Protein AF-0000000084498023 (afdb_homodimer)

Organism: NCBI:txid312540

Radius of gyration: 22.73 Å; Cα contacts (8 Å, |Δi|>4): 1198; chains: 2; bounding box: 45×67×50 Å

InterPro domains:
  IPR001279 Metallo-beta-lactamase [SM00849] (18-183)
  IPR036866 Ribonuclease Z/Hydroxyacylglutathione hydrolase-like [G3DSA:3.60.15.10] (2-227)
  IPR036866 Ribonuclease Z/Hydroxyacylglutathione hydrolase-like [SSF56281] (1-227)

Secondary structure (DSSP, 8-state):
-EEEEEE-B-SS--TT--B-EEEETTTEEE---TTHHHHHHHTT--GGG--EEE----SHHHHTTHHHHHHHHHHTT--S-EEEE-STTHHHHHHHHHHHTT--GGGS-SEEEES-BTTEEEEE--SSS--EEEEEESSSEEEE--S--S-HHHHHHTTT-SEEEEE--B-GGGTTTGGGGT--BHHHHHHHHHHHT-SEEEEESB-HHHHHHHHT--SS-B----TT-EEE-/-EEEEEE-B-SS--TT--B-EEEETTTEEE---TTHHHHHHHTT--GGG--EEE----SHHHHTTHHHHHHHHHHTT--S-EEEE-STTHHHHHHHHHHHTT--GGGS-SEEEES-BTTEEEEE--SSS--EEEEEESSSEEEE--S--S-HHHHHHTTT-SEEEEE--B-GGGTTTGGGGT--BHHHHHHHHHHHT-SEEEEESB-HHHHHHHHT--SS-B----TT-EEE-

Solvent-accessible surface area (backbone atoms only — not comparable to full-atom values): 22864 Å² total; per-residue (Å²): 87,41,41,33,30,63,17,40,21,24,77,67,59,51,69,88,44,36,39,30,23,37,33,40,68,64,22,38,33,38,31,25,10,44,48,42,49,59,50,39,40,54,70,68,50,63,70,78,52,40,37,35,37,42,31,24,30,51,40,45,42,26,35,60,10,45,65,55,40,44,43,51,36,37,72,66,67,49,72,66,59,27,39,37,33,52,45,89,60,46,67,60,49,50,54,50,50,38,54,66,21,63,55,58,72,81,44,73,58,52,63,47,76,45,93,72,53,90,53,50,45,75,43,58,37,42,37,89,53,74,22,33,19,42,29,39,54,70,100,49,34,38,18,37,36,45,59,24,22,77,47,71,59,46,24,60,60,32,46,63,15,53,32,38,35,34,31,18,38,29,32,49,92,37,47,84,54,22,51,82,68,16,26,14,6,39,55,42,34,52,50,39,43,61,73,14,56,35,64,32,35,29,61,26,32,26,36,76,62,16,46,60,50,50,76,71,56,79,86,64,62,63,49,80,76,51,69,78,36,76,45,81,98,86,40,43,34,30,63,16,40,21,25,78,67,57,53,70,90,43,38,38,29,23,37,33,39,68,64,22,38,33,37,32,26,10,43,47,43,49,59,49,40,41,54,68,68,51,62,68,78,52,42,37,35,37,42,30,24,30,51,41,44,44,26,33,60,12,44,64,54,39,44,43,51,37,38,73,65,67,49,72,67,59,26,40,37,34,52,45,90,59,45,66,60,50,51,54,51,50,38,53,68,23,64,53,55,72,83,44,74,59,53,63,46,76,44,93,72,50,89,52,50,46,76,44,58,38,42,36,88,53,75,23,35,19,41,27,40,55,72,100,49,33,39,18,38,37,46,59,24,23,75,46,72,58,47,24,61,60,32,44,64,14,52,33,36,35,32,30,18,37,29,32,50,93,38,48,85,53,21,50,83,69,15,26,14,6,39,55,43,35,52,50,39,42,61,74,15,56,34,62,31,35,29,59,27,31,27,35,76,62,16,45,58,50,51,77,70,55,79,87,62,61,63,48,80,76,50,68,78,36,77,46,82,99

Structure (mmCIF, N/CA/C/O backbone):
data_AF-0000000084498023-model_v1
#
loop_
_entity.id
_entity.type
_entity.pdbx_description
1 polymer 'Metallo-beta-lactamase domain-containing protein'
#
loop_
_atom_site.group_PDB
_atom_site.id
_atom_site.type_symbol
_atom_site.label_atom_id
_atom_site.label_alt_id
_atom_site.label_comp_id
_atom_site.label_asym_id
_atom_site.label_entity_id
_atom_site.label_seq_id
_atom_site.pdbx_PDB_ins_code
_atom_site.Cartn_x
_atom_site.Cartn_y
_atom_site.Cartn_z
_atom_site.occupancy
_atom_site.B_iso_or_equiv
_atom_site.auth_seq_id
_atom_site.auth_comp_id
_atom_site.auth_asym_id
_atom_site.auth_atom_id
_atom_site.pdbx_PDB_model_num
ATOM 1 N N . MET A 1 1 ? -15.328 15.508 18.531 1 97.44 1 MET A N 1
ATOM 2 C CA . MET A 1 1 ? -14.625 15.055 17.328 1 97.44 1 MET A CA 1
ATOM 3 C C . MET A 1 1 ? -13.758 13.836 17.641 1 97.44 1 MET A C 1
ATOM 5 O O . MET A 1 1 ? -13.008 13.836 18.625 1 97.44 1 MET A O 1
ATOM 9 N N . ASP A 1 2 ? -13.969 12.75 16.891 1 97.94 2 ASP A N 1
ATOM 10 C CA . ASP A 1 2 ? -13.195 11.516 17.031 1 97.94 2 ASP A CA 1
ATOM 11 C C . ASP A 1 2 ? -12.055 11.461 16.016 1 97.94 2 ASP A C 1
ATOM 13 O O . ASP A 1 2 ? -12.273 11.633 14.812 1 97.94 2 ASP A O 1
ATOM 17 N N . ILE A 1 3 ? -10.828 11.227 16.547 1 98.5 3 ILE A N 1
ATOM 18 C CA . ILE A 1 3 ? -9.641 11.117 15.703 1 98.5 3 ILE A CA 1
ATOM 19 C C . ILE A 1 3 ? -9.055 9.703 15.805 1 98.5 3 ILE A C 1
ATOM 21 O O . ILE A 1 3 ? -8.469 9.344 16.828 1 98.5 3 ILE A O 1
ATOM 25 N N . LYS A 1 4 ? -9.258 8.953 14.828 1 98.56 4 LYS A N 1
ATOM 26 C CA . LYS A 1 4 ? -8.609 7.645 14.75 1 98.56 4 LYS A CA 1
ATOM 27 C C . LYS A 1 4 ? -7.262 7.746 14.039 1 98.56 4 LYS A C 1
ATOM 29 O O . LYS A 1 4 ? -7.188 8.219 12.898 1 98.56 4 LYS A O 1
ATOM 34 N N . VAL A 1 5 ? -6.234 7.277 14.711 1 98.69 5 VAL A N 1
ATOM 35 C CA . VAL A 1 5 ? -4.887 7.355 14.156 1 98.69 5 VAL A CA 1
ATOM 36 C C . VAL A 1 5 ? -4.594 6.102 13.328 1 98.69 5 VAL A C 1
ATOM 38 O O . VAL A 1 5 ? -4.488 5 13.875 1 98.69 5 VAL A O 1
ATOM 41 N N . ILE A 1 6 ? -4.418 6.238 12.039 1 98.31 6 ILE A N 1
ATOM 42 C CA . ILE A 1 6 ? -4.102 5.125 11.148 1 98.31 6 ILE A CA 1
ATOM 43 C C . ILE A 1 6 ? -2.588 4.934 11.086 1 98.31 6 ILE A C 1
ATOM 45 O O . ILE A 1 6 ? -2.088 3.816 11.234 1 98.31 6 ILE A O 1
ATOM 49 N N . GLY A 1 7 ? -1.938 6.055 10.836 1 98.31 7 GLY A N 1
ATOM 50 C CA . GLY A 1 7 ? -0.484 6.07 10.82 1 98.31 7 GLY A CA 1
ATOM 51 C C . GLY A 1 7 ? 0.101 7.422 11.188 1 98.31 7 GLY A C 1
ATOM 52 O O . GLY A 1 7 ? -0.587 8.445 11.117 1 98.31 7 GLY A O 1
ATOM 53 N N . THR A 1 8 ? 1.396 7.422 11.578 1 98.38 8 THR A N 1
ATOM 54 C CA . THR A 1 8 ? 1.982 8.648 12.109 1 98.38 8 THR A CA 1
ATOM 55 C C . THR A 1 8 ? 3.385 8.859 11.547 1 98.38 8 THR A C 1
ATOM 57 O O . THR A 1 8 ? 4.035 9.867 11.844 1 98.38 8 THR A O 1
ATOM 60 N N . TRP A 1 9 ? 3.854 7.941 10.719 1 98.62 9 TRP A N 1
ATOM 61 C CA . TRP A 1 9 ? 5.266 7.945 10.344 1 98.62 9 TRP A CA 1
ATOM 62 C C . TRP A 1 9 ? 5.469 8.641 9 1 98.62 9 TRP A C 1
ATOM 64 O O . TRP A 1 9 ? 4.535 8.742 8.195 1 98.62 9 TRP A O 1
ATOM 74 N N . SER A 1 10 ? 6.656 9.078 8.812 1 98.56 10 SER A N 1
ATOM 75 C CA . SER A 1 10 ? 7.086 9.68 7.559 1 98.56 10 SER A CA 1
ATOM 76 C C . SER A 1 10 ? 7.184 8.633 6.449 1 98.56 10 SER A C 1
ATOM 78 O O . SER A 1 10 ? 6.734 7.5 6.621 1 98.56 10 SER A O 1
ATOM 80 N N . ALA A 1 11 ? 7.707 9.07 5.316 1 98.44 11 ALA A N 1
ATOM 81 C CA . ALA A 1 11 ? 7.828 8.195 4.152 1 98.44 11 ALA A CA 1
ATOM 82 C C . ALA A 1 11 ? 8.633 6.941 4.492 1 98.44 11 ALA A C 1
ATOM 84 O O . ALA A 1 11 ? 8.328 5.852 4 1 98.44 11 ALA A O 1
ATOM 85 N N . LYS A 1 12 ? 9.664 7.098 5.312 1 98.19 12 LYS A N 1
ATOM 86 C CA . LYS A 1 12 ? 10.469 5.965 5.762 1 98.19 12 LYS A CA 1
ATOM 87 C C . LYS A 1 12 ? 9.812 5.254 6.941 1 98.19 12 LYS A C 1
ATOM 89 O O . LYS A 1 12 ? 9.961 5.68 8.094 1 98.19 12 LYS A O 1
ATOM 94 N N . ILE A 1 13 ? 9.117 4.16 6.648 1 97.19 13 ILE A N 1
ATOM 95 C CA . ILE A 1 13 ? 8.422 3.461 7.723 1 97.19 13 ILE A CA 1
ATOM 96 C C . ILE A 1 13 ? 9.398 2.555 8.469 1 97.19 13 ILE A C 1
ATOM 98 O O . ILE A 1 13 ? 10.453 2.207 7.941 1 97.19 13 ILE A O 1
ATOM 102 N N . GLU A 1 14 ? 9.086 2.352 9.688 1 96.81 14 GLU A N 1
ATOM 103 C CA . GLU A 1 14 ? 9.758 1.38 10.539 1 96.81 14 GLU A CA 1
ATOM 104 C C . GLU A 1 14 ? 8.828 0.219 10.891 1 96.81 14 GLU A C 1
ATOM 106 O O . GLU A 1 14 ? 7.668 0.202 10.484 1 96.81 14 GLU A O 1
ATOM 111 N N . LYS A 1 15 ? 9.438 -0.809 11.547 1 96.88 15 LYS A N 1
ATOM 112 C CA . LYS A 1 15 ? 8.633 -1.962 11.945 1 96.88 15 LYS A CA 1
ATOM 113 C C . LYS A 1 15 ? 7.395 -1.526 12.727 1 96.88 15 LYS A C 1
ATOM 115 O O . LYS A 1 15 ? 7.5 -0.814 13.727 1 96.88 15 LYS A O 1
ATOM 120 N N . ASN A 1 16 ? 6.262 -1.872 12.227 1 95.44 16 ASN A N 1
ATOM 121 C CA . ASN A 1 16 ? 4.961 -1.643 12.844 1 95.44 16 ASN A CA 1
ATOM 122 C C . ASN A 1 16 ? 4.594 -0.161 12.844 1 95.44 16 ASN A C 1
ATOM 124 O O . ASN A 1 16 ? 3.902 0.309 13.75 1 95.44 16 ASN A O 1
ATOM 128 N N . ARG A 1 17 ? 5.219 0.575 11.984 1 97.06 17 ARG A N 1
ATOM 129 C CA . ARG A 1 17 ? 4.863 1.976 11.781 1 97.06 17 ARG A CA 1
ATOM 130 C C . ARG A 1 17 ? 4.316 2.205 10.383 1 97.06 17 ARG A C 1
ATOM 132 O O . ARG A 1 17 ? 4.828 1.64 9.406 1 97.06 17 ARG A O 1
ATOM 139 N N . LYS A 1 18 ? 3.336 3.037 10.273 1 97.5 18 LYS A N 1
ATOM 140 C CA . LYS A 1 18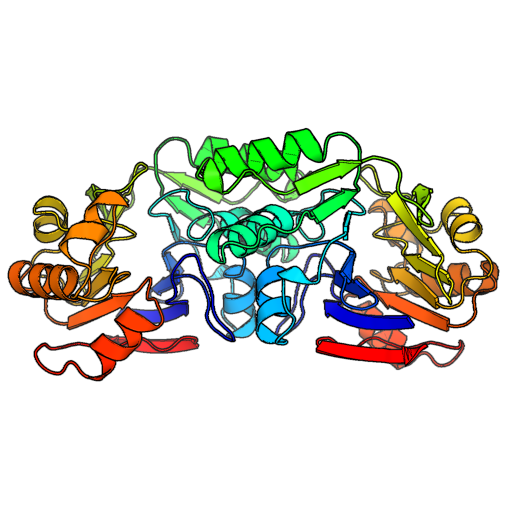 ? 2.668 3.299 9 1 97.5 18 LYS A CA 1
ATOM 141 C C . LYS A 1 18 ? 2.717 4.781 8.648 1 97.5 18 LYS A C 1
ATOM 143 O O . LYS A 1 18 ? 2.844 5.633 9.539 1 97.5 18 LYS A O 1
ATOM 148 N N . ASN A 1 19 ? 2.613 5.016 7.426 1 98.69 19 ASN A N 1
ATOM 149 C CA . ASN A 1 19 ? 2.627 6.402 6.973 1 98.69 19 ASN A CA 1
ATOM 150 C C . ASN A 1 19 ? 1.448 7.188 7.539 1 98.69 19 ASN A C 1
ATOM 152 O O . ASN A 1 19 ? 0.398 6.617 7.832 1 98.69 19 ASN A O 1
ATOM 156 N N . THR A 1 20 ? 1.608 8.43 7.641 1 98.69 20 THR A N 1
ATOM 157 C CA . THR A 1 20 ? 0.661 9.367 8.242 1 98.69 20 THR A CA 1
ATOM 158 C C . THR A 1 20 ? -0.698 9.273 7.551 1 98.69 20 THR A C 1
ATOM 160 O O . THR A 1 20 ? -0.784 9.344 6.324 1 98.69 20 THR A O 1
ATOM 163 N N . SER A 1 21 ? -1.694 9.039 8.297 1 98.88 21 SER A N 1
ATOM 164 C CA . SER A 1 21 ? -3.096 9.055 7.891 1 98.88 21 SER A CA 1
ATOM 165 C C . SER A 1 21 ? -4.023 9.062 9.102 1 98.88 21 SER A C 1
ATOM 167 O O . SER A 1 21 ? -3.75 8.398 10.102 1 98.88 21 SER A O 1
ATOM 169 N N . PHE A 1 22 ? -5.129 9.828 9.078 1 98.81 22 PHE A N 1
ATOM 170 C CA . PHE A 1 22 ? -6.102 9.93 10.156 1 98.81 22 PHE A CA 1
ATOM 171 C C . PHE A 1 22 ? -7.523 9.773 9.633 1 98.81 22 PHE A C 1
ATOM 173 O O . PHE A 1 22 ? -7.82 10.188 8.508 1 98.81 22 PHE A O 1
ATOM 180 N N . LEU A 1 23 ? -8.305 9.195 10.414 1 98.81 23 LEU A N 1
ATOM 181 C CA . LEU A 1 23 ? -9.734 9.156 10.148 1 98.81 23 LEU A CA 1
ATOM 182 C C . LEU A 1 23 ? -10.508 9.977 11.172 1 98.81 23 LEU A C 1
ATOM 184 O O . LEU A 1 23 ? -10.445 9.703 12.367 1 98.81 23 LEU A O 1
ATOM 188 N N . ILE A 1 24 ? -11.211 11.031 10.664 1 98.38 24 ILE A N 1
ATOM 189 C CA . ILE A 1 24 ? -11.922 11.969 11.531 1 98.38 24 ILE A CA 1
ATOM 190 C C . ILE A 1 24 ? -13.414 11.641 11.531 1 98.38 24 ILE A C 1
ATOM 192 O O . ILE A 1 24 ? -14.039 11.562 10.469 1 98.38 24 ILE A O 1
ATOM 196 N N . ASP A 1 25 ? -13.977 11.359 12.656 1 97.12 25 ASP A N 1
ATOM 197 C CA . ASP A 1 25 ? -15.391 11.117 12.891 1 97.12 25 ASP A CA 1
ATOM 198 C C . ASP A 1 25 ? -15.914 9.984 12.016 1 97.12 25 ASP A C 1
ATOM 200 O O . ASP A 1 25 ? -17.031 10.047 11.5 1 97.12 25 ASP A O 1
ATOM 204 N N . ASP A 1 26 ? -15.062 9.102 11.602 1 95.31 26 ASP A N 1
ATOM 205 C CA . ASP A 1 26 ? -15.336 7.852 10.898 1 95.31 26 ASP A CA 1
ATOM 206 C C . ASP A 1 26 ? -15.711 8.109 9.445 1 95.31 26 ASP A C 1
ATOM 208 O O . ASP A 1 26 ? -16.125 7.191 8.727 1 95.31 26 ASP A O 1
ATOM 212 N N . HIS A 1 27 ? -15.5 9.359 9.008 1 97.19 27 HIS A N 1
ATOM 213 C CA . HIS A 1 27 ? -15.945 9.5 7.625 1 97.19 27 HIS A CA 1
ATOM 214 C C . HIS A 1 27 ? -14.984 10.375 6.828 1 97.19 27 HIS A C 1
ATOM 216 O O . HIS A 1 27 ? -14.992 10.352 5.594 1 97.19 27 HIS A O 1
ATOM 222 N N . ILE A 1 28 ? -14.148 11.234 7.492 1 98.56 28 ILE A N 1
ATOM 223 C CA . ILE A 1 28 ? -13.172 12.047 6.773 1 98.56 28 ILE A CA 1
ATOM 224 C C . ILE A 1 28 ? -11.781 11.422 6.906 1 98.56 28 ILE A C 1
ATOM 226 O O . ILE A 1 28 ? -11.234 11.344 8.008 1 98.56 28 ILE A O 1
ATOM 230 N N . LEU A 1 29 ? -11.25 11.008 5.789 1 98.88 29 LEU A N 1
ATOM 231 C CA . LEU A 1 29 ? -9.906 10.445 5.777 1 98.88 29 LEU A CA 1
ATOM 232 C C . LEU A 1 29 ? -8.875 11.5 5.383 1 98.88 29 LEU A C 1
ATOM 234 O O . LEU A 1 29 ? -9.016 12.148 4.348 1 98.88 29 LEU A O 1
ATOM 238 N N . LEU A 1 30 ? -7.883 11.719 6.234 1 98.94 30 LEU A N 1
ATOM 239 C CA . LEU A 1 30 ? -6.77 12.617 5.945 1 98.94 30 LEU A CA 1
ATOM 240 C C . LEU A 1 30 ? -5.578 11.844 5.391 1 98.94 30 LEU A C 1
ATOM 242 O O . LEU A 1 30 ? -4.996 11.008 6.09 1 98.94 30 LEU A O 1
ATOM 246 N N . ASP A 1 31 ? -5.199 12.102 4.117 1 98.94 31 ASP A N 1
ATOM 247 C CA . ASP A 1 31 ? -4.133 11.445 3.371 1 98.94 31 ASP A CA 1
ATOM 248 C C . ASP A 1 31 ? -4.359 9.938 3.295 1 98.94 31 ASP A C 1
ATOM 250 O O . ASP A 1 31 ? -5.148 9.383 4.066 1 98.94 31 ASP A O 1
ATOM 254 N N . CYS A 1 32 ? -3.723 9.32 2.328 1 98.88 32 CYS A N 1
ATOM 255 C CA . CYS A 1 32 ? -3.949 7.918 2.01 1 98.88 32 CYS A CA 1
ATOM 256 C C . CYS A 1 32 ? -2.725 7.305 1.345 1 98.88 32 CYS A C 1
ATOM 258 O O . CYS A 1 32 ? -2.676 7.18 0.119 1 98.88 32 CYS A O 1
ATOM 260 N N . GLY A 1 33 ? -1.814 6.855 2.125 1 98.5 33 GLY A N 1
ATOM 261 C CA . GLY A 1 33 ? -0.624 6.191 1.621 1 98.5 33 GLY A CA 1
ATOM 262 C C . GLY A 1 33 ? -0.844 4.719 1.323 1 98.5 33 GLY A C 1
ATOM 263 O O . GLY A 1 33 ? -1.98 4.242 1.336 1 98.5 33 GLY A O 1
ATOM 264 N N . PRO A 1 34 ? 0.146 3.898 0.948 1 97.56 34 PRO A N 1
ATOM 265 C CA . PRO A 1 34 ? 0.018 2.561 0.369 1 97.56 34 PRO A CA 1
ATOM 266 C C . PRO A 1 34 ? -0.627 1.562 1.328 1 97.56 34 PRO A C 1
ATOM 268 O O . PRO A 1 34 ? -1.245 0.589 0.889 1 97.56 34 PRO A O 1
ATOM 271 N N . HIS A 1 35 ? -0.605 1.607 2.564 1 96.06 35 HIS A N 1
ATOM 272 C CA . HIS A 1 35 ? -1.119 0.608 3.494 1 96.06 35 HIS A CA 1
ATOM 273 C C . HIS A 1 35 ? -2.299 1.153 4.293 1 96.06 35 HIS A C 1
ATOM 275 O O . HIS A 1 35 ? -2.701 0.56 5.297 1 96.06 35 HIS A O 1
ATOM 281 N N . THR A 1 36 ? -2.861 2.248 3.818 1 98.19 36 THR A N 1
ATOM 282 C CA . THR A 1 36 ? -3.932 2.902 4.562 1 98.19 36 THR A CA 1
ATOM 283 C C . THR A 1 36 ? -5.207 2.066 4.523 1 98.19 36 THR A C 1
ATOM 285 O O . THR A 1 36 ? -5.828 1.82 5.562 1 98.19 36 THR A O 1
ATOM 288 N N . ALA A 1 37 ? -5.609 1.551 3.326 1 98.06 37 ALA A N 1
ATOM 289 C CA . ALA A 1 37 ? -6.832 0.764 3.195 1 98.06 37 ALA A CA 1
ATOM 290 C C . ALA A 1 37 ? -6.773 -0.493 4.059 1 98.06 37 ALA A C 1
ATOM 292 O O . ALA A 1 37 ? -7.734 -0.82 4.758 1 98.06 37 ALA A O 1
ATOM 293 N N . GLU A 1 38 ? -5.629 -1.143 3.975 1 97.5 38 GLU A N 1
ATOM 294 C CA . GLU A 1 38 ? -5.422 -2.338 4.785 1 97.5 38 GLU A CA 1
ATOM 295 C C . GLU A 1 38 ? -5.539 -2.025 6.273 1 97.5 38 GLU A C 1
ATOM 297 O O . GLU A 1 38 ? -6.176 -2.77 7.023 1 97.5 38 GLU A O 1
ATOM 302 N N . SER A 1 39 ? -4.957 -0.928 6.707 1 97.19 39 SER A N 1
ATOM 303 C CA . SER A 1 39 ? -4.996 -0.532 8.109 1 97.19 39 SER A CA 1
ATOM 304 C C . SER A 1 39 ? -6.422 -0.244 8.562 1 97.19 39 SER A C 1
ATOM 306 O O . SER A 1 39 ? -6.816 -0.623 9.672 1 97.19 39 SER A O 1
ATOM 308 N N . ILE A 1 40 ? -7.156 0.405 7.723 1 97.81 40 ILE A N 1
ATOM 309 C CA . ILE A 1 40 ? -8.555 0.717 8.023 1 97.81 40 ILE A CA 1
ATOM 310 C C . ILE A 1 40 ? -9.344 -0.577 8.195 1 97.81 40 ILE A C 1
ATOM 312 O O . ILE A 1 40 ? -10.07 -0.738 9.18 1 97.81 40 ILE A O 1
ATOM 316 N N . ILE A 1 41 ? -9.148 -1.504 7.297 1 97.81 41 ILE A N 1
ATOM 317 C CA . ILE A 1 41 ? -9.852 -2.785 7.336 1 97.81 41 ILE A CA 1
ATOM 318 C C . ILE A 1 41 ? -9.422 -3.566 8.578 1 97.81 41 ILE A C 1
ATOM 320 O O . ILE A 1 41 ? -10.266 -4.133 9.281 1 97.81 41 ILE A O 1
ATOM 324 N N . ASP A 1 42 ? -8.156 -3.549 8.875 1 96.62 42 ASP A N 1
ATOM 325 C CA . ASP A 1 42 ? -7.617 -4.262 10.031 1 96.62 42 ASP A CA 1
ATOM 326 C C . ASP A 1 42 ? -8.195 -3.713 11.328 1 96.62 42 ASP A C 1
ATOM 328 O O . ASP A 1 42 ? -8.32 -4.441 12.312 1 96.62 42 ASP A O 1
ATOM 332 N N . ASN A 1 43 ? -8.562 -2.457 11.32 1 95.38 43 ASN A N 1
ATOM 333 C CA . ASN A 1 43 ? -9.117 -1.819 12.516 1 95.38 43 ASN A CA 1
ATOM 334 C C . ASN A 1 43 ? -10.625 -1.997 12.594 1 95.38 43 ASN A C 1
ATOM 336 O O . ASN A 1 43 ? -11.273 -1.458 13.5 1 95.38 43 ASN A O 1
ATOM 340 N N . GLY A 1 44 ? -11.203 -2.678 11.625 1 95.25 44 GLY A N 1
ATOM 341 C CA . GLY A 1 44 ? -12.617 -2.992 11.648 1 95.25 44 GLY A CA 1
ATOM 342 C C . GLY A 1 44 ? -13.492 -1.822 11.242 1 95.25 44 GLY A C 1
ATOM 343 O O . GLY A 1 44 ? -14.68 -1.782 11.578 1 95.25 44 GLY A O 1
ATOM 344 N N . ILE A 1 45 ? -12.883 -0.854 10.641 1 95.19 45 ILE A N 1
ATOM 345 C CA . ILE A 1 45 ? -13.633 0.32 10.203 1 95.19 45 ILE A CA 1
ATOM 346 C C . ILE A 1 45 ? -14.32 0.028 8.867 1 95.19 45 ILE A C 1
ATOM 348 O O . ILE A 1 45 ? -13.703 -0.523 7.953 1 95.19 45 ILE A O 1
ATOM 352 N N . LYS A 1 46 ? -15.586 0.396 8.758 1 96.12 46 LYS A N 1
ATOM 353 C CA . LYS A 1 46 ? -16.375 0.175 7.547 1 96.12 46 LYS A CA 1
ATOM 354 C C . LYS A 1 46 ? -16.031 1.207 6.477 1 96.12 46 LYS A C 1
ATOM 356 O O . LYS A 1 46 ? -16.234 2.406 6.672 1 96.12 46 LYS A O 1
ATOM 361 N N . LEU A 1 47 ? -15.633 0.743 5.32 1 98.25 47 LEU A N 1
ATOM 362 C CA . LEU A 1 47 ? -15.188 1.618 4.238 1 98.25 47 LEU A CA 1
ATOM 363 C C . LEU A 1 47 ? -16.344 2.482 3.736 1 98.25 47 LEU A C 1
ATOM 365 O O . LEU A 1 47 ? -16.125 3.596 3.252 1 98.25 47 LEU A O 1
ATOM 369 N N . GLU A 1 48 ? -17.547 1.955 3.842 1 97.69 48 GLU A N 1
ATOM 370 C CA . GLU A 1 48 ? -18.719 2.662 3.322 1 97.69 48 GLU A CA 1
ATOM 371 C C . GLU A 1 48 ? -18.984 3.939 4.113 1 97.69 48 GLU A C 1
ATOM 373 O O . GLU A 1 48 ? -19.703 4.828 3.645 1 97.69 48 GLU A O 1
ATOM 378 N N . LYS A 1 49 ? -18.484 4.043 5.359 1 97.94 49 LYS A N 1
ATOM 379 C CA . LYS A 1 49 ? -18.672 5.23 6.184 1 97.94 49 LYS A CA 1
ATOM 380 C C . LYS A 1 49 ? -17.812 6.387 5.691 1 97.94 49 LYS A C 1
ATOM 382 O O . LYS A 1 49 ? -18.141 7.555 5.922 1 97.94 49 LYS A O 1
ATOM 387 N N . ILE A 1 50 ? -16.688 6.074 5.074 1 98.56 50 ILE A N 1
ATOM 388 C CA . ILE A 1 50 ? -15.773 7.098 4.586 1 98.56 50 ILE A CA 1
ATOM 389 C C . ILE A 1 50 ? -16.344 7.742 3.324 1 98.56 50 ILE A C 1
ATOM 391 O O . ILE A 1 50 ? -16.484 7.078 2.297 1 98.56 50 ILE A O 1
ATOM 395 N N . ASP A 1 51 ? -16.641 9.008 3.41 1 98.25 51 ASP A N 1
ATOM 396 C CA . ASP A 1 51 ? -17.266 9.633 2.254 1 98.25 51 ASP A CA 1
ATOM 397 C C . ASP A 1 51 ? -16.484 10.867 1.803 1 98.25 51 ASP A C 1
ATOM 399 O O . ASP A 1 51 ? -16.844 11.5 0.807 1 98.25 51 ASP A O 1
ATOM 403 N N . LEU A 1 52 ? -15.406 11.211 2.527 1 98.62 52 LEU A N 1
ATOM 404 C CA . LEU A 1 52 ? -14.547 12.328 2.156 1 98.62 52 LEU A CA 1
ATOM 405 C C . LEU A 1 52 ? -13.086 11.992 2.396 1 98.62 52 LEU A C 1
ATOM 407 O O . LEU A 1 52 ? -12.719 11.508 3.473 1 98.62 52 LEU A O 1
ATOM 411 N N . VAL A 1 53 ? -12.266 12.156 1.4 1 98.88 53 VAL A N 1
ATOM 412 C CA . VAL A 1 53 ? -10.82 12 1.509 1 98.88 53 VAL A CA 1
ATOM 413 C C . VAL A 1 53 ? -10.133 13.328 1.198 1 98.88 53 VAL A C 1
ATOM 415 O O . VAL A 1 53 ? -10.414 13.953 0.176 1 98.88 53 VAL A O 1
ATOM 418 N N . LEU A 1 54 ? -9.297 13.781 2.08 1 98.94 54 LEU A N 1
ATOM 419 C CA . LEU A 1 54 ? -8.508 14.992 1.899 1 98.94 54 LEU A CA 1
ATOM 420 C C . LEU A 1 54 ? -7.027 14.656 1.729 1 98.94 54 LEU A C 1
ATOM 422 O O . LEU A 1 54 ? -6.379 14.195 2.67 1 98.94 54 LEU A O 1
ATOM 426 N N . ILE A 1 55 ? -6.492 14.875 0.549 1 98.88 55 ILE A N 1
ATOM 427 C CA . ILE A 1 55 ? -5.094 14.602 0.233 1 98.88 55 ILE A CA 1
ATOM 428 C C . ILE A 1 55 ? -4.289 15.898 0.272 1 98.88 55 ILE A C 1
ATOM 430 O O . ILE A 1 55 ? -4.594 16.844 -0.451 1 98.88 55 ILE A O 1
ATOM 434 N N . THR A 1 56 ? -3.297 15.898 1.09 1 98.75 56 THR A N 1
ATOM 435 C CA . THR A 1 56 ? -2.512 17.125 1.233 1 98.75 56 THR A CA 1
ATOM 436 C C . THR A 1 56 ? -1.612 17.328 0.019 1 98.75 56 THR A C 1
ATOM 438 O O . THR A 1 56 ? -1.496 18.453 -0.488 1 98.75 56 THR A O 1
ATOM 441 N N . HIS A 1 57 ? -0.921 16.297 -0.4 1 98.75 57 HIS A N 1
ATOM 442 C CA . HIS A 1 57 ? -0.04 16.359 -1.562 1 98.75 57 HIS A CA 1
ATOM 443 C C . HIS A 1 57 ? 0.184 14.969 -2.15 1 98.75 57 HIS A C 1
ATOM 445 O O . HIS A 1 57 ? -0.231 13.961 -1.564 1 98.75 57 HIS A O 1
ATOM 451 N N . MET A 1 58 ? 0.871 14.891 -3.305 1 98.56 58 MET A N 1
ATOM 452 C CA . MET A 1 58 ? 0.826 13.648 -4.078 1 98.56 58 MET A CA 1
ATOM 453 C C . MET A 1 58 ? 2.156 12.906 -3.996 1 98.56 58 MET A C 1
ATOM 455 O O . MET A 1 58 ? 2.557 12.234 -4.949 1 98.56 58 MET A O 1
ATOM 459 N N . HIS A 1 59 ? 2.902 13.086 -2.898 1 98.88 59 HIS A N 1
ATOM 460 C CA . HIS A 1 59 ? 3.951 12.109 -2.625 1 98.88 59 HIS A CA 1
ATOM 461 C C . HIS A 1 59 ? 3.359 10.742 -2.305 1 98.88 59 HIS A C 1
ATOM 463 O O . HIS A 1 59 ? 2.244 10.648 -1.786 1 98.88 59 HIS A O 1
ATOM 469 N N . LEU A 1 60 ? 4.145 9.766 -2.537 1 98.81 60 LEU A N 1
ATOM 470 C CA . LEU A 1 60 ? 3.725 8.375 -2.449 1 98.81 60 LEU A CA 1
ATOM 471 C C . LEU A 1 60 ? 3.113 8.078 -1.085 1 98.81 60 LEU A C 1
ATOM 473 O O . LEU A 1 60 ? 2.033 7.488 -1 1 98.81 60 LEU A O 1
ATOM 477 N N . ASP A 1 61 ? 3.725 8.516 -0.007 1 98.75 61 ASP A N 1
ATOM 478 C CA . ASP A 1 61 ? 3.355 8.125 1.35 1 98.75 61 ASP A CA 1
ATOM 479 C C . ASP A 1 61 ? 2.09 8.852 1.806 1 98.75 61 ASP A C 1
ATOM 481 O O . ASP A 1 61 ? 1.531 8.531 2.855 1 98.75 61 ASP A O 1
ATOM 485 N N . HIS A 1 62 ? 1.494 9.75 1.016 1 98.88 62 HIS A N 1
ATOM 486 C CA . HIS A 1 62 ? 0.264 10.453 1.353 1 98.88 62 HIS A CA 1
ATOM 487 C C . HIS A 1 62 ? -0.836 10.164 0.338 1 98.88 62 HIS A C 1
ATOM 489 O O . HIS A 1 62 ? -2.002 10.492 0.566 1 98.88 62 HIS A O 1
ATOM 495 N N . PHE A 1 63 ? -0.478 9.531 -0.761 1 98.81 63 PHE A N 1
ATOM 496 C CA . PHE A 1 63 ? -1.396 9.57 -1.894 1 98.81 63 PHE A CA 1
ATOM 497 C C . PHE A 1 63 ? -1.532 8.188 -2.527 1 98.81 63 PHE A C 1
ATOM 499 O O . PHE A 1 63 ? -2.605 7.832 -3.016 1 98.81 63 PHE A O 1
ATOM 506 N N . SER A 1 64 ? -0.541 7.367 -2.496 1 98.81 64 SER A N 1
ATOM 507 C CA . SER A 1 64 ? -0.417 6.211 -3.375 1 98.81 64 SER A CA 1
ATOM 508 C C . SER A 1 64 ? -1.437 5.133 -3.02 1 98.81 64 SER A C 1
ATOM 510 O O . SER A 1 64 ? -1.667 4.207 -3.799 1 98.81 64 SER A O 1
ATOM 512 N N . GLY A 1 65 ? -2.035 5.176 -1.836 1 98.81 65 GLY A N 1
ATOM 513 C CA . GLY A 1 65 ? -2.996 4.172 -1.401 1 98.81 65 GLY A CA 1
ATOM 514 C C . GLY A 1 65 ? -4.414 4.469 -1.854 1 98.81 65 GLY A C 1
ATOM 515 O O . GLY A 1 65 ? -5.309 3.641 -1.687 1 98.81 65 GLY A O 1
ATOM 516 N N . LEU A 1 66 ? -4.648 5.617 -2.479 1 98.81 66 LEU A N 1
ATOM 517 C CA . LEU A 1 66 ? -5.996 6.055 -2.826 1 98.81 66 LEU A CA 1
ATOM 518 C C . LEU A 1 66 ? -6.637 5.102 -3.83 1 98.81 66 LEU A C 1
ATOM 520 O O . LEU A 1 66 ? -7.781 4.676 -3.648 1 98.81 66 LEU A O 1
ATOM 524 N N . PRO A 1 67 ? -5.914 4.668 -4.926 1 98.81 67 PRO A N 1
ATOM 525 C CA . PRO A 1 67 ? -6.523 3.686 -5.824 1 98.81 67 PRO A CA 1
ATOM 526 C C . PRO A 1 67 ? -6.91 2.393 -5.109 1 98.81 67 PRO A C 1
ATOM 528 O O . PRO A 1 67 ? -7.934 1.785 -5.441 1 98.81 67 PRO A O 1
ATOM 531 N N . ASP A 1 68 ? -6.078 1.979 -4.176 1 98.81 68 ASP A N 1
ATOM 532 C CA . ASP A 1 68 ? -6.398 0.765 -3.428 1 98.81 68 ASP A CA 1
ATOM 533 C C . ASP A 1 68 ? -7.684 0.938 -2.623 1 98.81 68 ASP A C 1
ATOM 535 O O . ASP A 1 68 ? -8.516 0.028 -2.566 1 98.81 68 ASP A O 1
ATOM 539 N N . LEU A 1 69 ? -7.812 2.094 -1.992 1 98.81 69 LEU A N 1
ATOM 540 C CA . LEU A 1 69 ? -9.047 2.391 -1.276 1 98.81 69 LEU A CA 1
ATOM 541 C C . LEU A 1 69 ? -10.258 2.289 -2.207 1 98.81 69 LEU A C 1
ATOM 543 O O . LEU A 1 69 ? -11.273 1.687 -1.852 1 98.81 69 LEU A O 1
ATOM 547 N N . LEU A 1 70 ? -10.164 2.844 -3.375 1 98.81 70 LEU A N 1
ATOM 548 C CA . LEU A 1 70 ? -11.242 2.818 -4.355 1 98.81 70 LEU A CA 1
ATOM 549 C C . LEU A 1 70 ? -11.523 1.393 -4.816 1 98.81 70 LEU A C 1
ATOM 551 O O . LEU A 1 70 ? -12.688 1.006 -4.98 1 98.81 70 LEU A O 1
ATOM 555 N N . TRP A 1 71 ? -10.469 0.601 -5.016 1 98.81 71 TRP A N 1
ATOM 556 C CA . TRP A 1 71 ? -10.633 -0.803 -5.379 1 98.81 71 TRP A CA 1
ATOM 557 C C . TRP A 1 71 ? -11.398 -1.556 -4.297 1 98.81 71 TRP A C 1
ATOM 559 O O . TRP A 1 71 ? -12.328 -2.309 -4.598 1 98.81 71 TRP A O 1
ATOM 569 N N . GLN A 1 72 ? -10.969 -1.354 -3.07 1 98.75 72 GLN A N 1
ATOM 570 C CA . GLN A 1 72 ? -11.602 -2.076 -1.97 1 98.75 72 GLN A CA 1
ATOM 571 C C . GLN A 1 72 ? -13.086 -1.733 -1.864 1 98.75 72 GLN A C 1
ATOM 573 O O . GLN A 1 72 ? -13.906 -2.6 -1.561 1 98.75 72 GLN A O 1
ATOM 578 N N . ARG A 1 73 ? -13.445 -0.469 -2.123 1 98.69 73 ARG A N 1
ATOM 579 C CA . ARG A 1 73 ? -14.852 -0.075 -2.137 1 98.69 73 ARG A CA 1
ATOM 580 C C . ARG A 1 73 ? -15.609 -0.794 -3.246 1 98.69 73 ARG A C 1
ATOM 582 O O . ARG A 1 73 ? -16.688 -1.34 -3.014 1 98.69 73 ARG A O 1
ATOM 589 N N . ALA A 1 74 ? -15.031 -0.812 -4.406 1 98.56 74 ALA A N 1
ATOM 590 C CA . ALA A 1 74 ? -15.672 -1.431 -5.562 1 98.56 74 ALA A CA 1
ATOM 591 C C . ALA A 1 74 ? -15.844 -2.932 -5.355 1 98.56 74 ALA A C 1
ATOM 593 O O . ALA A 1 74 ? -16.906 -3.488 -5.648 1 98.56 74 ALA A O 1
ATOM 594 N N . LEU A 1 75 ? -14.805 -3.561 -4.855 1 98.12 75 LEU A N 1
ATOM 595 C CA . LEU A 1 75 ? -14.805 -5.004 -4.633 1 98.12 75 LEU A CA 1
ATOM 596 C C . LEU A 1 75 ? -15.883 -5.398 -3.627 1 98.12 75 LEU A C 1
ATOM 598 O O . LEU A 1 75 ? -16.328 -6.543 -3.611 1 98.12 75 LEU A O 1
ATOM 602 N N . ARG A 1 76 ? -16.266 -4.434 -2.805 1 97.94 76 ARG A N 1
ATOM 603 C CA . ARG A 1 76 ? -17.281 -4.676 -1.781 1 97.94 76 ARG A CA 1
ATOM 604 C C . ARG A 1 76 ? -18.641 -4.16 -2.227 1 97.94 76 ARG A C 1
ATOM 606 O O . ARG A 1 76 ? -19.594 -4.102 -1.429 1 97.94 76 ARG A O 1
ATOM 613 N N . ASN A 1 77 ? -18.75 -3.686 -3.443 1 97.69 77 ASN A N 1
ATOM 614 C CA . ASN A 1 77 ? -19.969 -3.18 -4.047 1 97.69 77 ASN A CA 1
ATOM 615 C C . ASN A 1 77 ? -20.547 -2.006 -3.256 1 97.69 77 ASN A C 1
ATOM 617 O O . ASN A 1 77 ? -21.75 -1.915 -3.059 1 97.69 77 ASN A O 1
ATOM 621 N N . ILE A 1 78 ? -19.641 -1.229 -2.676 1 98 78 ILE A N 1
ATOM 622 C CA . ILE A 1 78 ? -20.078 -0.02 -1.987 1 98 78 ILE A CA 1
ATOM 623 C C . ILE A 1 78 ? -20.547 1.014 -3.01 1 98 78 ILE A C 1
ATOM 625 O O . ILE A 1 78 ? -19.781 1.446 -3.865 1 98 78 ILE A O 1
ATOM 629 N N . ASP A 1 79 ? -21.75 1.437 -2.93 1 96.44 79 ASP A N 1
ATOM 630 C CA . ASP A 1 79 ? -22.328 2.326 -3.93 1 96.44 79 ASP A CA 1
ATOM 631 C C . ASP A 1 79 ? -22.391 3.764 -3.418 1 96.44 79 ASP A C 1
ATOM 633 O O . ASP A 1 79 ? -22.672 4.691 -4.184 1 96.44 79 ASP A O 1
ATOM 637 N N . GLY A 1 80 ? -22.203 3.996 -2.15 1 97.38 80 GLY A N 1
ATOM 638 C CA . GLY A 1 80 ? -22.125 5.359 -1.654 1 97.38 80 GLY A CA 1
ATOM 639 C C . GLY A 1 80 ? -20.984 6.152 -2.266 1 97.38 80 GLY A C 1
ATOM 640 O O . GLY A 1 80 ? -19.891 5.621 -2.475 1 97.38 80 GLY A O 1
ATOM 641 N N . ASP A 1 81 ? -21.188 7.422 -2.469 1 97.94 81 ASP A N 1
ATOM 642 C CA . ASP A 1 81 ? -20.172 8.258 -3.117 1 97.94 81 ASP A CA 1
ATOM 643 C C . ASP A 1 81 ? -19.078 8.656 -2.137 1 97.94 81 ASP A C 1
ATOM 645 O O . ASP A 1 81 ? -19.344 8.867 -0.95 1 97.94 81 ASP A O 1
ATOM 649 N N . ILE A 1 82 ? -17.922 8.719 -2.594 1 98.56 82 ILE A N 1
ATOM 650 C CA . ILE A 1 82 ? -16.781 9.273 -1.858 1 98.56 82 ILE A CA 1
ATOM 651 C C . ILE A 1 82 ? -16.25 10.5 -2.59 1 98.56 82 ILE A C 1
ATOM 653 O O . ILE A 1 82 ? -16.078 10.477 -3.811 1 98.56 82 ILE A O 1
ATOM 657 N N . THR A 1 83 ? -16.094 11.609 -1.891 1 98.62 83 THR A N 1
ATOM 658 C CA . THR A 1 83 ? -15.547 12.836 -2.443 1 98.62 83 THR A CA 1
ATOM 659 C C . THR A 1 83 ? -14.062 12.961 -2.109 1 98.62 83 THR A C 1
ATOM 661 O O . THR A 1 83 ? -13.648 12.672 -0.985 1 98.62 83 THR A O 1
ATOM 664 N N . ILE A 1 84 ? -13.289 13.352 -3.09 1 98.81 84 ILE A N 1
ATOM 665 C CA . ILE A 1 84 ? -11.852 13.484 -2.93 1 98.81 84 ILE A CA 1
ATOM 666 C C . ILE A 1 84 ? -11.43 14.93 -3.174 1 98.81 84 ILE A C 1
ATOM 668 O O . ILE A 1 84 ? -11.812 15.531 -4.184 1 98.81 84 ILE A O 1
ATOM 672 N N . MET A 1 85 ? -10.75 15.492 -2.215 1 98.56 85 MET A N 1
ATOM 673 C CA . MET A 1 85 ? -10.094 16.781 -2.357 1 98.56 85 MET A CA 1
ATOM 674 C C . MET A 1 85 ? -8.578 16.625 -2.352 1 98.56 85 MET A C 1
ATOM 676 O O . MET A 1 85 ? -8.031 15.82 -1.599 1 98.56 85 MET A O 1
ATOM 680 N N . GLY A 1 86 ? -7.883 17.391 -3.145 1 98 86 GLY A N 1
ATOM 681 C CA . GLY A 1 86 ? -6.434 17.328 -3.217 1 98 86 GLY A CA 1
ATOM 682 C C . GLY A 1 86 ? -5.844 18.375 -4.148 1 98 86 GLY A C 1
ATOM 683 O O . GLY A 1 86 ? -6.535 19.297 -4.57 1 98 86 GLY A O 1
ATOM 684 N N . PRO A 1 87 ? -4.504 18.312 -4.32 1 97 87 PRO A N 1
ATOM 685 C CA . PRO A 1 87 ? -3.828 19.297 -5.176 1 97 87 PRO A CA 1
ATOM 686 C C . PRO A 1 87 ? -4.348 19.281 -6.613 1 97 87 PRO A C 1
ATOM 688 O O . PRO A 1 87 ? -5.137 18.406 -6.98 1 97 87 PRO A O 1
ATOM 691 N N . ARG A 1 88 ? -3.73 20.203 -7.262 1 92.25 88 ARG A N 1
ATOM 692 C CA . ARG A 1 88 ? -4.09 20.297 -8.672 1 92.25 88 ARG A CA 1
ATOM 693 C C . ARG A 1 88 ? -3.756 19 -9.406 1 92.25 88 ARG A C 1
ATOM 695 O O . ARG A 1 88 ? -2.754 18.344 -9.102 1 92.25 88 ARG A O 1
ATOM 702 N N . ASN A 1 89 ? -4.488 18.438 -10.242 1 95.5 89 ASN A N 1
ATOM 703 C CA . ASN A 1 89 ? -4.254 17.312 -11.141 1 95.5 89 ASN A CA 1
ATOM 704 C C . ASN A 1 89 ? -4.594 15.992 -10.469 1 95.5 89 ASN A C 1
ATOM 706 O O . ASN A 1 89 ? -4.332 14.922 -11.023 1 95.5 89 ASN A O 1
ATOM 710 N N . ILE A 1 90 ? -5.035 16.047 -9.195 1 98.25 90 ILE A N 1
ATOM 711 C CA . ILE A 1 90 ? -5.289 14.805 -8.477 1 98.25 90 ILE A CA 1
ATOM 712 C C . ILE A 1 90 ? -6.254 13.93 -9.273 1 98.25 90 ILE A C 1
ATOM 714 O O . ILE A 1 90 ? -6.082 12.711 -9.344 1 98.25 90 ILE A O 1
ATOM 718 N N . GLU A 1 91 ? -7.25 14.523 -9.883 1 98.5 91 GLU A N 1
ATOM 719 C CA . GLU A 1 91 ? -8.227 13.758 -10.656 1 98.5 91 GLU A CA 1
ATOM 720 C C . GLU A 1 91 ? -7.551 13.023 -11.812 1 98.5 91 GLU A C 1
ATOM 722 O O . GLU A 1 91 ? -7.699 11.805 -11.945 1 98.5 91 GLU A O 1
ATOM 727 N N . LYS A 1 92 ? -6.82 13.766 -12.594 1 98.56 92 LYS A N 1
ATOM 728 C CA . LYS A 1 92 ? -6.109 13.164 -13.719 1 98.56 92 LYS A CA 1
ATOM 729 C C . LYS A 1 92 ? -5.152 12.07 -13.25 1 98.56 92 LYS A C 1
ATOM 731 O O . LYS A 1 92 ? -5.062 11.008 -13.867 1 98.56 92 LYS A O 1
ATOM 736 N N . SER A 1 93 ? -4.43 12.344 -12.203 1 98.75 93 SER A N 1
ATOM 737 C CA . SER A 1 93 ? -3.463 11.391 -11.672 1 98.75 93 SER A CA 1
ATOM 738 C C . SER A 1 93 ? -4.148 10.109 -11.211 1 98.75 93 SER A C 1
ATOM 740 O O . SER A 1 93 ? -3.648 9.008 -11.453 1 98.75 93 SER A O 1
ATOM 742 N N . VAL A 1 94 ? -5.293 10.234 -10.516 1 98.81 94 VAL A N 1
ATOM 743 C CA . VAL A 1 94 ? -6.016 9.062 -10.031 1 98.81 94 VAL A CA 1
ATOM 744 C C . VAL A 1 94 ? -6.473 8.211 -11.211 1 98.81 94 VAL A C 1
ATOM 746 O O . VAL A 1 94 ? -6.293 6.988 -11.203 1 98.81 94 VAL A O 1
ATOM 749 N N . PHE A 1 95 ? -7 8.781 -12.227 1 98.75 95 PHE A N 1
ATOM 750 C CA . PHE A 1 95 ? -7.457 8.023 -13.383 1 98.75 95 PHE A CA 1
ATOM 751 C C . PHE A 1 95 ? -6.281 7.367 -14.102 1 98.75 95 PHE A C 1
ATOM 753 O O . PHE A 1 95 ? -6.398 6.238 -14.578 1 98.75 95 PHE A O 1
ATOM 760 N N . THR A 1 96 ? -5.164 8.086 -14.195 1 98.81 96 THR A N 1
ATOM 761 C CA . THR A 1 96 ? -3.967 7.5 -14.789 1 98.81 96 THR A CA 1
ATOM 762 C C . THR A 1 96 ? -3.504 6.285 -13.984 1 98.81 96 THR A C 1
ATOM 764 O O . THR A 1 96 ? -3.135 5.258 -14.555 1 98.81 96 THR A O 1
ATOM 767 N N . LEU A 1 97 ? -3.512 6.43 -12.68 1 98.81 97 LEU A N 1
ATOM 768 C CA . LEU A 1 97 ? -3.152 5.305 -11.82 1 98.81 97 LEU A CA 1
ATOM 769 C C . LEU A 1 97 ? -4.078 4.117 -12.07 1 98.81 97 LEU A C 1
ATOM 771 O O . LEU A 1 97 ? -3.613 2.988 -12.242 1 98.81 97 LEU A O 1
ATOM 775 N N . LEU A 1 98 ? -5.383 4.391 -12.055 1 98.81 98 LEU A N 1
ATOM 776 C CA . LEU A 1 98 ? -6.363 3.33 -12.273 1 98.81 98 LEU A CA 1
ATOM 777 C C . LEU A 1 98 ? -6.145 2.66 -13.633 1 98.81 98 LEU A C 1
ATOM 779 O O . LEU A 1 98 ? -6.312 1.444 -13.758 1 98.81 98 LEU A O 1
ATOM 783 N N . ASP A 1 99 ? -5.727 3.396 -14.594 1 98.62 99 ASP A N 1
ATOM 784 C CA . ASP A 1 99 ? -5.449 2.846 -15.922 1 98.62 99 ASP A CA 1
ATOM 785 C C . ASP A 1 99 ? -4.191 1.981 -15.906 1 98.62 99 ASP A C 1
ATOM 787 O O . ASP A 1 99 ? -4.172 0.894 -16.484 1 98.62 99 ASP A O 1
ATOM 791 N N . ILE A 1 100 ? -3.154 2.455 -15.273 1 98.62 100 ILE A N 1
ATOM 792 C CA . ILE A 1 100 ? -1.895 1.726 -15.188 1 98.62 100 ILE A CA 1
ATOM 793 C C . ILE A 1 100 ? -2.123 0.379 -14.5 1 98.62 100 ILE A C 1
ATOM 795 O O . ILE A 1 100 ? -1.521 -0.628 -14.883 1 98.62 100 ILE A O 1
ATOM 799 N N . PHE A 1 101 ? -3.064 0.359 -13.516 1 98.62 101 PHE A N 1
ATOM 800 C CA . PHE A 1 101 ? -3.352 -0.854 -12.758 1 98.62 101 PHE A CA 1
ATOM 801 C C . PHE A 1 101 ? -4.402 -1.701 -13.469 1 98.62 101 PHE A C 1
ATOM 803 O O . PHE A 1 101 ? -4.91 -2.67 -12.906 1 98.62 101 PHE A O 1
ATOM 810 N N . ASN A 1 102 ? -4.746 -1.313 -14.703 1 98.12 102 ASN A N 1
ATOM 811 C CA . ASN A 1 102 ? -5.75 -2.023 -15.492 1 98.12 102 ASN A CA 1
ATOM 812 C C . ASN A 1 102 ? -7.047 -2.215 -14.711 1 98.12 102 ASN A C 1
ATOM 814 O O . ASN A 1 102 ? -7.609 -3.311 -14.703 1 98.12 102 ASN A O 1
ATOM 818 N N . SER A 1 103 ? -7.457 -1.174 -14.023 1 98.5 103 SER A N 1
ATOM 819 C CA . SER A 1 103 ? -8.664 -1.255 -13.203 1 98.5 103 SER A CA 1
ATOM 820 C C . SER A 1 103 ? -9.898 -1.509 -14.062 1 98.5 103 SER A C 1
ATOM 822 O O . SER A 1 103 ? -10.094 -0.848 -15.086 1 98.5 103 SER A O 1
ATOM 824 N N . PRO A 1 104 ? -10.719 -2.482 -13.641 1 97.06 104 PRO A N 1
ATOM 825 C CA . PRO A 1 104 ? -11.977 -2.68 -14.367 1 97.06 104 PRO A CA 1
ATOM 826 C C . PRO A 1 104 ? -12.836 -1.419 -14.398 1 97.06 104 PRO A C 1
ATOM 828 O O . PRO A 1 104 ? -12.797 -0.614 -13.469 1 97.06 104 PRO A O 1
ATOM 831 N N . ASP A 1 105 ? -13.641 -1.276 -15.391 1 96.62 105 ASP A N 1
ATOM 832 C CA . ASP A 1 105 ? -14.469 -0.086 -15.555 1 96.62 105 ASP A CA 1
ATOM 833 C C . ASP A 1 105 ? -15.453 0.068 -14.398 1 96.62 105 ASP A C 1
ATOM 835 O O . ASP A 1 105 ? -15.727 1.185 -13.953 1 96.62 105 ASP A O 1
ATOM 839 N N . ASP A 1 106 ? -15.891 -1.026 -13.906 1 96 106 ASP A N 1
ATOM 840 C CA . ASP A 1 106 ? -16.875 -0.999 -12.836 1 96 106 ASP A CA 1
ATOM 841 C C . ASP A 1 106 ? -16.266 -0.525 -11.523 1 96 106 ASP A C 1
ATOM 843 O O . ASP A 1 106 ? -16.969 -0.209 -10.57 1 96 106 ASP A O 1
ATOM 847 N N . PHE A 1 107 ? -14.953 -0.438 -11.5 1 96.81 107 PHE A N 1
ATOM 848 C CA . PHE A 1 107 ? -14.266 0.075 -10.32 1 96.81 107 PHE A CA 1
ATOM 849 C C . PHE A 1 107 ? -14.094 1.587 -10.406 1 96.81 107 PHE A C 1
ATOM 851 O O . PHE A 1 107 ? -13.719 2.232 -9.43 1 96.81 107 PHE A O 1
ATOM 858 N N . LYS A 1 108 ? -14.32 2.17 -11.57 1 97.5 108 LYS A N 1
ATOM 859 C CA . LYS A 1 108 ? -14.07 3.59 -11.812 1 97.5 108 LYS A CA 1
ATOM 860 C C . LYS A 1 108 ? -15.352 4.406 -11.664 1 97.5 108 LYS A C 1
ATOM 862 O O . LYS A 1 108 ? -15.688 5.215 -12.531 1 97.5 108 LYS A O 1
ATOM 867 N N . LYS A 1 109 ? -16.016 4.094 -10.531 1 96.62 109 LYS A N 1
ATOM 868 C CA . LYS A 1 109 ? -17.281 4.781 -10.266 1 96.62 109 LYS A CA 1
ATOM 869 C C . LYS A 1 109 ? -17.438 5.086 -8.773 1 96.62 109 LYS A C 1
ATOM 871 O O . LYS A 1 109 ? -16.625 4.629 -7.957 1 96.62 109 LYS A O 1
ATOM 876 N N . HIS A 1 110 ? -18.375 5.965 -8.43 1 97.31 110 HIS A N 1
ATOM 877 C CA . HIS A 1 110 ? -18.781 6.297 -7.074 1 97.31 110 HIS A CA 1
ATOM 878 C C . HIS A 1 110 ? -17.719 7.098 -6.348 1 97.31 110 HIS A C 1
ATOM 880 O O . HIS A 1 110 ? -17.516 6.93 -5.141 1 97.31 110 HIS A O 1
ATOM 886 N N . PHE A 1 111 ? -16.875 7.785 -7.035 1 98 111 PHE A N 1
ATOM 887 C CA . PHE A 1 111 ? -15.969 8.773 -6.457 1 98 111 PHE A CA 1
ATOM 888 C C . PHE A 1 111 ? -15.906 10.023 -7.328 1 98 111 PHE A C 1
ATOM 890 O O . PHE A 1 111 ? -16 9.938 -8.555 1 98 111 PHE A O 1
ATOM 897 N N . PHE A 1 112 ? -15.812 11.172 -6.652 1 97.94 112 PHE A N 1
ATOM 898 C CA . PHE A 1 112 ? -15.828 12.469 -7.316 1 97.94 112 PHE A CA 1
ATOM 899 C C . PHE A 1 112 ? -14.766 13.391 -6.727 1 97.94 112 PHE A C 1
ATOM 901 O O . PHE A 1 112 ? -14.297 13.172 -5.609 1 97.94 112 PHE A O 1
ATOM 908 N N . PHE A 1 113 ? -14.391 14.375 -7.539 1 98.38 113 PHE A N 1
ATOM 909 C CA . PHE A 1 113 ? -13.367 15.328 -7.129 1 98.38 113 PHE A CA 1
ATOM 910 C C . PHE A 1 113 ? -13.945 16.734 -7 1 98.38 113 PHE A C 1
ATOM 912 O O . PHE A 1 113 ? -14.82 17.125 -7.777 1 98.38 113 PHE A O 1
ATOM 919 N N . THR A 1 114 ? -13.461 17.391 -5.961 1 97.19 114 THR A N 1
ATOM 920 C CA . THR A 1 114 ? -13.875 18.781 -5.793 1 97.19 114 THR A CA 1
ATOM 921 C C . THR A 1 114 ? -12.734 19.625 -5.219 1 97.19 114 THR A C 1
ATOM 923 O O . THR A 1 114 ? -11.781 19.078 -4.66 1 97.19 114 THR A O 1
ATOM 926 N N . ASP A 1 115 ? -12.789 20.906 -5.422 1 94.12 115 ASP A N 1
ATOM 927 C CA . ASP A 1 115 ? -11.836 21.844 -4.832 1 94.12 115 ASP A CA 1
ATOM 928 C C . ASP A 1 115 ? -12.453 22.594 -3.658 1 94.12 115 ASP A C 1
ATOM 930 O O . ASP A 1 115 ? -11.781 23.391 -3.002 1 94.12 115 ASP A O 1
ATOM 934 N N . ASN A 1 116 ? -13.703 22.297 -3.441 1 93.56 116 ASN A N 1
ATOM 935 C CA . ASN A 1 116 ? -14.422 22.969 -2.365 1 93.56 116 ASN A CA 1
ATOM 936 C C . ASN A 1 116 ? -15.375 22.031 -1.644 1 93.56 116 ASN A C 1
ATOM 938 O O . ASN A 1 116 ? -16.016 21.188 -2.275 1 93.56 116 ASN A O 1
ATOM 942 N N . TYR A 1 117 ? -15.32 22.094 -0.428 1 92.62 117 TYR A N 1
ATOM 943 C CA . TYR A 1 117 ? -16.219 21.328 0.416 1 92.62 117 TYR A CA 1
ATOM 944 C C . TYR A 1 117 ? -16.703 22.156 1.601 1 92.62 117 TYR A C 1
ATOM 946 O O . TYR A 1 117 ? -15.938 22.938 2.172 1 92.62 117 TYR A O 1
ATOM 954 N N . GLU A 1 118 ? -17.922 21.891 1.948 1 92.25 118 GLU A N 1
ATOM 955 C CA . GLU A 1 118 ? -18.516 22.672 3.043 1 92.25 118 GLU A CA 1
ATOM 956 C C . GLU A 1 118 ? -17.734 22.453 4.34 1 92.25 118 GLU A C 1
ATOM 958 O O . GLU A 1 118 ? -17.297 21.344 4.633 1 92.25 118 GLU A O 1
ATOM 963 N N . ASN A 1 119 ? -17.422 23.422 5.043 1 95.5 119 ASN A N 1
ATOM 964 C CA . ASN A 1 119 ? -16.828 23.438 6.371 1 95.5 119 ASN A CA 1
ATOM 965 C C . ASN A 1 119 ? -15.352 23.047 6.32 1 95.5 119 ASN A C 1
ATOM 967 O O . ASN A 1 119 ? -14.766 22.688 7.344 1 95.5 119 ASN A O 1
ATOM 971 N N . ILE A 1 120 ? -14.789 22.953 5.094 1 97.94 120 ILE A N 1
ATOM 972 C CA . ILE A 1 120 ? -13.359 22.703 4.941 1 97.94 120 ILE A CA 1
ATOM 973 C C . ILE A 1 120 ? -12.688 23.906 4.301 1 97.94 120 ILE A C 1
ATOM 975 O O . ILE A 1 120 ? -13.062 24.328 3.207 1 97.94 120 ILE A O 1
ATOM 979 N N . GLU A 1 121 ? -11.773 24.5 4.969 1 98 121 GLU A N 1
ATOM 980 C CA . GLU A 1 121 ? -10.93 25.562 4.438 1 98 121 GLU A CA 1
ATOM 981 C C . GLU A 1 121 ? -9.539 25.031 4.09 1 98 121 GLU A C 1
ATOM 983 O O . GLU A 1 121 ? -8.977 24.219 4.82 1 98 121 GLU A O 1
ATOM 988 N N . THR A 1 122 ? -9.055 25.516 2.979 1 97.56 122 THR A N 1
ATOM 989 C CA . THR A 1 122 ? -7.734 25.078 2.545 1 97.56 122 THR A CA 1
ATOM 990 C C . THR A 1 122 ? -6.723 26.219 2.645 1 97.56 122 THR A C 1
ATOM 992 O O . THR A 1 122 ? -7.098 27.391 2.637 1 97.56 122 THR A O 1
ATOM 995 N N . GLY A 1 123 ? -5.512 25.906 2.918 1 96.81 123 GLY A N 1
ATOM 996 C CA . GLY A 1 123 ? -4.352 26.797 2.854 1 96.81 123 GLY A CA 1
ATOM 997 C C . GLY A 1 123 ? -3.17 26.156 2.139 1 96.81 123 GLY A C 1
ATOM 998 O O . GLY A 1 123 ? -3.268 25.047 1.625 1 96.81 123 GLY A O 1
ATOM 999 N N . ASN A 1 124 ? -2.102 26.922 2.074 1 96.12 124 ASN A N 1
ATOM 1000 C CA . ASN A 1 124 ? -0.899 26.438 1.404 1 96.12 124 ASN A CA 1
ATOM 1001 C C . ASN A 1 124 ? 0.212 26.125 2.402 1 96.12 124 ASN A C 1
ATOM 1003 O O . ASN A 1 124 ? 0.492 26.922 3.297 1 96.12 124 ASN A O 1
ATOM 1007 N N . GLY A 1 125 ? 0.745 24.891 2.295 1 97 125 GLY A N 1
ATOM 1008 C CA . GLY A 1 125 ? 1.996 24.594 2.977 1 97 125 GLY A CA 1
ATOM 1009 C C . GLY A 1 125 ? 3.221 24.938 2.145 1 97 125 GLY A C 1
ATOM 1010 O O . GLY A 1 125 ? 3.102 25.5 1.06 1 97 125 GLY A O 1
ATOM 1011 N N . ILE A 1 126 ? 4.363 24.766 2.672 1 97.75 126 ILE A N 1
ATOM 1012 C CA . ILE A 1 126 ? 5.641 24.922 1.982 1 97.75 126 ILE A CA 1
ATOM 1013 C C . ILE A 1 126 ? 6.348 23.578 1.884 1 97.75 126 ILE A C 1
ATOM 1015 O O . ILE A 1 126 ? 6.93 23.094 2.861 1 97.75 126 ILE A O 1
ATOM 1019 N N . HIS A 1 127 ? 6.285 22.953 0.756 1 97.88 127 HIS A N 1
ATOM 1020 C CA . HIS A 1 127 ? 6.859 21.641 0.479 1 97.88 127 HIS A CA 1
ATOM 1021 C C . HIS A 1 127 ? 7.473 21.594 -0.916 1 97.88 127 HIS A C 1
ATOM 1023 O O . HIS A 1 127 ? 7.441 22.578 -1.649 1 97.88 127 HIS A O 1
ATOM 1029 N N . THR A 1 128 ? 8.156 20.516 -1.251 1 96.94 128 THR A N 1
ATOM 1030 C CA . THR A 1 128 ? 8.844 20.391 -2.531 1 96.94 128 THR A CA 1
ATOM 1031 C C . THR A 1 128 ? 7.84 20.297 -3.678 1 96.94 128 THR A C 1
ATOM 1033 O O . THR A 1 128 ? 8.195 20.5 -4.84 1 96.94 128 THR A O 1
ATOM 1036 N N . VAL A 1 129 ? 6.602 19.938 -3.359 1 97.62 129 VAL A N 1
ATOM 1037 C CA . VAL A 1 129 ? 5.484 19.938 -4.301 1 97.62 129 VAL A CA 1
ATOM 1038 C C . VAL A 1 129 ? 4.293 20.672 -3.697 1 97.62 129 VAL A C 1
ATOM 1040 O O . VAL A 1 129 ? 4.312 21.047 -2.52 1 97.62 129 VAL A O 1
ATOM 1043 N N . GLU A 1 130 ? 3.289 20.969 -4.547 1 96.75 130 GLU A N 1
ATOM 1044 C CA . GLU A 1 130 ? 2.092 21.625 -4.012 1 96.75 130 GLU A CA 1
ATOM 1045 C C . GLU A 1 130 ? 1.563 20.875 -2.793 1 96.75 130 GLU A C 1
ATOM 1047 O O . GLU A 1 130 ? 1.388 19.656 -2.832 1 96.75 130 GLU A O 1
ATOM 1052 N N . ASP A 1 131 ? 1.418 21.547 -1.717 1 95.75 131 ASP A N 1
ATOM 1053 C CA . ASP A 1 131 ? 0.918 20.984 -0.462 1 95.75 131 ASP A CA 1
ATOM 1054 C C . ASP A 1 131 ? -0.261 21.797 0.066 1 95.75 131 ASP A C 1
ATOM 1056 O O . ASP A 1 131 ? -0.167 23.016 0.204 1 95.75 131 ASP A O 1
ATOM 1060 N N . ILE A 1 132 ? -1.309 21.188 0.335 1 97.56 132 ILE A N 1
ATOM 1061 C CA . ILE A 1 132 ? -2.527 21.812 0.834 1 97.56 132 ILE A CA 1
ATOM 1062 C C . ILE A 1 132 ? -2.689 21.516 2.322 1 97.56 132 ILE A C 1
ATOM 1064 O O . ILE A 1 132 ? -2.576 20.359 2.744 1 97.56 132 ILE A O 1
ATOM 1068 N N . THR A 1 133 ? -2.938 22.547 3.098 1 98.56 133 THR A N 1
ATOM 1069 C CA . THR A 1 133 ? -3.365 22.359 4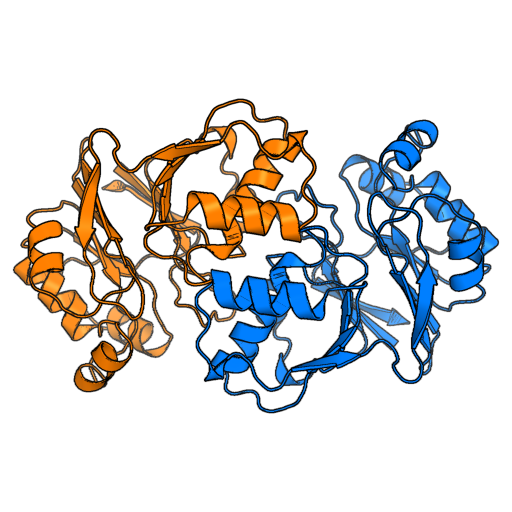.48 1 98.56 133 THR A CA 1
ATOM 1070 C C . THR A 1 133 ? -4.887 22.344 4.578 1 98.56 133 THR A C 1
ATOM 1072 O O . THR A 1 133 ? -5.578 22.891 3.711 1 98.56 133 THR A O 1
ATOM 1075 N N . TYR A 1 134 ? -5.398 21.688 5.629 1 98.69 134 TYR A N 1
ATOM 1076 C CA . TYR A 1 134 ? -6.844 21.609 5.785 1 98.69 134 TYR A CA 1
ATOM 1077 C C . TYR A 1 134 ? -7.273 22.094 7.168 1 98.69 134 TYR A C 1
ATOM 1079 O O . TYR A 1 134 ? -6.652 21.75 8.172 1 98.69 134 TYR A O 1
ATOM 1087 N N . ARG A 1 135 ? -8.258 22.938 7.195 1 98.69 135 ARG A N 1
ATOM 1088 C CA . ARG A 1 135 ? -8.984 23.359 8.391 1 98.69 135 ARG A CA 1
ATOM 1089 C C . ARG A 1 135 ? -10.43 22.875 8.344 1 98.69 135 ARG A C 1
ATOM 1091 O O . ARG A 1 135 ? -11.219 23.344 7.52 1 98.69 135 ARG A O 1
ATOM 1098 N N . ILE A 1 136 ? -10.727 21.875 9.18 1 98.31 136 ILE A N 1
ATOM 1099 C CA . ILE A 1 136 ? -12.047 21.25 9.211 1 98.31 136 ILE A CA 1
ATOM 1100 C C . ILE A 1 136 ? -12.875 21.828 10.352 1 98.31 136 ILE A C 1
ATOM 1102 O O . ILE A 1 136 ? -12.477 21.766 11.516 1 98.31 136 ILE A O 1
ATOM 1106 N N . LYS A 1 137 ? -14.016 22.391 9.961 1 96.75 137 LYS A N 1
ATOM 1107 C CA . LYS A 1 137 ? -14.891 23.031 10.945 1 96.75 137 LYS A CA 1
ATOM 1108 C C . LYS A 1 137 ? -16.156 22.203 11.164 1 96.75 137 LYS A C 1
ATOM 1110 O O . LYS A 1 137 ? -16.984 22.078 10.258 1 96.75 137 LYS A O 1
ATOM 1115 N N . SER A 1 138 ? -16.266 21.547 12.25 1 93 138 SER A N 1
ATOM 1116 C CA . SER A 1 138 ? -17.484 20.906 12.719 1 93 138 SER A CA 1
ATOM 1117 C C . SER A 1 138 ? -17.875 21.391 14.109 1 93 138 SER A C 1
ATOM 1119 O O . SER A 1 138 ? -18.125 22.578 14.305 1 93 138 SER A O 1
ATOM 1121 N N . ASP A 1 139 ? -18.062 20.469 15.086 1 93.44 139 ASP A N 1
ATOM 1122 C CA . ASP A 1 139 ? -18.25 20.891 16.469 1 93.44 139 ASP A CA 1
ATOM 1123 C C . ASP A 1 139 ? -16.953 21.406 17.078 1 93.44 139 ASP A C 1
ATOM 1125 O O . ASP A 1 139 ? -16.969 22.219 18 1 93.44 139 ASP A O 1
ATOM 1129 N N . LYS A 1 140 ? -15.844 20.922 16.547 1 98.06 140 LYS A N 1
ATOM 1130 C CA . LYS A 1 140 ? -14.484 21.359 16.844 1 98.06 140 LYS A CA 1
ATOM 1131 C C . LYS A 1 140 ? -13.742 21.766 15.57 1 98.06 140 LYS A C 1
ATOM 1133 O O . LYS A 1 140 ? -14.195 21.453 14.461 1 98.06 140 LYS A O 1
ATOM 1138 N N . ILE A 1 141 ? -12.703 22.484 15.82 1 98.56 141 ILE A N 1
ATOM 1139 C CA . ILE A 1 141 ? -11.883 22.891 14.688 1 98.56 141 ILE A CA 1
ATOM 1140 C C . ILE A 1 141 ? -10.594 22.078 14.664 1 98.56 141 ILE A C 1
ATOM 1142 O O . ILE A 1 141 ? -9.844 22.047 15.641 1 98.56 141 ILE A O 1
ATOM 1146 N N . LEU A 1 142 ? -10.367 21.375 13.555 1 98.81 142 LEU A N 1
ATOM 1147 C CA . LEU A 1 142 ? -9.148 20.594 13.352 1 98.81 142 LEU A CA 1
ATOM 1148 C C . LEU A 1 142 ? -8.312 21.203 12.227 1 98.81 142 LEU A C 1
ATOM 1150 O O . LEU A 1 142 ? -8.828 21.484 11.141 1 98.81 142 LEU A O 1
ATOM 1154 N N . PHE A 1 143 ? -7.066 21.438 12.531 1 98.88 143 PHE A N 1
ATOM 1155 C CA . PHE A 1 143 ? -6.109 21.844 11.508 1 98.88 143 PHE A CA 1
ATOM 1156 C C . PHE A 1 143 ? -5.145 20.719 11.188 1 98.88 143 PHE A C 1
ATOM 1158 O O . PHE A 1 143 ? -4.688 20.016 12.094 1 98.88 143 PHE A O 1
ATOM 1165 N N . TYR A 1 144 ? -4.879 20.516 9.93 1 98.94 144 TYR A N 1
ATOM 1166 C CA . TYR A 1 144 ? -3.973 19.484 9.438 1 98.94 144 TYR A CA 1
ATOM 1167 C C . TYR A 1 144 ? -2.984 20.078 8.43 1 98.94 144 TYR A C 1
ATOM 1169 O O . TYR A 1 144 ? -3.377 20.531 7.355 1 98.94 144 TYR A O 1
ATOM 1177 N N . SER A 1 145 ? -1.73 20.016 8.727 1 98.69 145 SER A N 1
ATOM 1178 C CA . SER A 1 145 ? -0.744 20.781 7.961 1 98.69 145 SER A CA 1
ATOM 1179 C C . SER A 1 145 ? -0.322 20.016 6.703 1 98.69 145 SER A C 1
ATOM 1181 O O . SER A 1 145 ? 0.103 20.641 5.723 1 98.69 145 SER A O 1
ATOM 1183 N N . GLY A 1 146 ? -0.395 18.625 6.758 1 98.19 146 GLY A N 1
ATOM 1184 C CA . GLY A 1 146 ? 0.405 17.891 5.793 1 98.19 146 GLY A CA 1
ATOM 1185 C C . GLY A 1 146 ? 1.897 18.062 6 1 98.19 146 GLY A C 1
ATOM 1186 O O . GLY A 1 146 ? 2.359 18.219 7.133 1 98.19 146 GLY A O 1
ATOM 1187 N N . ASP A 1 147 ? 2.654 17.875 4.91 1 98.69 147 ASP A N 1
ATOM 1188 C CA . ASP A 1 147 ? 4.09 18.125 4.969 1 98.69 147 ASP A CA 1
ATOM 1189 C C . ASP A 1 147 ? 4.41 19.578 4.648 1 98.69 147 ASP A C 1
ATOM 1191 O O . ASP A 1 147 ? 3.996 20.094 3.607 1 98.69 147 ASP A O 1
ATOM 1195 N N . THR A 1 148 ? 5.164 20.203 5.562 1 98.62 148 THR A N 1
ATOM 1196 C CA . THR A 1 148 ? 5.438 21.625 5.34 1 98.62 148 THR A CA 1
ATOM 1197 C C . THR A 1 148 ? 6.648 22.078 6.148 1 98.62 148 THR A C 1
ATOM 1199 O O . THR A 1 148 ? 6.863 21.609 7.27 1 98.62 148 THR A O 1
ATOM 1202 N N . SER A 1 149 ? 7.332 23.062 5.574 1 98.44 149 SER A N 1
ATOM 1203 C CA . SER A 1 149 ? 8.266 23.844 6.371 1 98.44 149 SER A CA 1
ATOM 1204 C C . SER A 1 149 ? 7.527 24.844 7.254 1 98.44 149 SER A C 1
ATOM 1206 O O . SER A 1 149 ? 6.344 25.109 7.047 1 98.44 149 SER A O 1
ATOM 1208 N N . TYR A 1 150 ? 8.266 25.297 8.258 1 97.38 150 TYR A N 1
ATOM 1209 C CA . TYR A 1 150 ? 7.715 26.359 9.094 1 97.38 150 TYR A CA 1
ATOM 1210 C C . TYR A 1 150 ? 7.258 27.547 8.242 1 97.38 150 TYR A C 1
ATOM 1212 O O . TYR A 1 150 ? 7.988 28 7.367 1 97.38 150 TYR A O 1
ATOM 1220 N N . SER A 1 151 ? 6.043 27.953 8.461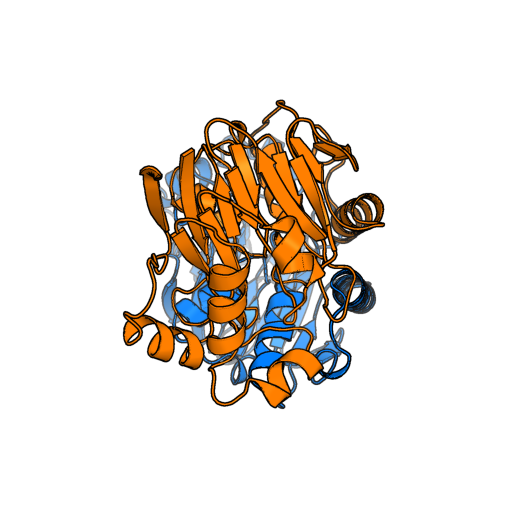 1 95.62 151 SER A N 1
ATOM 1221 C CA . SER A 1 151 ? 5.488 29.016 7.633 1 95.62 151 SER A CA 1
ATOM 1222 C C . SER A 1 151 ? 4.422 29.797 8.391 1 95.62 151 SER A C 1
ATOM 1224 O O . SER A 1 151 ? 3.592 29.219 9.094 1 95.62 151 SER A O 1
ATOM 1226 N N . GLU A 1 152 ? 4.441 31.109 8.148 1 95.5 152 GLU A N 1
ATOM 1227 C CA . GLU A 1 152 ? 3.424 31.969 8.734 1 95.5 152 GLU A CA 1
ATOM 1228 C C . GLU A 1 152 ? 2.039 31.641 8.188 1 95.5 152 GLU A C 1
ATOM 1230 O O . GLU A 1 152 ? 1.039 31.766 8.898 1 95.5 152 GLU A O 1
ATOM 1235 N N . ASP A 1 153 ? 1.996 31.266 6.977 1 95.56 153 ASP A N 1
ATOM 1236 C CA . ASP A 1 153 ? 0.728 30.906 6.352 1 95.56 153 ASP A CA 1
ATOM 1237 C C . ASP A 1 153 ? 0.101 29.703 7.055 1 95.56 153 ASP A C 1
ATOM 1239 O O . ASP A 1 153 ? -1.115 29.656 7.254 1 95.56 153 ASP A O 1
ATOM 1243 N N . VAL A 1 154 ? 0.905 28.719 7.359 1 96.94 154 VAL A N 1
ATOM 1244 C CA . VAL A 1 154 ? 0.428 27.531 8.047 1 96.94 154 VAL A CA 1
ATOM 1245 C C . VAL A 1 154 ? -0.097 27.906 9.43 1 96.94 154 VAL A C 1
ATOM 1247 O O 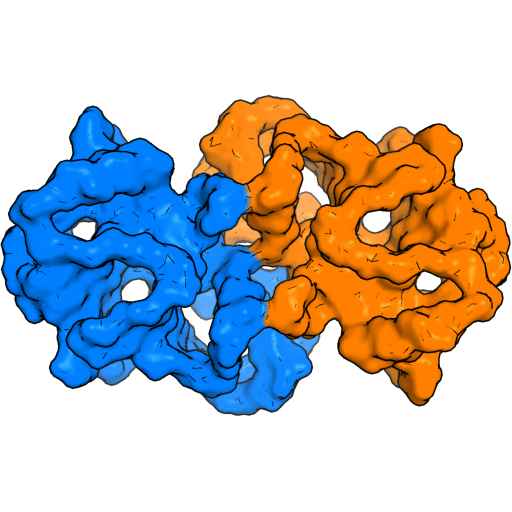. VAL A 1 154 ? -1.146 27.422 9.859 1 96.94 154 VAL A O 1
ATOM 1250 N N . ILE A 1 155 ? 0.63 28.828 10.109 1 98.06 155 ILE A N 1
ATOM 1251 C CA . ILE A 1 155 ? 0.246 29.297 11.43 1 98.06 155 ILE A CA 1
ATOM 1252 C C . ILE A 1 155 ? -1.111 29.984 11.359 1 98.06 155 ILE A C 1
ATOM 1254 O O . ILE A 1 155 ? -2 29.719 12.172 1 98.06 155 ILE A O 1
ATOM 1258 N N . THR A 1 156 ? -1.264 30.828 10.383 1 97.94 156 THR A N 1
ATOM 1259 C CA . THR A 1 156 ? -2.5 31.578 10.203 1 97.94 156 THR A CA 1
ATOM 1260 C C . THR A 1 156 ? -3.658 30.641 9.867 1 97.94 156 THR A C 1
ATOM 1262 O O . THR A 1 156 ? -4.758 30.797 10.398 1 97.94 156 THR A O 1
ATOM 1265 N N . SER A 1 157 ? -3.4 29.672 9.008 1 97.19 157 SER A N 1
ATOM 1266 C CA . SER A 1 157 ? -4.418 28.703 8.617 1 97.19 157 SER A CA 1
ATOM 1267 C C . SER A 1 157 ? -4.879 27.875 9.812 1 97.19 157 SER A C 1
ATOM 1269 O O . SER A 1 157 ? -6.039 27.469 9.883 1 97.19 157 SER A O 1
ATOM 1271 N N . GLY A 1 158 ? -3.996 27.609 10.719 1 98.12 158 GLY A N 1
ATOM 1272 C CA . GLY A 1 158 ? -4.293 26.75 11.852 1 98.12 158 GLY A CA 1
ATOM 1273 C C . GLY A 1 158 ? -4.715 27.516 13.094 1 98.12 158 GLY A C 1
ATOM 1274 O O . GLY A 1 158 ? -4.891 26.922 14.164 1 98.12 158 GLY A O 1
ATOM 1275 N N . HIS A 1 159 ? -4.879 28.859 12.969 1 98.38 159 HIS A N 1
ATOM 1276 C CA . HIS A 1 159 ? -5.094 29.734 14.109 1 98.38 159 HIS A CA 1
ATOM 1277 C C . HIS A 1 159 ? -6.324 29.328 14.906 1 98.38 159 HIS A C 1
ATOM 1279 O O . HIS A 1 159 ? -7.375 29.047 14.328 1 98.38 159 HIS A O 1
ATOM 1285 N N . ASP A 1 160 ? -6.172 29.203 16.219 1 98.56 160 ASP A N 1
ATOM 1286 C CA . ASP A 1 160 ? -7.25 29 17.172 1 98.56 160 ASP A CA 1
ATOM 1287 C C . ASP A 1 160 ? -7.988 27.688 16.922 1 98.56 160 ASP A C 1
ATOM 1289 O O . ASP A 1 160 ? -9.219 27.641 16.984 1 98.56 160 ASP A O 1
ATOM 1293 N N . SER A 1 161 ? -7.254 26.656 16.5 1 98.75 161 SER A N 1
ATOM 1294 C CA . SER A 1 161 ? -7.867 25.344 16.328 1 98.75 161 SER A CA 1
ATOM 1295 C C . SER A 1 161 ? -7.949 24.594 17.656 1 98.75 161 SER A C 1
ATOM 1297 O O . SER A 1 161 ? -7.199 24.891 18.594 1 98.75 161 SER A O 1
ATOM 1299 N N . ASP A 1 162 ? -8.938 23.734 17.75 1 98.81 162 ASP A N 1
ATOM 1300 C CA . ASP A 1 162 ? -9.031 22.875 18.938 1 98.81 162 ASP A CA 1
ATOM 1301 C C . ASP A 1 162 ? -7.922 21.828 18.938 1 98.81 162 ASP A C 1
ATOM 1303 O O . ASP A 1 162 ? -7.406 21.469 20 1 98.81 162 ASP A O 1
ATOM 1307 N N . ILE A 1 163 ? -7.613 21.344 17.781 1 98.81 163 ILE A N 1
ATOM 1308 C CA . ILE A 1 163 ? -6.5 20.406 17.625 1 98.81 163 ILE A CA 1
ATOM 1309 C C . ILE A 1 163 ? -5.66 20.812 16.422 1 98.81 163 ILE A C 1
ATOM 1311 O O . ILE A 1 163 ? -6.195 21.031 15.328 1 98.81 163 ILE A O 1
ATOM 1315 N N . PHE A 1 164 ? -4.371 20.922 16.656 1 98.81 164 PHE A N 1
ATOM 1316 C CA . PHE A 1 164 ? -3.361 21.312 15.68 1 98.81 164 PHE A CA 1
ATOM 1317 C C . PHE A 1 164 ? -2.475 20.141 15.305 1 98.81 164 PHE A C 1
ATOM 1319 O O . PHE A 1 164 ? -1.486 19.859 15.984 1 98.81 164 PHE A O 1
ATOM 1326 N N . ILE A 1 165 ? -2.863 19.438 14.188 1 98.88 165 ILE A N 1
ATOM 1327 C CA . ILE A 1 165 ? -2.061 18.312 13.688 1 98.88 165 ILE A CA 1
ATOM 1328 C C . ILE A 1 165 ? -0.996 18.844 12.727 1 98.88 165 ILE A C 1
ATOM 1330 O O . ILE A 1 165 ? -1.321 19.375 11.656 1 98.88 165 ILE A O 1
ATOM 1334 N N . HIS A 1 166 ? 0.211 18.719 13.086 1 98.81 166 HIS A N 1
ATOM 1335 C CA . HIS A 1 166 ? 1.307 19.312 12.328 1 98.81 166 HIS A CA 1
ATOM 1336 C C . HIS A 1 166 ? 2.496 18.359 12.242 1 98.81 166 HIS A C 1
ATOM 1338 O O . HIS A 1 166 ? 2.832 17.688 13.219 1 98.81 166 HIS A O 1
ATOM 1344 N N . GLU A 1 167 ? 3.133 18.344 11.094 1 98.75 167 GLU A N 1
ATOM 1345 C CA . GLU A 1 167 ? 4.277 17.453 10.938 1 98.75 167 GLU A CA 1
ATOM 1346 C C . GLU A 1 167 ? 5.434 17.875 11.836 1 98.75 167 GLU A C 1
ATOM 1348 O O . GLU A 1 167 ? 5.605 19.062 12.125 1 98.75 167 GLU A O 1
ATOM 1353 N N . ALA A 1 168 ? 6.109 16.938 12.289 1 98.69 168 ALA A N 1
ATOM 1354 C CA . ALA A 1 168 ? 7.348 17.094 13.047 1 98.69 168 ALA A CA 1
ATOM 1355 C C . ALA A 1 168 ? 8.383 16.062 12.625 1 98.69 168 ALA A C 1
ATOM 1357 O O . ALA A 1 168 ? 8.906 15.32 13.469 1 98.69 168 ALA A O 1
ATOM 1358 N N . THR A 1 169 ? 8.766 16.125 11.406 1 98.69 169 THR A N 1
ATOM 1359 C CA . THR A 1 169 ? 9.531 15.078 10.734 1 98.69 169 THR A CA 1
ATOM 1360 C C . THR A 1 169 ? 10.953 15.016 11.281 1 98.69 169 THR A C 1
ATOM 1362 O O . THR A 1 169 ? 11.461 13.938 11.578 1 98.69 169 THR A O 1
ATOM 1365 N N . PHE A 1 170 ? 11.609 16.188 11.422 1 98.75 170 PHE A N 1
ATOM 1366 C CA . PHE A 1 170 ? 13.016 16.25 11.812 1 98.75 170 PHE A CA 1
ATOM 1367 C C . PHE A 1 170 ? 13.148 16.578 13.297 1 98.75 170 PHE A C 1
ATOM 1369 O O . PHE A 1 170 ? 12.312 17.312 13.852 1 98.75 170 PHE A O 1
ATOM 1376 N N . PRO A 1 171 ? 14.172 16.031 13.953 1 98.56 171 PRO A N 1
ATOM 1377 C CA . PRO A 1 171 ? 14.461 16.531 15.305 1 98.56 171 PRO A CA 1
ATOM 1378 C C . PRO A 1 171 ? 14.891 18 15.32 1 98.56 171 PRO A C 1
ATOM 1380 O O . PRO A 1 171 ? 15.336 18.516 14.297 1 98.56 171 PRO A O 1
ATOM 1383 N N . SER A 1 172 ? 14.797 18.594 16.438 1 98.56 172 SER A N 1
ATOM 1384 C CA . SER A 1 172 ? 15.07 20.031 16.594 1 98.56 172 SER A CA 1
ATOM 1385 C C . SER A 1 172 ? 16.484 20.359 16.141 1 98.56 172 SER A C 1
ATOM 1387 O O . SER A 1 172 ? 16.719 21.453 15.602 1 98.56 172 SER A O 1
ATOM 1389 N N . ARG A 1 173 ? 17.422 19.422 16.344 1 98.12 173 ARG A N 1
ATOM 1390 C CA . ARG A 1 173 ? 18.812 19.672 16 1 98.12 173 ARG A CA 1
ATOM 1391 C C . ARG A 1 173 ? 18.984 19.875 14.5 1 98.12 173 ARG A C 1
ATOM 1393 O O . ARG A 1 173 ? 20.016 20.375 14.055 1 98.12 173 ARG A O 1
ATOM 1400 N N . LEU A 1 174 ? 17.984 19.531 13.695 1 98.31 174 LEU A N 1
ATOM 1401 C CA . LEU A 1 174 ? 18.078 19.672 12.242 1 98.31 174 LEU A CA 1
ATOM 1402 C C . LEU A 1 174 ? 17.109 20.734 11.734 1 98.31 174 LEU A C 1
ATOM 1404 O O . LEU A 1 174 ? 16.656 20.672 10.594 1 98.31 174 LEU A O 1
ATOM 1408 N N . SER A 1 175 ? 16.766 21.703 12.57 1 97.81 175 SER A N 1
ATOM 1409 C CA . SER A 1 175 ? 15.797 22.75 12.234 1 97.81 175 SER A CA 1
ATOM 1410 C C . SER A 1 175 ? 16.281 23.578 11.047 1 97.81 175 SER A C 1
ATOM 1412 O O . SER A 1 175 ? 15.469 24.062 10.25 1 97.81 175 SER A O 1
ATOM 1414 N N . SER A 1 176 ? 17.578 23.75 10.859 1 97.5 176 SER A N 1
ATOM 1415 C CA . SER A 1 176 ? 18.109 24.516 9.742 1 97.5 176 SER A CA 1
ATOM 1416 C C . SER A 1 176 ? 18.078 23.719 8.445 1 97.5 176 SER A C 1
ATOM 1418 O O . SER A 1 176 ? 18.016 24.281 7.355 1 97.5 176 SER A O 1
ATOM 1420 N N . GLU A 1 177 ? 18.031 22.375 8.547 1 97.69 177 GLU A N 1
ATOM 1421 C CA . GLU A 1 177 ? 18.062 21.5 7.387 1 97.69 177 GLU A CA 1
ATOM 1422 C C . GLU A 1 177 ? 16.656 21.141 6.918 1 97.69 177 GLU A C 1
ATOM 1424 O O . GLU A 1 177 ? 16.422 20.938 5.723 1 97.69 177 GLU A O 1
ATOM 1429 N N . ALA A 1 178 ? 15.742 21.094 7.82 1 97.88 178 ALA A N 1
ATOM 1430 C CA . ALA A 1 178 ? 14.398 20.578 7.57 1 97.88 178 ALA A CA 1
ATOM 1431 C C . ALA A 1 178 ? 13.734 21.328 6.406 1 97.88 178 ALA A C 1
ATOM 1433 O O . ALA A 1 178 ? 13.164 20.703 5.508 1 97.88 178 ALA A O 1
ATOM 1434 N N . PRO A 1 179 ? 13.906 22.688 6.363 1 97.5 179 PRO A N 1
ATOM 1435 C CA . PRO A 1 179 ? 13.227 23.438 5.297 1 97.5 179 PRO A CA 1
ATOM 1436 C C . PRO A 1 179 ? 13.781 23.109 3.912 1 97.5 179 PRO A C 1
ATOM 1438 O O . PRO A 1 179 ? 13.07 23.234 2.912 1 97.5 179 PRO A O 1
ATOM 1441 N N . LYS A 1 180 ? 15.039 22.672 3.787 1 96.56 180 LYS A N 1
ATOM 1442 C CA . LYS A 1 180 ? 15.641 22.297 2.506 1 96.56 180 LYS A CA 1
ATOM 1443 C C . LYS A 1 180 ? 14.859 21.156 1.846 1 96.56 180 LYS A C 1
ATOM 1445 O O . LYS A 1 180 ? 14.867 21.031 0.62 1 96.56 180 LYS A O 1
ATOM 1450 N N . PHE A 1 181 ? 14.188 20.438 2.664 1 96.5 181 PHE A N 1
ATOM 1451 C CA . PHE A 1 181 ? 13.438 19.297 2.164 1 96.5 181 PHE A CA 1
ATOM 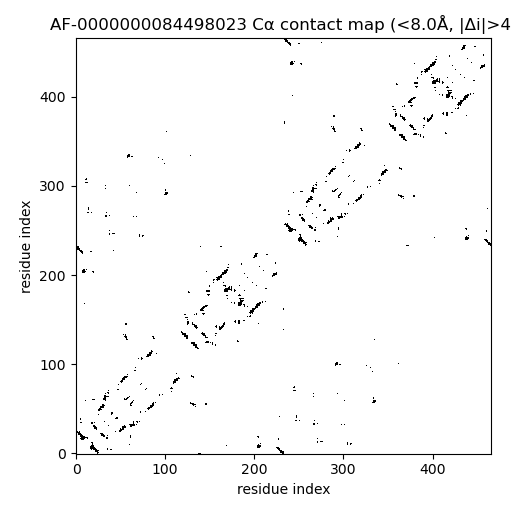1452 C C . PHE A 1 181 ? 11.938 19.547 2.27 1 96.5 181 PHE A C 1
ATOM 1454 O O . PHE A 1 181 ? 11.133 18.625 2.094 1 96.5 181 PHE A O 1
ATOM 1461 N N . GLY A 1 182 ? 11.586 20.75 2.635 1 98.19 182 GLY A N 1
ATOM 1462 C CA . GLY A 1 182 ? 10.18 21.125 2.715 1 98.19 182 GLY A CA 1
ATOM 1463 C C . GLY A 1 182 ? 9.484 20.578 3.949 1 98.19 182 GLY A C 1
ATOM 1464 O O . GLY A 1 182 ? 8.297 20.266 3.91 1 98.19 182 GLY A O 1
ATOM 1465 N N . HIS A 1 183 ? 10.234 20.391 5.012 1 98.75 183 H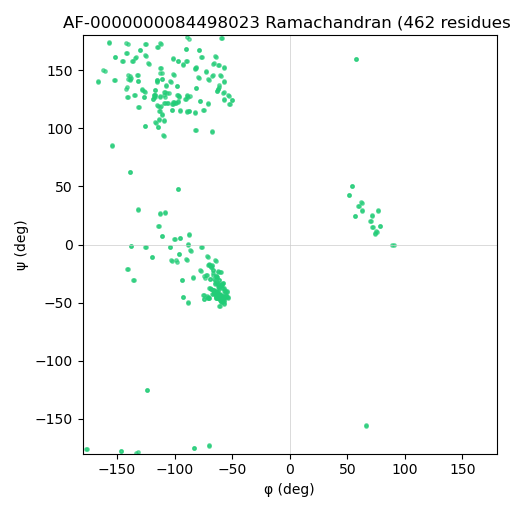IS A N 1
ATOM 1466 C CA . HIS A 1 183 ? 9.68 19.797 6.223 1 98.75 183 HIS A CA 1
ATOM 1467 C C . HIS A 1 183 ? 9.906 20.688 7.434 1 98.75 183 HIS A C 1
ATOM 1469 O O . HIS A 1 183 ? 10.578 21.719 7.328 1 98.75 183 HIS A O 1
ATOM 1475 N N . SER A 1 184 ? 9.336 20.359 8.539 1 98.75 184 SER A N 1
ATOM 1476 C CA . SER A 1 184 ? 9.508 21.031 9.82 1 98.75 184 SER A CA 1
ATOM 1477 C C . SER A 1 184 ? 10.25 20.156 10.82 1 98.75 184 SER A C 1
ATOM 1479 O O . SER A 1 184 ? 10.195 18.922 10.734 1 98.75 184 SER A O 1
ATOM 1481 N N . SER A 1 185 ? 10.945 20.797 11.727 1 98.62 185 SER A N 1
ATOM 1482 C CA . SER A 1 185 ? 11.508 20.125 12.891 1 98.62 185 SER A CA 1
ATOM 1483 C C . SER A 1 185 ? 10.531 20.125 14.062 1 98.62 185 SER A C 1
ATOM 1485 O O . SER A 1 185 ? 9.508 20.797 14.016 1 98.62 185 SER A O 1
ATOM 1487 N N . VAL A 1 186 ? 10.852 19.328 15.094 1 98.69 186 VAL A N 1
ATOM 1488 C CA . VAL A 1 186 ? 10.07 19.328 16.328 1 98.69 186 VAL A CA 1
ATOM 1489 C C . VAL A 1 186 ? 9.969 20.75 16.859 1 98.69 186 VAL A C 1
ATOM 1491 O O . VAL A 1 186 ? 8.875 21.219 17.203 1 98.69 186 VAL A O 1
ATOM 1494 N N . LYS A 1 187 ? 11.062 21.469 16.891 1 98.25 187 LYS A N 1
ATOM 1495 C CA . LYS A 1 187 ? 11.086 22.844 17.344 1 98.25 187 LYS A CA 1
ATOM 1496 C C . LYS A 1 187 ? 10.156 23.719 16.516 1 98.25 187 LYS A C 1
ATOM 1498 O O . LYS A 1 187 ? 9.383 24.516 17.047 1 98.25 187 LYS A O 1
ATOM 1503 N N . ASP A 1 188 ? 10.266 23.578 15.195 1 98.44 188 ASP A N 1
ATOM 1504 C CA . ASP A 1 188 ? 9.414 24.328 14.281 1 98.44 188 ASP A CA 1
ATOM 1505 C C . ASP A 1 188 ? 7.934 24.062 14.555 1 98.44 188 ASP A C 1
ATOM 1507 O O . ASP A 1 188 ? 7.129 25 14.602 1 98.44 188 ASP A O 1
ATOM 1511 N N . ALA A 1 189 ? 7.578 22.828 14.68 1 98.5 189 ALA A N 1
ATOM 1512 C CA . ALA A 1 189 ? 6.191 22.406 14.875 1 98.5 189 ALA A CA 1
ATOM 1513 C C . ALA A 1 189 ? 5.629 22.969 16.172 1 98.5 189 ALA A C 1
ATOM 1515 O O . ALA A 1 189 ? 4.496 23.453 16.203 1 98.5 189 ALA A O 1
ATOM 1516 N N . ILE A 1 190 ? 6.379 22.891 17.25 1 98.25 190 ILE A N 1
ATOM 1517 C CA . ILE A 1 190 ? 5.957 23.406 18.547 1 98.25 190 ILE A CA 1
ATOM 1518 C C . ILE A 1 190 ? 5.773 24.922 18.453 1 98.25 190 ILE A C 1
ATOM 1520 O O . ILE A 1 190 ? 4.797 25.469 18.969 1 98.25 190 ILE A O 1
ATOM 1524 N N . ASN A 1 191 ? 6.715 25.578 17.828 1 98.25 191 ASN A N 1
ATOM 1525 C CA . ASN A 1 191 ? 6.598 27.016 17.656 1 98.25 191 ASN A CA 1
ATOM 1526 C C . ASN A 1 191 ? 5.344 27.391 16.859 1 98.25 191 ASN A C 1
ATOM 1528 O O . ASN A 1 191 ? 4.641 28.344 17.219 1 98.25 191 ASN A O 1
ATOM 1532 N N . ALA A 1 192 ? 5.121 26.688 15.789 1 98.62 192 ALA A N 1
ATOM 1533 C CA . ALA A 1 192 ? 3.92 26.922 14.992 1 98.62 192 ALA A CA 1
ATOM 1534 C C . ALA A 1 192 ? 2.658 26.734 15.828 1 98.62 192 ALA A C 1
ATOM 1536 O O . ALA A 1 192 ? 1.729 27.531 15.758 1 98.62 192 ALA A O 1
ATOM 1537 N N . PHE A 1 193 ? 2.629 25.656 16.594 1 98.62 193 PHE A N 1
ATOM 1538 C CA . PHE A 1 193 ? 1.503 25.375 17.469 1 98.62 193 PHE A CA 1
ATOM 1539 C C . PHE A 1 193 ? 1.269 26.531 18.438 1 98.62 193 PHE A C 1
ATOM 1541 O O . PHE A 1 193 ? 0.151 27.031 18.547 1 98.62 193 PHE A O 1
ATOM 1548 N N . LYS A 1 194 ? 2.299 26.969 19.109 1 98.38 194 LYS A N 1
ATOM 1549 C CA . LYS A 1 194 ? 2.186 28.047 20.094 1 98.38 194 LYS A CA 1
ATOM 1550 C C . LYS A 1 194 ? 1.669 29.328 19.438 1 98.38 194 LYS A C 1
ATOM 1552 O O . LYS A 1 194 ? 0.748 29.969 19.953 1 98.38 194 LYS A O 1
ATOM 1557 N N . LYS A 1 195 ? 2.24 29.656 18.328 1 98.62 195 LYS A N 1
ATOM 1558 C CA . LYS A 1 195 ? 1.89 30.906 17.641 1 98.62 195 LYS A CA 1
ATOM 1559 C C . LYS A 1 195 ? 0.474 30.844 17.078 1 98.62 195 LYS A C 1
ATOM 1561 O O . LYS A 1 195 ? -0.179 31.875 16.906 1 98.62 195 LYS A O 1
ATOM 1566 N N . SER A 1 196 ? 0 29.641 16.719 1 98.62 196 SER A N 1
ATOM 1567 C CA . SER A 1 196 ? -1.344 29.469 16.172 1 98.62 196 SER A CA 1
ATOM 1568 C C . SER A 1 196 ? -2.404 29.688 17.25 1 98.62 196 SER A C 1
ATOM 1570 O O . SER A 1 196 ? -3.586 29.844 16.922 1 98.62 196 SER A O 1
ATOM 1572 N N . GLU A 1 197 ? -1.964 29.625 18.531 1 98.62 197 GLU A N 1
ATOM 1573 C CA . GLU A 1 197 ? -2.861 29.766 19.672 1 98.62 197 GLU A CA 1
ATOM 1574 C C . GLU A 1 197 ? -3.887 28.641 19.703 1 98.62 197 GLU A C 1
ATOM 1576 O O . GLU A 1 197 ? -5.035 28.844 20.109 1 98.62 197 GLU A O 1
ATOM 1581 N N . SER A 1 198 ? -3.543 27.469 19.203 1 98.69 198 SER A N 1
ATOM 1582 C CA . SER A 1 198 ? -4.406 26.281 19.203 1 98.69 198 SER A CA 1
ATOM 1583 C C . SER A 1 198 ? -4.391 25.609 20.578 1 98.69 198 SER A C 1
ATOM 1585 O O . SER A 1 198 ? -3.574 25.938 21.438 1 98.69 198 SER A O 1
ATOM 1587 N N . ARG A 1 199 ? -5.281 24.719 20.797 1 98.56 199 ARG A N 1
ATOM 1588 C CA . ARG A 1 199 ? -5.508 24.203 22.141 1 98.56 199 ARG A CA 1
ATOM 1589 C C . ARG A 1 199 ? -4.68 22.938 22.391 1 98.56 199 ARG A C 1
ATOM 1591 O O . ARG A 1 199 ? -4.094 22.781 23.453 1 98.56 199 ARG A O 1
ATOM 1598 N N . ILE A 1 200 ? -4.637 22 21.469 1 98.62 200 ILE A N 1
ATOM 1599 C CA . ILE A 1 200 ? -3.92 20.734 21.594 1 98.62 200 ILE A CA 1
ATOM 1600 C C . ILE A 1 200 ? -3.016 20.516 20.391 1 98.62 200 ILE A C 1
ATOM 1602 O O . ILE A 1 200 ? -3.443 20.703 19.25 1 98.62 200 ILE A O 1
ATOM 1606 N N . PHE A 1 201 ? -1.771 20.141 20.656 1 98.75 201 PHE A N 1
ATOM 1607 C CA . PHE A 1 201 ? -0.81 19.812 19.609 1 98.75 201 PHE A CA 1
ATOM 1608 C C . PHE A 1 201 ? -0.744 18.312 19.391 1 98.75 201 PHE A C 1
ATOM 1610 O O . PHE A 1 201 ? -0.626 17.547 20.359 1 98.75 201 PHE A O 1
ATOM 1617 N N . MET A 1 202 ? -0.875 17.859 18.141 1 98.81 202 MET A N 1
ATOM 1618 C CA . MET A 1 202 ? -0.669 16.469 17.766 1 98.81 202 MET A CA 1
ATOM 1619 C C . MET A 1 202 ? 0.347 16.344 16.641 1 98.81 202 MET A C 1
ATOM 1621 O O . MET A 1 202 ? 0.019 16.594 15.477 1 98.81 202 MET A O 1
ATOM 1625 N N . PRO A 1 203 ? 1.585 15.953 17.031 1 98.75 203 PRO A N 1
ATOM 1626 C CA . PRO A 1 203 ? 2.602 15.805 15.984 1 98.75 203 PRO A CA 1
ATOM 1627 C C . PRO A 1 203 ? 2.381 14.57 15.109 1 98.75 203 PRO A C 1
ATOM 1629 O O . PRO A 1 203 ? 1.888 13.555 15.602 1 98.75 203 PRO A O 1
ATOM 1632 N N . THR A 1 204 ? 2.781 14.656 13.828 1 98.75 204 THR A N 1
ATOM 1633 C CA . THR A 1 204 ? 2.684 13.531 12.906 1 98.75 204 THR A CA 1
ATOM 1634 C C . THR A 1 204 ? 3.832 13.547 11.906 1 98.75 204 THR A C 1
ATOM 1636 O O . THR A 1 204 ? 4.742 14.367 12.008 1 98.75 204 THR A O 1
ATOM 1639 N N . HIS A 1 205 ? 3.799 12.516 10.938 1 98.88 205 HIS A N 1
ATOM 1640 C CA . HIS A 1 205 ? 4.863 12.352 9.953 1 98.88 205 HIS A CA 1
ATOM 1641 C C . HIS A 1 205 ? 6.227 12.258 10.625 1 98.88 205 HIS A C 1
ATOM 1643 O O . HIS A 1 205 ? 7.148 13.008 10.289 1 98.88 205 HIS A O 1
ATOM 1649 N N . LEU A 1 206 ? 6.348 11.43 11.586 1 98.69 206 LEU A N 1
ATOM 1650 C CA . LEU A 1 206 ? 7.453 11.375 12.539 1 98.69 206 LEU A CA 1
ATOM 1651 C C . LEU A 1 206 ? 8.562 10.469 12.023 1 98.69 206 LEU A C 1
ATOM 1653 O O . LEU A 1 206 ? 8.336 9.609 11.164 1 98.69 206 LEU A O 1
ATOM 1657 N N . SER A 1 207 ? 9.719 10.656 12.492 1 98.12 207 SER A N 1
ATOM 1658 C CA . SER A 1 207 ? 10.875 9.773 12.414 1 98.12 207 SER A CA 1
ATOM 1659 C C . SER A 1 207 ? 11.289 9.266 13.789 1 98.12 207 SER A C 1
ATOM 1661 O O . SER A 1 207 ? 10.758 9.727 14.805 1 98.12 207 SER A O 1
ATOM 1663 N N . GLU A 1 208 ? 12.195 8.297 13.781 1 97.5 208 GLU A N 1
ATOM 1664 C CA . GLU A 1 208 ? 12.664 7.77 15.062 1 97.5 208 GLU A CA 1
ATOM 1665 C C . GLU A 1 208 ? 13.242 8.875 15.938 1 97.5 208 GLU A C 1
ATOM 1667 O O . GLU A 1 208 ? 12.953 8.938 17.141 1 97.5 208 GLU A O 1
ATOM 1672 N N . PHE A 1 209 ? 13.961 9.789 15.414 1 97.88 209 PHE A N 1
ATOM 1673 C CA . PHE A 1 209 ? 14.648 10.836 16.156 1 97.88 209 PHE A CA 1
ATOM 1674 C C . PHE A 1 209 ? 13.672 11.898 16.641 1 97.88 209 PHE A C 1
ATOM 1676 O O . PHE A 1 209 ? 13.773 12.367 17.781 1 97.88 209 PHE A O 1
ATOM 1683 N N . SER A 1 210 ? 12.766 12.281 15.781 1 98.56 210 SER A N 1
ATOM 1684 C CA . SER A 1 210 ? 11.789 13.273 16.219 1 98.56 210 SER A CA 1
ATOM 1685 C C . SER A 1 210 ? 10.844 12.695 17.266 1 98.56 210 SER A C 1
ATOM 1687 O O . SER A 1 210 ? 10.469 13.391 18.219 1 98.56 210 SER A O 1
ATOM 1689 N N . TYR A 1 211 ? 10.477 11.422 17.062 1 98.38 211 TYR A N 1
ATOM 1690 C CA . TYR A 1 211 ? 9.609 10.758 18.031 1 98.38 211 TYR A CA 1
ATOM 1691 C C . TYR A 1 211 ? 10.266 10.719 19.406 1 98.38 211 TYR A C 1
ATOM 1693 O O . TYR A 1 211 ? 9.625 11.039 20.406 1 98.38 211 TYR A O 1
ATOM 1701 N N . ARG A 1 212 ? 11.516 10.336 19.484 1 97.94 212 ARG A N 1
ATOM 1702 C CA . ARG A 1 212 ? 12.234 10.242 20.75 1 97.94 212 ARG A CA 1
ATOM 1703 C C . ARG A 1 212 ? 12.328 11.602 21.422 1 97.94 212 ARG A C 1
ATOM 1705 O O . ARG A 1 212 ? 12.266 11.695 22.656 1 97.94 212 ARG A O 1
ATOM 1712 N N . GLU A 1 213 ? 12.492 12.562 20.641 1 98.25 213 GLU A N 1
ATOM 1713 C CA . GLU A 1 213 ? 12.555 13.914 21.188 1 98.25 213 GLU A CA 1
ATOM 1714 C C . GLU A 1 213 ? 11.203 14.336 21.766 1 98.25 213 GLU A C 1
ATOM 1716 O O . GLU A 1 213 ? 11.133 14.922 22.844 1 98.25 213 GLU A O 1
ATOM 1721 N N . LEU A 1 214 ? 10.125 14.031 21.062 1 98.19 214 LEU A N 1
ATOM 1722 C CA . LEU A 1 214 ? 8.789 14.445 21.453 1 98.19 214 LEU A CA 1
ATOM 1723 C C . LEU A 1 214 ? 8.359 13.758 22.75 1 98.19 214 LEU A C 1
ATOM 1725 O O . LEU A 1 214 ? 7.695 14.375 23.594 1 98.19 214 LEU A O 1
ATOM 1729 N N . ILE A 1 215 ? 8.703 12.508 22.891 1 96.56 215 ILE A N 1
ATOM 1730 C CA . ILE A 1 215 ? 8.258 11.773 24.062 1 96.56 215 ILE A CA 1
ATOM 1731 C C . ILE A 1 215 ? 8.93 12.336 25.312 1 96.56 215 ILE A C 1
ATOM 1733 O O . ILE A 1 215 ? 8.477 12.078 26.438 1 96.56 215 ILE A O 1
ATOM 1737 N N . LYS A 1 216 ? 9.992 13.062 25.156 1 95 216 LYS A N 1
ATOM 1738 C CA . LYS A 1 216 ? 10.711 13.656 26.281 1 95 216 LYS A CA 1
ATOM 1739 C C . LYS A 1 216 ? 10.273 15.102 26.516 1 95 216 LYS A C 1
ATOM 1741 O O . LYS A 1 216 ? 10.68 15.727 27.5 1 95 216 LYS A O 1
ATOM 1746 N N . ASN A 1 217 ? 9.477 15.508 25.516 1 88.38 217 ASN A N 1
ATOM 1747 C CA . ASN A 1 217 ? 9.07 16.906 25.578 1 88.38 217 ASN A CA 1
ATOM 1748 C C . ASN A 1 217 ? 7.777 17.078 26.375 1 88.38 217 ASN A C 1
ATOM 1750 O O . ASN A 1 217 ? 6.75 16.484 26.031 1 88.38 217 ASN A O 1
ATOM 1754 N N . ASN A 1 218 ? 7.715 17.953 27.359 1 86.62 218 ASN A N 1
ATOM 1755 C CA . ASN A 1 218 ? 6.543 18.172 28.188 1 86.62 218 ASN A CA 1
ATOM 1756 C C . ASN A 1 218 ? 6.207 19.656 28.312 1 86.62 218 ASN A C 1
ATOM 1758 O O . ASN A 1 218 ? 5.52 20.062 29.25 1 86.62 218 ASN A O 1
ATOM 1762 N N . ASN A 1 219 ? 6.488 20.422 27.344 1 88.69 219 ASN A N 1
ATOM 1763 C CA . ASN A 1 219 ? 6.418 21.875 27.5 1 88.69 219 ASN A CA 1
ATOM 1764 C C . ASN A 1 219 ? 5.113 22.422 26.938 1 88.69 219 ASN A C 1
ATOM 1766 O O . ASN A 1 219 ? 4.809 23.609 27.109 1 88.69 219 ASN A O 1
ATOM 1770 N N . VAL A 1 220 ? 4.438 21.656 26.219 1 94.38 220 VAL A N 1
ATOM 1771 C CA . VAL A 1 220 ? 3.188 22.125 25.625 1 94.38 220 VAL A CA 1
ATOM 1772 C C . VAL A 1 220 ? 2.1 21.062 25.812 1 94.38 220 VAL A C 1
ATOM 1774 O O . VAL A 1 220 ? 2.393 19.906 26.141 1 94.38 220 VAL A O 1
ATOM 1777 N N . ASN A 1 221 ? 0.801 21.531 25.688 1 97.44 221 ASN A N 1
ATOM 1778 C CA . ASN A 1 221 ? -0.318 20.609 25.656 1 97.44 221 ASN A CA 1
ATOM 1779 C C . ASN A 1 221 ? -0.313 19.75 24.391 1 97.44 221 ASN A C 1
ATOM 1781 O O . ASN A 1 221 ? -0.789 20.203 23.344 1 97.44 221 ASN A O 1
ATOM 1785 N N . MET A 1 222 ? 0.219 18.578 24.547 1 97.81 222 MET A N 1
ATOM 1786 C CA . MET A 1 222 ? 0.48 17.75 23.375 1 97.81 222 MET A CA 1
ATOM 1787 C C . MET A 1 222 ? -0.036 16.328 23.594 1 97.81 222 MET A C 1
ATOM 1789 O O . MET A 1 222 ? 0.039 15.797 24.703 1 97.81 222 MET A O 1
ATOM 1793 N N . ILE A 1 223 ? -0.599 15.734 22.578 1 97.75 223 ILE A N 1
ATOM 1794 C CA . ILE A 1 223 ? -0.899 14.305 22.5 1 97.75 223 ILE A CA 1
ATOM 1795 C C . ILE A 1 223 ? -0.03 13.664 21.422 1 97.75 223 ILE A C 1
ATOM 1797 O O . ILE A 1 223 ? -0.146 13.992 20.234 1 97.75 223 ILE A O 1
ATOM 1801 N N . ILE A 1 224 ? 0.83 12.797 21.812 1 98 224 ILE A N 1
ATOM 1802 C CA . ILE A 1 224 ? 1.581 12.023 20.828 1 98 224 ILE A CA 1
ATOM 1803 C C . ILE A 1 224 ? 0.739 10.844 20.344 1 98 224 ILE A C 1
ATOM 1805 O O . ILE A 1 224 ? 0.482 9.906 21.109 1 98 224 ILE A O 1
ATOM 1809 N N . PRO A 1 225 ? 0.387 10.898 19.125 1 97.5 225 PRO A N 1
ATOM 1810 C CA . PRO A 1 225 ? -0.563 9.875 18.672 1 97.5 225 PRO A CA 1
ATOM 1811 C C . PRO A 1 225 ? 0.063 8.484 18.594 1 97.5 225 PRO A C 1
ATOM 1813 O O . PRO A 1 225 ? 1.228 8.352 18.219 1 97.5 225 PRO A O 1
ATOM 1816 N N . GLU A 1 226 ? -0.714 7.535 18.969 1 97.19 226 GLU A N 1
ATOM 1817 C CA . GLU A 1 226 ? -0.366 6.129 18.812 1 97.19 226 GLU A CA 1
ATOM 1818 C C . GLU A 1 226 ? -1.198 5.473 17.719 1 97.19 226 GLU A C 1
ATOM 1820 O O . GLU A 1 226 ? -2.424 5.609 17.688 1 97.19 226 GLU A O 1
ATOM 1825 N N . GLU A 1 227 ? -0.518 4.773 16.828 1 96.81 227 GLU A N 1
ATOM 1826 C CA . GLU A 1 227 ? -1.215 4.117 15.727 1 96.81 227 GLU A CA 1
ATOM 1827 C C . GLU A 1 227 ? -2.289 3.164 16.234 1 96.81 227 GLU A C 1
ATOM 1829 O O . GLU A 1 227 ? -2.088 2.477 17.25 1 96.81 227 GLU A O 1
ATOM 1834 N N . ASN A 1 228 ? -3.447 3.133 15.578 1 96.31 228 ASN A N 1
ATOM 1835 C CA . ASN A 1 228 ? -4.602 2.283 15.844 1 96.31 228 ASN A CA 1
ATOM 1836 C C . ASN A 1 228 ? -5.336 2.723 17.109 1 96.31 228 ASN A C 1
ATOM 1838 O O . ASN A 1 228 ? -6.152 1.975 17.656 1 96.31 228 ASN A O 1
ATOM 1842 N N . SER A 1 229 ? -5.035 3.953 17.594 1 97.81 229 SER A N 1
ATOM 1843 C CA . SER A 1 229 ? -5.719 4.504 18.766 1 97.81 229 SER A CA 1
ATOM 1844 C C . SER A 1 229 ? -6.785 5.516 18.344 1 97.81 229 SER A C 1
ATOM 1846 O O . SER A 1 229 ? -6.773 6.012 17.219 1 97.81 229 SER A O 1
ATOM 1848 N N . LEU A 1 230 ? -7.699 5.742 19.266 1 98.12 230 LEU A N 1
ATOM 1849 C CA . LEU A 1 230 ? -8.773 6.719 19.094 1 98.12 230 LEU A CA 1
ATOM 1850 C C . LEU A 1 230 ? -8.664 7.82 20.141 1 98.12 230 LEU A C 1
ATOM 1852 O O . LEU A 1 230 ? -8.5 7.539 21.328 1 98.12 230 LEU A O 1
ATOM 1856 N N . TYR A 1 231 ? -8.688 9.047 19.734 1 98.31 231 TYR A N 1
ATOM 1857 C CA . TYR A 1 231 ? -8.688 10.203 20.609 1 98.31 231 TYR A CA 1
ATOM 1858 C C . TYR A 1 231 ? -9.977 11.008 20.453 1 98.31 231 TYR A C 1
ATOM 1860 O O . TYR A 1 231 ? -10.398 11.297 19.328 1 98.31 231 TYR A O 1
ATOM 1868 N N . ARG A 1 232 ? -10.625 11.398 21.609 1 97.25 232 ARG A N 1
ATOM 1869 C CA . ARG A 1 232 ? -11.805 12.25 21.625 1 97.25 232 ARG A CA 1
ATOM 1870 C C . ARG A 1 232 ? -11.469 13.641 22.172 1 97.25 232 ARG A C 1
ATOM 1872 O O . ARG A 1 232 ? -10.969 13.766 23.281 1 97.25 232 ARG A O 1
ATOM 1879 N N . ILE A 1 233 ? -11.758 14.586 21.281 1 95.25 233 ILE A N 1
ATOM 1880 C CA . ILE A 1 233 ? -11.445 15.938 21.734 1 95.25 233 ILE A CA 1
ATOM 1881 C C . ILE A 1 233 ? -12.719 16.781 21.75 1 95.25 233 ILE A C 1
ATOM 1883 O O . ILE A 1 233 ? -13.625 16.562 20.938 1 95.25 233 ILE A O 1
ATOM 1887 N N . MET B 1 1 ? 15.008 -24.719 -0.504 1 97.44 1 MET B N 1
ATOM 1888 C CA . MET B 1 1 ? 14.352 -23.484 -0.901 1 97.44 1 MET B CA 1
ATOM 1889 C C . MET B 1 1 ? 13.445 -22.969 0.212 1 97.44 1 MET B C 1
ATOM 1891 O O . MET B 1 1 ? 12.648 -23.734 0.771 1 97.44 1 MET B O 1
ATOM 1895 N N . ASP B 1 2 ? 13.68 -21.703 0.628 1 97.94 2 ASP B N 1
ATOM 1896 C CA . ASP B 1 2 ? 12.875 -21.047 1.658 1 97.94 2 ASP B CA 1
ATOM 1897 C C . ASP B 1 2 ? 11.781 -20.188 1.037 1 97.94 2 ASP B C 1
ATOM 1899 O O . ASP B 1 2 ? 12.062 -19.344 0.181 1 97.94 2 ASP B O 1
ATOM 1903 N N . ILE B 1 3 ? 10.531 -20.422 1.493 1 98.5 3 ILE B N 1
ATOM 1904 C CA . ILE B 1 3 ? 9.375 -19.672 1.019 1 98.5 3 ILE B CA 1
ATOM 1905 C C . ILE B 1 3 ? 8.766 -18.891 2.176 1 98.5 3 ILE B C 1
ATOM 1907 O O . ILE B 1 3 ? 8.125 -19.469 3.055 1 98.5 3 ILE B O 1
ATOM 1911 N N . LYS B 1 4 ? 8.984 -17.641 2.189 1 98.56 4 LYS B N 1
ATOM 1912 C CA . LYS B 1 4 ? 8.312 -16.781 3.146 1 98.56 4 LYS B CA 1
ATOM 1913 C C . LYS B 1 4 ? 7.004 -16.234 2.574 1 98.56 4 LYS B C 1
ATOM 1915 O O . LYS B 1 4 ? 6.992 -15.617 1.511 1 98.56 4 LYS B O 1
ATOM 1920 N N . VAL B 1 5 ? 5.934 -16.469 3.305 1 98.69 5 VAL B N 1
ATOM 1921 C CA . VAL B 1 5 ? 4.617 -16.047 2.848 1 98.69 5 VAL B CA 1
ATOM 1922 C C . VAL B 1 5 ? 4.336 -14.625 3.324 1 98.69 5 VAL B C 1
ATOM 1924 O O . VAL B 1 5 ? 4.195 -14.383 4.527 1 98.69 5 VAL B O 1
ATOM 1927 N N . ILE B 1 6 ? 4.227 -13.68 2.426 1 98.31 6 ILE B N 1
ATOM 1928 C CA . ILE B 1 6 ? 3.926 -12.289 2.756 1 98.31 6 ILE B CA 1
ATOM 1929 C C . ILE B 1 6 ? 2.414 -12.078 2.795 1 98.31 6 ILE B C 1
ATOM 1931 O O . ILE B 1 6 ? 1.884 -11.508 3.748 1 98.31 6 ILE B O 1
ATOM 1935 N N . GLY B 1 7 ? 1.8 -12.547 1.722 1 98.31 7 GLY B N 1
ATOM 1936 C CA . GLY B 1 7 ? 0.349 -12.516 1.634 1 98.31 7 GLY B CA 1
ATOM 1937 C C . GLY B 1 7 ? -0.221 -13.617 0.759 1 98.31 7 GLY B C 1
ATOM 1938 O O . GLY B 1 7 ? 0.493 -14.195 -0.062 1 98.31 7 GLY B O 1
ATOM 1939 N N . THR B 1 8 ? -1.522 -13.891 0.937 1 98.38 8 THR B N 1
ATOM 1940 C CA . THR B 1 8 ? -2.105 -15.047 0.26 1 98.38 8 THR B CA 1
ATOM 1941 C C . THR B 1 8 ? -3.477 -14.695 -0.314 1 98.38 8 THR B C 1
ATOM 1943 O O . THR B 1 8 ? -4.117 -15.531 -0.956 1 98.38 8 THR B O 1
ATOM 1946 N N . TRP B 1 9 ? -3.936 -13.477 -0.114 1 98.62 9 TRP B N 1
ATOM 1947 C CA . TRP B 1 9 ? -5.324 -13.156 -0.414 1 98.62 9 TRP B CA 1
ATOM 1948 C C . TRP B 1 9 ? -5.449 -12.508 -1.79 1 98.62 9 TRP B C 1
ATOM 1950 O O . TRP B 1 9 ? -4.477 -11.961 -2.314 1 98.62 9 TRP B O 1
ATOM 1960 N N . SER B 1 10 ? -6.621 -12.602 -2.299 1 98.56 10 SER B N 1
ATOM 1961 C CA . SER B 1 10 ? -6.977 -11.953 -3.561 1 98.56 10 SER B CA 1
ATOM 1962 C C . SER B 1 10 ? -7.043 -10.438 -3.404 1 98.56 10 SER B C 1
ATOM 1964 O O . SER B 1 10 ? -6.633 -9.891 -2.377 1 98.56 10 SER B O 1
ATOM 1966 N N . ALA B 1 11 ? -7.508 -9.789 -4.469 1 98.5 11 ALA B N 1
ATOM 1967 C CA . ALA B 1 11 ? -7.594 -8.336 -4.48 1 98.5 11 ALA B CA 1
ATOM 1968 C C . ALA B 1 11 ? -8.43 -7.824 -3.314 1 98.5 11 ALA B C 1
ATOM 1970 O O . ALA B 1 11 ? -8.117 -6.789 -2.723 1 98.5 11 ALA B O 1
ATOM 1971 N N . LYS B 1 12 ? -9.516 -8.531 -2.986 1 98.25 12 LYS B N 1
ATOM 1972 C CA . LYS B 1 12 ? -10.367 -8.18 -1.853 1 98.25 12 LYS B CA 1
ATOM 1973 C C . LYS B 1 12 ? -9.773 -8.695 -0.543 1 98.25 12 LYS B C 1
ATOM 1975 O O . LYS B 1 12 ? -9.961 -9.859 -0.186 1 98.25 12 LYS B O 1
ATOM 1980 N N . ILE B 1 13 ? -9.094 -7.816 0.176 1 97.38 13 ILE B N 1
ATOM 1981 C CA . ILE B 1 13 ? -8.461 -8.258 1.414 1 97.38 13 ILE B CA 1
ATOM 1982 C C . ILE B 1 13 ? -9.492 -8.281 2.541 1 97.38 13 ILE B C 1
ATOM 1984 O O . ILE B 1 13 ? -10.539 -7.641 2.445 1 97.38 13 ILE B O 1
ATOM 1988 N N . GLU B 1 14 ? -9.234 -9.117 3.461 1 96.88 14 GLU B N 1
ATOM 1989 C CA . GLU B 1 14 ? -9.961 -9.188 4.723 1 96.88 14 GLU B CA 1
ATOM 1990 C C . GLU B 1 14 ? -9.078 -8.789 5.898 1 96.88 14 GLU B C 1
ATOM 1992 O O . GLU B 1 14 ? -7.898 -8.484 5.719 1 96.88 14 GLU B O 1
ATOM 1997 N N . LYS B 1 15 ? -9.734 -8.688 7.09 1 96.88 15 LYS B N 1
ATOM 1998 C CA . LYS B 1 15 ? -8.969 -8.328 8.289 1 96.88 15 LYS B CA 1
ATOM 1999 C C . LYS B 1 15 ? -7.762 -9.242 8.461 1 96.88 15 LYS B C 1
ATOM 2001 O O . LYS B 1 15 ? -7.902 -10.469 8.484 1 96.88 15 LYS B O 1
ATOM 2006 N N . ASN B 1 16 ? -6.609 -8.664 8.477 1 95.44 16 ASN B N 1
ATOM 2007 C CA . ASN B 1 16 ? -5.332 -9.328 8.727 1 95.44 16 ASN B CA 1
ATOM 2008 C C . ASN B 1 16 ? -4.945 -10.234 7.559 1 95.44 16 ASN B C 1
ATOM 2010 O O . ASN B 1 16 ? -4.277 -11.25 7.758 1 95.44 16 ASN B O 1
ATOM 2014 N N . ARG B 1 17 ? -5.523 -9.984 6.434 1 97.19 17 ARG B N 1
ATOM 2015 C CA . ARG B 1 17 ? -5.137 -10.688 5.211 1 97.19 17 ARG B CA 1
ATOM 2016 C C . ARG B 1 17 ? -4.531 -9.719 4.195 1 97.19 17 ARG B C 1
ATOM 2018 O O . ARG B 1 17 ? -5.02 -8.602 4.031 1 97.19 17 ARG B O 1
ATOM 2025 N N . LYS B 1 18 ? -3.518 -10.148 3.529 1 97.56 18 LYS B N 1
ATOM 2026 C CA . LYS B 1 18 ? -2.791 -9.312 2.58 1 97.56 18 LYS B CA 1
ATOM 2027 C C . LYS B 1 18 ? -2.781 -9.938 1.188 1 97.56 18 LYS B C 1
ATOM 2029 O O . LYS B 1 18 ? -2.918 -11.156 1.049 1 97.56 18 LYS B O 1
ATOM 2034 N N . ASN B 1 19 ? -2.623 -9.117 0.262 1 98.69 19 ASN B N 1
ATOM 2035 C CA . ASN B 1 19 ? -2.582 -9.602 -1.112 1 98.69 19 ASN B CA 1
ATOM 2036 C C . ASN B 1 19 ? -1.413 -10.562 -1.333 1 98.69 19 ASN B C 1
ATOM 2038 O O . ASN B 1 19 ? -0.39 -10.461 -0.653 1 98.69 19 ASN B O 1
ATOM 2042 N N . THR B 1 20 ? -1.541 -11.391 -2.262 1 98.69 20 THR B N 1
ATOM 2043 C CA . THR B 1 20 ? -0.6 -12.453 -2.59 1 98.69 20 THR B CA 1
ATOM 2044 C C . THR B 1 20 ? 0.786 -11.883 -2.875 1 98.69 20 THR B C 1
ATOM 2046 O O . THR B 1 20 ? 0.928 -10.961 -3.676 1 98.69 20 THR B O 1
ATOM 2049 N N . SER B 1 21 ? 1.742 -12.359 -2.195 1 98.88 21 SER B N 1
ATOM 2050 C CA . SER B 1 21 ? 3.16 -12.078 -2.393 1 98.88 21 SER B CA 1
ATOM 2051 C C . SER B 1 21 ? 4.031 -13.062 -1.621 1 98.88 21 SER B C 1
ATOM 2053 O O . SER B 1 21 ? 3.697 -13.453 -0.501 1 98.88 21 SER B O 1
ATOM 2055 N N . PHE B 1 22 ? 5.164 -13.523 -2.186 1 98.81 22 PHE B N 1
ATOM 2056 C CA . PHE B 1 22 ? 6.086 -14.461 -1.563 1 98.81 22 PHE B CA 1
ATOM 2057 C C . PHE B 1 22 ? 7.523 -13.977 -1.697 1 98.81 22 PHE B C 1
ATOM 2059 O O . PHE B 1 22 ? 7.883 -13.344 -2.691 1 98.81 22 PHE B O 1
ATOM 2066 N N . LEU B 1 23 ? 8.25 -14.266 -0.732 1 98.81 23 LEU B N 1
ATOM 2067 C CA . LEU B 1 23 ? 9.695 -14.062 -0.792 1 98.81 23 LEU B CA 1
ATOM 2068 C C . LEU B 1 23 ? 10.43 -15.398 -0.792 1 98.81 23 LEU B C 1
ATOM 2070 O O . LEU B 1 23 ? 10.305 -16.188 0.152 1 98.81 23 LEU B O 1
ATOM 2074 N N . ILE B 1 24 ? 11.188 -15.648 -1.893 1 98.44 24 ILE B N 1
ATOM 2075 C CA . ILE B 1 24 ? 11.875 -16.922 -2.082 1 98.44 24 ILE B CA 1
ATOM 2076 C C . ILE B 1 24 ? 13.359 -16.766 -1.757 1 98.44 24 ILE B C 1
ATOM 2078 O O . ILE B 1 24 ? 14.031 -15.883 -2.307 1 98.44 24 ILE B O 1
ATOM 2082 N N . ASP B 1 25 ? 13.859 -17.5 -0.826 1 97.19 25 ASP B N 1
ATOM 2083 C CA . ASP B 1 25 ? 15.258 -17.578 -0.422 1 97.19 25 ASP B CA 1
ATOM 2084 C C . ASP B 1 25 ? 15.789 -16.203 -0.027 1 97.19 25 ASP B C 1
ATOM 2086 O O . ASP B 1 25 ? 16.938 -15.859 -0.341 1 97.19 25 ASP B O 1
ATOM 2090 N N . ASP B 1 26 ? 14.945 -15.32 0.374 1 95.44 26 ASP B N 1
ATOM 2091 C CA . ASP B 1 26 ? 15.227 -14.008 0.958 1 95.44 26 ASP B CA 1
ATOM 2092 C C . ASP B 1 26 ? 15.664 -13.016 -0.113 1 95.44 26 ASP B C 1
ATOM 2094 O O . ASP B 1 26 ? 16.062 -11.891 0.203 1 95.44 26 ASP B O 1
ATOM 2098 N N . HIS B 1 27 ? 15.5 -13.422 -1.383 1 97.25 27 HIS B N 1
ATOM 2099 C CA . HIS B 1 27 ? 16.016 -12.422 -2.314 1 97.25 27 HIS B CA 1
ATOM 2100 C C . HIS B 1 27 ? 15.109 -12.297 -3.537 1 97.25 27 HIS B C 1
ATOM 2102 O O . HIS B 1 27 ? 15.172 -11.305 -4.262 1 97.25 27 HIS B O 1
ATOM 2108 N N . ILE B 1 28 ? 14.266 -13.32 -3.85 1 98.56 28 ILE B N 1
ATOM 2109 C CA . ILE B 1 28 ? 13.344 -13.227 -4.973 1 98.56 28 ILE B CA 1
ATOM 2110 C C . ILE B 1 28 ? 11.938 -12.922 -4.465 1 98.56 28 ILE B C 1
ATOM 2112 O O . ILE B 1 28 ? 11.336 -13.734 -3.756 1 98.56 28 ILE B O 1
ATOM 2116 N N . LEU B 1 29 ? 11.438 -11.773 -4.836 1 98.94 29 LEU B N 1
ATOM 2117 C CA . LEU B 1 29 ? 10.086 -11.383 -4.457 1 98.94 29 LEU B CA 1
ATOM 2118 C C . LEU B 1 29 ? 9.094 -11.688 -5.578 1 98.94 29 LEU B C 1
ATOM 2120 O O . LEU B 1 29 ? 9.297 -11.266 -6.719 1 98.94 29 LEU B O 1
ATOM 2124 N N . LEU B 1 30 ? 8.078 -12.469 -5.281 1 98.94 30 LEU B N 1
ATOM 2125 C CA . LEU B 1 30 ? 7.004 -12.758 -6.223 1 98.94 30 LEU B CA 1
ATOM 2126 C C . LEU B 1 30 ? 5.82 -11.82 -6 1 98.94 30 LEU B C 1
ATOM 2128 O O . LEU B 1 30 ? 5.188 -11.859 -4.941 1 98.94 30 LEU B O 1
ATOM 2132 N N . ASP B 1 31 ? 5.508 -10.969 -6.988 1 98.94 31 ASP B N 1
ATOM 2133 C CA . ASP B 1 31 ? 4.461 -9.953 -6.969 1 98.94 31 ASP B CA 1
ATOM 2134 C C . ASP B 1 31 ? 4.66 -8.984 -5.809 1 98.94 31 ASP B C 1
ATOM 2136 O O . ASP B 1 31 ? 5.398 -9.281 -4.863 1 98.94 31 ASP B O 1
ATOM 2140 N N . CYS B 1 32 ? 4.055 -7.828 -5.938 1 98.88 32 CYS B N 1
ATOM 2141 C CA . CYS B 1 32 ? 4.273 -6.727 -5.004 1 98.88 32 CYS B CA 1
ATOM 2142 C C . CYS B 1 32 ? 3.066 -5.797 -4.969 1 98.88 32 CYS B C 1
ATOM 2144 O O . CYS B 1 32 ? 3.07 -4.746 -5.613 1 98.88 32 CYS B O 1
ATOM 2146 N N . GLY B 1 33 ? 2.111 -6.133 -4.18 1 98.5 33 GLY B N 1
ATOM 2147 C CA . GLY B 1 33 ? 0.927 -5.305 -4.008 1 98.5 33 GLY B CA 1
ATOM 2148 C C . GLY B 1 33 ? 1.127 -4.18 -3.012 1 98.5 33 GLY B C 1
ATOM 2149 O O . GLY B 1 33 ? 2.25 -3.92 -2.574 1 98.5 33 GLY B O 1
ATOM 2150 N N . PRO B 1 34 ? 0.133 -3.377 -2.643 1 97.69 34 PRO B N 1
ATOM 2151 C CA . PRO B 1 34 ? 0.255 -2.1 -1.934 1 97.69 34 PRO B CA 1
ATOM 2152 C C . PRO B 1 34 ? 0.832 -2.26 -0.529 1 97.69 34 PRO B C 1
ATOM 2154 O O . PRO B 1 34 ? 1.443 -1.328 -0 1 97.69 34 PRO B O 1
ATOM 2157 N N . HIS B 1 35 ? 0.75 -3.268 0.184 1 96.19 35 HIS B N 1
ATOM 2158 C CA . HIS B 1 35 ? 1.2 -3.395 1.565 1 96.19 35 HIS B CA 1
ATOM 2159 C C . HIS B 1 35 ? 2.363 -4.375 1.678 1 96.19 35 HIS B C 1
ATOM 2161 O O . HIS B 1 35 ? 2.711 -4.805 2.779 1 96.19 35 HIS B O 1
ATOM 2167 N N . THR B 1 36 ? 2.979 -4.695 0.551 1 98.19 36 THR B N 1
ATOM 2168 C CA . THR B 1 36 ? 4.031 -5.703 0.533 1 98.19 36 THR B CA 1
ATOM 2169 C C . THR B 1 36 ? 5.285 -5.191 1.236 1 98.19 36 THR B C 1
ATOM 2171 O O . THR B 1 36 ? 5.852 -5.875 2.088 1 98.19 36 THR B O 1
ATOM 2174 N N . ALA B 1 37 ? 5.715 -3.932 0.94 1 98.06 37 ALA B N 1
ATOM 2175 C CA . ALA B 1 37 ? 6.922 -3.373 1.545 1 98.06 37 ALA B CA 1
ATOM 2176 C C . ALA B 1 37 ? 6.789 -3.297 3.064 1 98.06 37 ALA B C 1
ATOM 2178 O O . ALA B 1 37 ? 7.711 -3.676 3.793 1 98.06 37 ALA B O 1
ATOM 2179 N N . GLU B 1 38 ? 5.633 -2.822 3.479 1 97.5 38 GLU B N 1
ATOM 2180 C CA . GLU B 1 38 ? 5.363 -2.738 4.91 1 97.5 38 GLU B CA 1
ATOM 2181 C C . GLU B 1 38 ? 5.422 -4.117 5.566 1 97.5 38 GLU B C 1
ATOM 2183 O O . GLU B 1 38 ? 6.008 -4.273 6.641 1 97.5 38 GLU B O 1
ATOM 2188 N N . SER B 1 39 ? 4.852 -5.102 4.922 1 97.19 39 SER B N 1
ATOM 2189 C CA . SER B 1 39 ? 4.836 -6.461 5.453 1 97.19 39 SER B CA 1
ATOM 2190 C C . SER B 1 39 ? 6.25 -7.023 5.566 1 97.19 39 SER B C 1
ATOM 2192 O O . SER B 1 39 ? 6.582 -7.684 6.551 1 97.19 39 SER B O 1
ATOM 2194 N N . ILE B 1 40 ? 7.039 -6.77 4.578 1 97.88 40 ILE B N 1
ATOM 2195 C CA . ILE B 1 40 ? 8.422 -7.227 4.574 1 97.88 40 ILE B CA 1
ATOM 2196 C C . ILE B 1 40 ? 9.18 -6.598 5.746 1 97.88 40 ILE B C 1
ATOM 2198 O O . ILE B 1 40 ? 9.852 -7.297 6.504 1 97.88 40 ILE B O 1
ATOM 2202 N N . ILE B 1 41 ? 9 -5.312 5.941 1 97.75 41 ILE B N 1
ATOM 2203 C CA . ILE B 1 41 ? 9.664 -4.586 7.016 1 97.75 41 ILE B CA 1
ATOM 2204 C C . ILE B 1 41 ? 9.164 -5.09 8.367 1 97.75 41 ILE B C 1
ATOM 2206 O O . ILE B 1 41 ? 9.961 -5.328 9.281 1 97.75 41 ILE B O 1
ATOM 2210 N N . ASP B 1 42 ? 7.891 -5.312 8.469 1 96.62 42 ASP B N 1
ATOM 2211 C CA . ASP B 1 42 ? 7.281 -5.785 9.711 1 96.62 42 ASP B CA 1
ATOM 2212 C C . ASP B 1 42 ? 7.809 -7.168 10.078 1 96.62 42 ASP B C 1
ATOM 2214 O O . ASP B 1 42 ? 7.875 -7.516 11.266 1 96.62 42 ASP B O 1
ATOM 2218 N N . ASN B 1 43 ? 8.203 -7.926 9.094 1 95.44 43 ASN B N 1
ATOM 2219 C CA . ASN B 1 43 ? 8.711 -9.273 9.328 1 95.44 43 ASN B CA 1
ATOM 2220 C C . ASN B 1 43 ? 10.211 -9.273 9.594 1 95.44 43 ASN B C 1
ATOM 2222 O O . ASN B 1 43 ? 10.82 -10.336 9.742 1 95.44 43 ASN B O 1
ATOM 2226 N N . GLY B 1 44 ? 10.82 -8.109 9.57 1 95.25 44 GLY B N 1
ATOM 2227 C CA . GLY B 1 44 ? 12.227 -7.977 9.898 1 95.25 44 GLY B CA 1
ATOM 2228 C C . GLY B 1 44 ? 13.148 -8.391 8.758 1 95.25 44 GLY B C 1
ATOM 2229 O O . GLY B 1 44 ? 14.312 -8.711 8.984 1 95.25 44 GLY B O 1
ATOM 2230 N N . ILE B 1 45 ? 12.578 -8.477 7.598 1 95.19 45 ILE B N 1
ATOM 2231 C CA . ILE B 1 45 ? 13.367 -8.859 6.434 1 95.19 45 ILE B CA 1
ATOM 2232 C C . ILE B 1 45 ? 14.117 -7.645 5.895 1 95.19 45 ILE B C 1
ATOM 2234 O O . ILE B 1 45 ? 13.539 -6.562 5.758 1 95.19 45 ILE B O 1
ATOM 2238 N N . LYS B 1 46 ? 15.391 -7.816 5.586 1 96.06 46 LYS B N 1
ATOM 2239 C CA . LYS B 1 46 ? 16.234 -6.742 5.066 1 96.06 46 LYS B CA 1
ATOM 2240 C C . LYS B 1 46 ? 15.961 -6.5 3.586 1 96.06 46 LYS B C 1
ATOM 2242 O O . LYS B 1 46 ? 16.188 -7.383 2.756 1 96.06 46 LYS B O 1
ATOM 2247 N N . LEU B 1 47 ? 15.609 -5.289 3.248 1 98.19 47 LEU B N 1
ATOM 2248 C CA . LEU B 1 47 ? 15.242 -4.938 1.88 1 98.19 47 LEU B CA 1
ATOM 2249 C C . LEU B 1 47 ? 16.438 -5.094 0.941 1 98.19 47 LEU B C 1
ATOM 2251 O O . LEU B 1 47 ? 16.266 -5.375 -0.247 1 98.19 47 LEU B O 1
ATOM 2255 N N . GLU B 1 48 ? 17.625 -4.887 1.483 1 97.69 48 GLU B N 1
ATOM 2256 C CA . GLU B 1 48 ? 18.828 -4.93 0.66 1 97.69 48 GLU B CA 1
ATOM 2257 C C . GLU B 1 48 ? 19.078 -6.336 0.133 1 97.69 48 GLU B C 1
ATOM 2259 O O . GLU B 1 48 ? 19.844 -6.52 -0.823 1 97.69 48 GLU B O 1
ATOM 2264 N N . LYS B 1 49 ? 18.531 -7.383 0.772 1 98 49 LYS B N 1
ATOM 2265 C CA . LYS B 1 49 ? 18.719 -8.766 0.332 1 98 49 LYS B CA 1
ATOM 2266 C C . LYS B 1 49 ? 17.891 -9.055 -0.923 1 98 49 LYS B C 1
ATOM 2268 O O . LYS B 1 49 ? 18.234 -9.945 -1.699 1 98 49 LYS B O 1
ATOM 2273 N N . ILE B 1 50 ? 16.797 -8.336 -1.093 1 98.56 50 ILE B N 1
ATOM 2274 C CA . ILE B 1 50 ? 15.922 -8.555 -2.244 1 98.56 50 ILE B CA 1
ATOM 2275 C C . ILE B 1 50 ? 16.562 -7.953 -3.494 1 98.56 50 ILE B C 1
ATOM 2277 O O . ILE B 1 50 ? 16.75 -6.738 -3.582 1 98.56 50 ILE B O 1
ATOM 2281 N N . ASP B 1 51 ? 16.891 -8.805 -4.434 1 98.25 51 ASP B N 1
ATOM 2282 C CA . ASP B 1 51 ? 17.594 -8.289 -5.602 1 98.25 51 ASP B CA 1
ATOM 2283 C C . ASP B 1 51 ? 16.859 -8.656 -6.891 1 98.25 51 ASP B C 1
ATOM 2285 O O . ASP B 1 51 ? 17.281 -8.266 -7.98 1 98.25 51 ASP B O 1
ATOM 2289 N N . LEU B 1 52 ? 15.75 -9.406 -6.773 1 98.62 52 LEU B N 1
ATOM 2290 C CA . LEU B 1 52 ? 14.938 -9.773 -7.93 1 98.62 52 LEU B CA 1
ATOM 2291 C C . LEU B 1 52 ? 13.453 -9.727 -7.582 1 98.62 52 LEU B C 1
ATOM 2293 O O . LEU B 1 52 ? 13.031 -10.281 -6.566 1 98.62 52 LEU B O 1
ATOM 2297 N N . VAL B 1 53 ? 12.688 -9.016 -8.352 1 98.88 53 VAL B N 1
ATOM 2298 C CA . VAL B 1 53 ? 11.234 -8.969 -8.234 1 98.88 53 VAL B CA 1
ATOM 2299 C C . VAL B 1 53 ? 10.594 -9.516 -9.508 1 98.88 53 VAL B C 1
ATOM 2301 O O . VAL B 1 53 ? 10.938 -9.094 -10.609 1 98.88 53 VAL B O 1
ATOM 2304 N N . LEU B 1 54 ? 9.727 -10.453 -9.375 1 98.94 54 LEU B N 1
ATOM 2305 C CA . LEU B 1 54 ? 8.977 -11.031 -10.484 1 98.94 54 LEU B CA 1
ATOM 2306 C C . LEU B 1 54 ? 7.5 -10.656 -10.391 1 98.94 54 LEU B C 1
ATOM 2308 O O . LEU B 1 54 ? 6.801 -11.102 -9.477 1 98.94 54 LEU B O 1
ATOM 2312 N N . ILE B 1 55 ? 7.023 -9.844 -11.312 1 98.88 55 ILE B N 1
ATOM 2313 C CA . ILE B 1 55 ? 5.637 -9.391 -11.344 1 98.88 55 ILE B CA 1
ATOM 2314 C C . ILE B 1 55 ? 4.859 -10.188 -12.391 1 98.88 55 ILE B C 1
ATOM 2316 O O . ILE B 1 55 ? 5.219 -10.188 -13.57 1 98.88 55 ILE B O 1
ATOM 2320 N N . THR B 1 56 ? 3.836 -10.812 -11.945 1 98.75 56 THR B N 1
ATOM 2321 C CA . THR B 1 56 ? 3.072 -11.648 -12.867 1 98.75 56 THR B CA 1
ATOM 2322 C C . THR B 1 56 ? 2.232 -10.789 -13.805 1 98.75 56 THR B C 1
ATOM 2324 O O . THR B 1 56 ? 2.16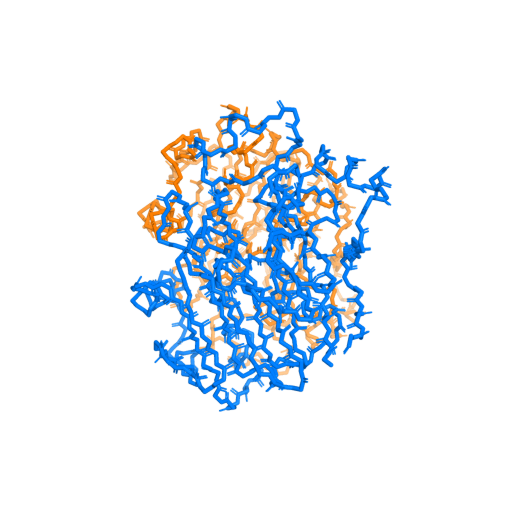6 -11.062 -15.008 1 98.75 56 THR B O 1
ATOM 2327 N N . HIS B 1 57 ? 1.541 -9.82 -13.266 1 98.75 57 HIS B N 1
ATOM 2328 C CA . HIS B 1 57 ? 0.718 -8.906 -14.055 1 98.75 57 HIS B CA 1
ATOM 2329 C C . HIS B 1 57 ? 0.492 -7.594 -13.32 1 98.75 57 HIS B C 1
ATOM 2331 O O . HIS B 1 57 ? 0.856 -7.461 -12.148 1 98.75 57 HIS B O 1
ATOM 2337 N N . MET B 1 58 ? -0.148 -6.613 -13.984 1 98.56 58 MET B N 1
ATOM 2338 C CA . MET B 1 58 ? -0.089 -5.25 -13.469 1 98.56 58 MET B CA 1
ATOM 2339 C C . MET B 1 58 ? -1.434 -4.832 -12.883 1 98.56 58 MET B C 1
ATOM 2341 O O . MET B 1 58 ? -1.794 -3.652 -12.93 1 98.56 58 MET B O 1
ATOM 2345 N N . HIS B 1 59 ? -2.229 -5.793 -12.398 1 98.88 59 HIS B N 1
ATOM 2346 C CA . HIS B 1 59 ? -3.311 -5.391 -11.508 1 98.88 59 HIS B CA 1
ATOM 2347 C C . HIS B 1 59 ? -2.764 -4.828 -10.203 1 98.88 59 HIS B C 1
ATOM 2349 O O . HIS B 1 59 ? -1.678 -5.215 -9.758 1 98.88 59 HIS B O 1
ATOM 2355 N N . LEU B 1 60 ? -3.562 -4.035 -9.602 1 98.81 60 LEU B N 1
ATOM 2356 C CA . LEU B 1 60 ? -3.176 -3.273 -8.422 1 98.81 60 LEU B CA 1
ATOM 2357 C C . LEU B 1 60 ? -2.641 -4.191 -7.328 1 98.81 60 LEU B C 1
ATOM 2359 O O . LEU B 1 60 ? -1.579 -3.934 -6.754 1 98.81 60 LEU B O 1
ATOM 2363 N N . ASP B 1 61 ? -3.291 -5.305 -7.062 1 98.75 61 ASP B N 1
ATOM 2364 C CA . ASP B 1 61 ? -2.996 -6.156 -5.914 1 98.75 61 ASP B CA 1
ATOM 2365 C C . ASP B 1 61 ? -1.739 -6.988 -6.156 1 98.75 61 ASP B C 1
ATOM 2367 O O . ASP B 1 61 ? -1.238 -7.645 -5.242 1 98.75 61 ASP B O 1
ATOM 2371 N N . HIS B 1 62 ? -1.08 -6.918 -7.316 1 98.88 62 HIS B N 1
ATOM 2372 C CA . HIS B 1 62 ? 0.149 -7.645 -7.617 1 98.88 62 HIS B CA 1
ATOM 2373 C C . HIS B 1 62 ? 1.289 -6.684 -7.941 1 98.88 62 HIS B C 1
ATOM 2375 O O . HIS B 1 62 ? 2.449 -7.094 -8.016 1 98.88 62 HIS B O 1
ATOM 2381 N N . PHE B 1 63 ? 0.965 -5.422 -8.117 1 98.81 63 PHE B N 1
ATOM 2382 C CA . PHE B 1 63 ? 1.937 -4.566 -8.789 1 98.81 63 PHE B CA 1
ATOM 2383 C C . PHE B 1 63 ? 2.068 -3.229 -8.07 1 98.81 63 PHE B C 1
ATOM 2385 O O . PHE B 1 63 ? 3.154 -2.646 -8.031 1 98.81 63 PHE B O 1
ATOM 2392 N N . SER B 1 64 ? 1.059 -2.727 -7.445 1 98.81 64 SER B N 1
ATOM 2393 C CA . SER B 1 64 ? 0.949 -1.323 -7.062 1 98.81 64 SER B CA 1
ATOM 2394 C C . SER B 1 64 ? 1.928 -0.975 -5.945 1 98.81 64 SER B C 1
ATOM 2396 O O . SER B 1 64 ? 2.176 0.202 -5.676 1 98.81 64 SER B O 1
ATOM 2398 N N . GLY B 1 65 ? 2.469 -1.954 -5.234 1 98.81 65 GLY B N 1
ATOM 2399 C CA . GLY B 1 65 ? 3.383 -1.714 -4.129 1 98.81 65 GLY B CA 1
ATOM 2400 C C . GLY B 1 65 ? 4.828 -1.57 -4.57 1 98.81 65 GLY B C 1
ATOM 2401 O O . GLY B 1 65 ? 5.695 -1.224 -3.768 1 98.81 65 GLY B O 1
ATOM 2402 N N . LEU B 1 66 ? 5.125 -1.776 -5.859 1 98.81 66 LEU B N 1
ATOM 2403 C CA . LEU B 1 66 ? 6.496 -1.798 -6.348 1 98.81 66 LEU B CA 1
ATOM 2404 C C . LEU B 1 66 ? 7.16 -0.437 -6.168 1 98.81 66 LEU B C 1
ATOM 2406 O O . LEU B 1 66 ? 8.281 -0.35 -5.664 1 98.81 66 LEU B O 1
ATOM 2410 N N . PRO B 1 67 ? 6.477 0.712 -6.52 1 98.81 67 PRO B N 1
ATOM 2411 C CA . PRO B 1 67 ? 7.105 2.01 -6.25 1 98.81 67 PRO B CA 1
ATOM 2412 C C . PRO B 1 67 ? 7.43 2.217 -4.773 1 98.81 67 PRO B C 1
ATOM 2414 O O . PRO B 1 67 ? 8.453 2.822 -4.441 1 98.81 67 PRO B O 1
ATOM 2417 N N . ASP B 1 68 ? 6.547 1.742 -3.916 1 98.81 68 ASP B N 1
ATOM 2418 C CA . ASP B 1 68 ? 6.801 1.878 -2.486 1 98.81 68 ASP B CA 1
ATOM 2419 C C . ASP B 1 68 ? 8.047 1.103 -2.074 1 98.81 68 ASP B C 1
ATOM 2421 O O . ASP B 1 68 ? 8.859 1.59 -1.278 1 98.81 68 ASP B O 1
ATOM 2425 N N . LEU B 1 69 ? 8.18 -0.095 -2.609 1 98.81 69 LEU B N 1
ATOM 2426 C CA . LEU B 1 69 ? 9.391 -0.873 -2.354 1 98.81 69 LEU B CA 1
ATOM 2427 C C . LEU B 1 69 ? 10.633 -0.102 -2.779 1 98.81 69 LEU B C 1
ATOM 2429 O O . LEU B 1 69 ? 11.617 -0.042 -2.037 1 98.81 69 LEU B O 1
ATOM 2433 N N . LEU B 1 70 ? 10.609 0.49 -3.936 1 98.81 70 LEU B N 1
ATOM 2434 C CA . LEU B 1 70 ? 11.734 1.256 -4.457 1 98.81 70 LEU B CA 1
ATOM 2435 C C . LEU B 1 70 ? 12.008 2.482 -3.592 1 98.81 70 LEU B C 1
ATOM 2437 O O . LEU B 1 70 ? 13.164 2.822 -3.332 1 98.81 70 LEU B O 1
ATOM 2441 N N . TRP B 1 71 ? 10.938 3.15 -3.125 1 98.81 71 TRP B N 1
ATOM 2442 C CA . TRP B 1 71 ? 11.086 4.285 -2.221 1 98.81 71 TRP B CA 1
ATOM 2443 C C . TRP B 1 71 ? 11.789 3.863 -0.933 1 98.81 71 TRP B C 1
ATOM 2445 O O . TRP B 1 71 ? 12.711 4.535 -0.473 1 98.81 71 TRP B O 1
ATOM 2455 N N . GLN B 1 72 ? 11.305 2.771 -0.376 1 98.75 72 GLN B N 1
ATOM 2456 C CA . GLN B 1 72 ? 11.867 2.32 0.892 1 98.75 72 GLN B CA 1
ATOM 2457 C C . GLN B 1 72 ? 13.352 1.993 0.75 1 98.75 72 GLN B C 1
ATOM 2459 O O . GLN B 1 72 ? 14.141 2.262 1.657 1 98.75 72 GLN B O 1
ATOM 2464 N N . ARG B 1 73 ? 13.75 1.43 -0.387 1 98.69 73 ARG B N 1
ATOM 2465 C CA . ARG B 1 73 ? 15.164 1.169 -0.645 1 98.69 73 ARG B CA 1
ATOM 2466 C C . ARG B 1 73 ? 15.961 2.469 -0.711 1 98.69 73 ARG B C 1
ATOM 2468 O O . ARG B 1 73 ? 17.016 2.59 -0.091 1 98.69 73 ARG B O 1
ATOM 2475 N N . ALA B 1 74 ? 15.43 3.41 -1.429 1 98.56 74 ALA B N 1
ATOM 2476 C CA . ALA B 1 74 ? 16.109 4.691 -1.605 1 98.56 74 ALA B CA 1
ATOM 2477 C C . ALA B 1 74 ? 16.234 5.434 -0.279 1 98.56 74 ALA B C 1
ATOM 2479 O O . ALA B 1 74 ? 17.297 5.977 0.038 1 98.56 74 ALA B O 1
ATOM 2480 N N . LEU B 1 75 ? 15.164 5.445 0.477 1 98.12 75 LEU B N 1
ATOM 2481 C CA . LEU B 1 75 ? 15.125 6.145 1.758 1 98.12 75 LEU B CA 1
ATOM 2482 C C . LEU B 1 75 ? 16.141 5.559 2.729 1 98.12 75 LEU B C 1
ATOM 2484 O O . LEU B 1 75 ? 16.562 6.23 3.67 1 98.12 75 LEU B O 1
ATOM 2488 N N . ARG B 1 76 ? 16.516 4.309 2.48 1 97.94 76 ARG B N 1
ATOM 2489 C CA . ARG B 1 76 ? 17.469 3.619 3.34 1 97.94 76 ARG B CA 1
ATOM 2490 C C . ARG B 1 76 ? 18.859 3.623 2.721 1 97.94 76 ARG B C 1
ATOM 2492 O O . ARG B 1 76 ? 19.766 2.93 3.199 1 97.94 76 ARG B O 1
ATOM 2499 N N . ASN B 1 77 ? 19.031 4.289 1.615 1 97.69 77 ASN B N 1
ATOM 2500 C CA . ASN B 1 77 ? 20.297 4.434 0.904 1 97.69 77 ASN B CA 1
ATOM 2501 C C . ASN B 1 77 ? 20.859 3.076 0.479 1 97.69 77 ASN B C 1
ATOM 2503 O O . ASN B 1 77 ? 22.062 2.834 0.588 1 97.69 77 ASN B O 1
ATOM 2507 N N . ILE B 1 78 ? 19.938 2.166 0.171 1 98 78 ILE B N 1
ATOM 2508 C CA . ILE B 1 78 ? 20.375 0.875 -0.348 1 98 78 ILE B CA 1
ATOM 2509 C C . ILE B 1 78 ? 20.922 1.044 -1.768 1 98 78 ILE B C 1
ATOM 2511 O O . ILE B 1 78 ? 20.188 1.476 -2.666 1 98 78 ILE B O 1
ATOM 2515 N N . ASP B 1 79 ? 22.125 0.692 -2.004 1 96.44 79 ASP B N 1
ATOM 2516 C CA . ASP B 1 79 ? 22.781 0.925 -3.289 1 96.44 79 ASP B CA 1
ATOM 2517 C C . ASP B 1 79 ? 22.828 -0.356 -4.117 1 96.44 79 ASP B C 1
ATOM 2519 O O . ASP B 1 79 ? 23.156 -0.321 -5.305 1 96.44 79 ASP B O 1
ATOM 2523 N N . GLY B 1 80 ? 22.578 -1.495 -3.535 1 97.38 80 GLY B N 1
ATOM 2524 C CA . GLY B 1 80 ? 22.5 -2.719 -4.316 1 97.38 80 GLY B CA 1
ATOM 2525 C C . GLY B 1 80 ? 21.422 -2.686 -5.375 1 97.38 80 GLY B C 1
ATOM 2526 O O . GLY B 1 80 ? 20.328 -2.166 -5.133 1 97.38 80 GLY B O 1
ATOM 2527 N N . ASP B 1 81 ? 21.656 -3.289 -6.492 1 97.94 81 ASP B N 1
ATOM 2528 C CA . ASP B 1 81 ? 20.719 -3.26 -7.602 1 97.94 81 ASP B CA 1
ATOM 2529 C C . ASP B 1 81 ? 19.578 -4.25 -7.379 1 97.94 81 ASP B C 1
ATOM 2531 O O . ASP B 1 81 ? 19.781 -5.324 -6.812 1 97.94 81 ASP B O 1
ATOM 2535 N N . ILE B 1 82 ? 18.438 -3.898 -7.777 1 98.56 82 ILE B N 1
ATOM 2536 C CA . ILE B 1 82 ? 17.297 -4.789 -7.824 1 98.56 82 ILE B CA 1
ATOM 2537 C C . ILE B 1 82 ? 16.812 -4.938 -9.266 1 98.56 82 ILE B C 1
ATOM 2539 O O . ILE B 1 82 ? 16.703 -3.949 -9.992 1 98.56 82 ILE B O 1
ATOM 2543 N N . THR B 1 83 ? 16.656 -6.16 -9.727 1 98.62 83 THR B N 1
ATOM 2544 C CA . THR B 1 83 ? 16.172 -6.453 -11.07 1 98.62 83 THR B CA 1
ATOM 2545 C C . THR B 1 83 ? 14.672 -6.758 -11.031 1 98.62 83 THR B C 1
ATOM 2547 O O . THR B 1 83 ? 14.195 -7.469 -10.141 1 98.62 83 THR B O 1
ATOM 2550 N N . ILE B 1 84 ? 13.953 -6.207 -11.969 1 98.81 84 ILE B N 1
ATOM 2551 C CA . ILE B 1 84 ? 12.508 -6.379 -12.047 1 98.81 84 ILE B CA 1
ATOM 2552 C C . ILE B 1 84 ? 12.133 -7.051 -13.359 1 98.81 84 ILE B C 1
ATOM 2554 O O . ILE B 1 84 ? 12.57 -6.621 -14.43 1 98.81 84 ILE B O 1
ATOM 2558 N N . MET B 1 85 ? 11.422 -8.125 -13.258 1 98.56 85 MET B N 1
ATOM 2559 C CA . MET B 1 85 ? 10.797 -8.781 -14.406 1 98.56 85 MET B CA 1
ATOM 2560 C C . MET B 1 85 ? 9.281 -8.648 -14.352 1 98.56 85 MET B C 1
ATOM 2562 O O . MET B 1 85 ? 8.68 -8.734 -13.273 1 98.56 85 MET B O 1
ATOM 2566 N N . GLY B 1 86 ? 8.641 -8.469 -15.469 1 98 86 GLY B N 1
ATOM 2567 C CA . GLY B 1 86 ? 7.195 -8.344 -15.539 1 98 86 GLY B CA 1
ATOM 2568 C C . GLY B 1 86 ? 6.672 -8.211 -16.953 1 98 86 GLY B C 1
ATOM 2569 O O . GLY B 1 86 ? 7.406 -8.453 -17.922 1 98 86 GLY B O 1
ATOM 2570 N N . PRO B 1 87 ? 5.336 -8 -17.062 1 96.94 87 PRO B N 1
ATOM 2571 C CA . PRO B 1 87 ? 4.727 -7.891 -18.391 1 96.94 87 PRO B CA 1
ATOM 2572 C C . PRO B 1 87 ? 5.316 -6.758 -19.219 1 96.94 87 PRO B C 1
ATOM 2574 O O . PRO B 1 87 ? 6.098 -5.953 -18.719 1 96.94 87 PRO B O 1
ATOM 2577 N N . ARG B 1 88 ? 4.742 -6.797 -20.391 1 91.94 88 ARG B N 1
ATOM 2578 C CA . ARG B 1 88 ? 5.172 -5.738 -21.297 1 91.94 88 ARG B CA 1
ATOM 2579 C C . ARG B 1 88 ? 4.84 -4.363 -20.734 1 91.94 88 ARG B C 1
ATOM 2581 O O . ARG B 1 88 ? 3.807 -4.184 -20.078 1 91.94 88 ARG B O 1
ATOM 2588 N N . ASN B 1 89 ? 5.621 -3.385 -20.734 1 95.5 89 ASN B N 1
ATOM 2589 C CA . ASN B 1 89 ? 5.41 -1.981 -20.391 1 95.5 89 ASN B CA 1
ATOM 2590 C C . ASN B 1 89 ? 5.691 -1.712 -18.922 1 95.5 89 ASN B C 1
ATOM 2592 O O . ASN B 1 89 ? 5.438 -0.612 -18.422 1 95.5 89 ASN B O 1
ATOM 2596 N N . ILE B 1 90 ? 6.066 -2.775 -18.188 1 98.25 90 ILE B N 1
ATOM 2597 C CA . ILE B 1 90 ? 6.258 -2.604 -16.75 1 98.25 90 ILE B CA 1
ATOM 2598 C C . ILE B 1 90 ? 7.238 -1.462 -16.5 1 98.25 90 ILE B C 1
ATOM 2600 O O . ILE B 1 90 ? 7.047 -0.663 -15.57 1 98.25 90 ILE B O 1
ATOM 2604 N N . GLU B 1 91 ? 8.281 -1.362 -17.281 1 98.5 91 GLU B N 1
ATOM 2605 C CA . GLU B 1 91 ? 9.273 -0.308 -17.094 1 98.5 91 GLU B CA 1
ATOM 2606 C C . GLU B 1 91 ? 8.641 1.074 -17.25 1 98.5 91 GLU B C 1
ATOM 2608 O O . GLU B 1 91 ? 8.766 1.916 -16.359 1 98.5 91 GLU B O 1
ATOM 2613 N N . LYS B 1 92 ? 7.961 1.271 -18.344 1 98.56 92 LYS B N 1
ATOM 2614 C CA . LYS B 1 92 ? 7.297 2.549 -18.578 1 98.56 92 LYS B CA 1
ATOM 2615 C C . LYS B 1 92 ? 6.297 2.863 -17.469 1 98.56 92 LYS B C 1
ATOM 2617 O O . LYS B 1 92 ? 6.215 4 -17.016 1 98.56 92 LYS B O 1
ATOM 2622 N N . SER B 1 93 ? 5.527 1.888 -17.094 1 98.75 93 SER B N 1
ATOM 2623 C CA . SER B 1 93 ? 4.516 2.066 -16.062 1 98.75 93 SER B CA 1
ATOM 2624 C C . SER B 1 93 ? 5.145 2.459 -14.727 1 98.75 93 SER B C 1
ATOM 2626 O O . SER B 1 93 ? 4.633 3.336 -14.023 1 98.75 93 SER B O 1
ATOM 2628 N N . VAL B 1 94 ? 6.262 1.803 -14.359 1 98.81 94 VAL B N 1
ATOM 2629 C CA . VAL B 1 94 ? 6.93 2.104 -13.094 1 98.81 94 VAL B CA 1
ATOM 2630 C C . VAL B 1 94 ? 7.426 3.549 -13.109 1 98.81 94 VAL B C 1
ATOM 2632 O O . VAL B 1 94 ?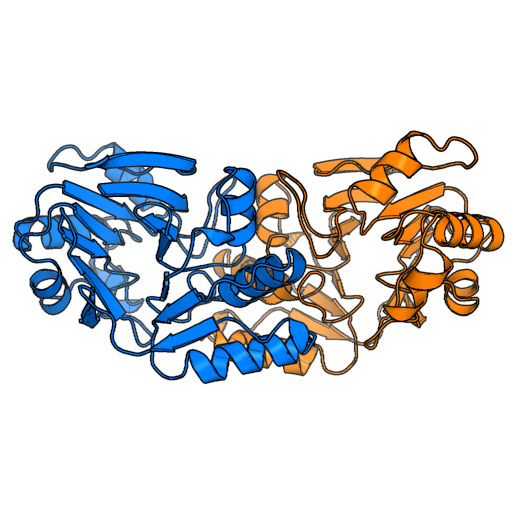 7.219 4.289 -12.148 1 98.81 94 VAL B O 1
ATOM 2635 N N . PHE B 1 95 ? 8.016 3.994 -14.148 1 98.75 95 PHE B N 1
ATOM 2636 C CA . PHE B 1 95 ? 8.516 5.363 -14.227 1 98.75 95 PHE B CA 1
ATOM 2637 C C . PHE B 1 95 ? 7.363 6.359 -14.195 1 98.75 95 PHE B C 1
ATOM 2639 O O . PHE B 1 95 ? 7.477 7.426 -13.586 1 98.75 95 PHE B O 1
ATOM 2646 N N . THR B 1 96 ? 6.27 6.035 -14.883 1 98.81 96 THR B N 1
ATOM 2647 C CA . THR B 1 96 ? 5.09 6.895 -14.836 1 98.81 96 THR B CA 1
ATOM 2648 C C . THR B 1 96 ? 4.559 7.004 -13.406 1 98.81 96 THR B C 1
ATOM 2650 O O . THR B 1 96 ? 4.195 8.094 -12.953 1 98.81 96 THR B O 1
ATOM 2653 N N . LEU B 1 97 ? 4.508 5.883 -12.727 1 98.81 97 LEU B N 1
ATOM 2654 C CA . LEU B 1 97 ? 4.074 5.895 -11.328 1 98.81 97 LEU B CA 1
ATOM 2655 C C . LEU B 1 97 ? 4.984 6.781 -10.492 1 98.81 97 LEU B C 1
ATOM 2657 O O . LEU B 1 97 ? 4.504 7.621 -9.719 1 98.81 97 LEU B O 1
ATOM 2661 N N . LEU B 1 98 ? 6.293 6.57 -10.641 1 98.81 98 LEU B N 1
ATOM 2662 C CA . LEU B 1 98 ? 7.254 7.363 -9.883 1 98.81 98 LEU B CA 1
ATOM 2663 C C . LEU B 1 98 ? 7.09 8.852 -10.18 1 98.81 98 LEU B C 1
ATOM 2665 O O . LEU B 1 98 ? 7.238 9.688 -9.281 1 98.81 98 LEU B O 1
ATOM 2669 N N . ASP B 1 99 ? 6.734 9.188 -11.359 1 98.69 99 ASP B N 1
ATOM 2670 C CA . ASP B 1 99 ? 6.512 10.578 -11.734 1 98.69 99 ASP B CA 1
ATOM 2671 C C . ASP B 1 99 ? 5.234 11.117 -11.102 1 98.69 99 ASP B C 1
ATOM 2673 O O . ASP B 1 99 ? 5.219 12.242 -10.594 1 98.69 99 ASP B O 1
ATOM 2677 N N . ILE B 1 100 ? 4.176 10.352 -11.148 1 98.62 100 ILE B N 1
ATOM 2678 C CA . ILE B 1 100 ? 2.896 10.758 -10.578 1 98.62 100 ILE B CA 1
ATOM 2679 C C . ILE B 1 100 ? 3.061 11.023 -9.078 1 98.62 100 ILE B C 1
ATOM 2681 O O . ILE B 1 100 ? 2.455 11.953 -8.539 1 98.62 100 ILE B O 1
ATOM 2685 N N . PHE B 1 101 ? 3.953 10.227 -8.43 1 98.62 101 PHE B N 1
ATOM 2686 C CA . PHE B 1 101 ? 4.176 10.359 -6.992 1 98.62 101 PHE B CA 1
ATOM 2687 C C . PHE B 1 101 ? 5.238 11.406 -6.699 1 98.62 101 PHE B C 1
ATOM 2689 O O . PHE B 1 101 ? 5.695 11.531 -5.559 1 98.62 101 PHE B O 1
ATOM 2696 N N . ASN B 1 102 ? 5.648 12.148 -7.738 1 98.12 102 ASN B N 1
ATOM 2697 C CA . ASN B 1 102 ? 6.668 13.18 -7.602 1 98.12 102 ASN B CA 1
ATOM 2698 C C . ASN B 1 102 ? 7.922 12.648 -6.91 1 98.12 102 ASN B C 1
ATOM 2700 O O . ASN B 1 102 ? 8.461 13.289 -6.008 1 98.12 102 ASN B O 1
ATOM 2704 N N . SER B 1 103 ? 8.32 11.461 -7.297 1 98.5 103 SER B N 1
ATOM 2705 C CA . SER B 1 103 ? 9.484 10.828 -6.684 1 98.5 103 SER B CA 1
ATOM 2706 C C . SER B 1 103 ? 10.75 11.633 -6.949 1 98.5 103 SER B C 1
ATOM 2708 O O . SER B 1 103 ? 11.016 12.039 -8.086 1 98.5 103 SER B O 1
ATOM 2710 N N . PRO B 1 104 ? 11.539 11.867 -5.883 1 97.06 104 PRO B N 1
ATOM 2711 C CA . PRO B 1 104 ? 12.828 12.523 -6.109 1 97.06 104 PRO B CA 1
ATOM 2712 C C . PRO B 1 104 ? 13.719 11.766 -7.094 1 97.06 104 PRO B C 1
ATOM 2714 O O . PRO B 1 104 ? 13.648 10.539 -7.168 1 97.06 104 PRO B O 1
ATOM 2717 N N . ASP B 1 105 ? 14.562 12.445 -7.777 1 96.56 105 ASP B N 1
ATOM 2718 C CA . ASP B 1 105 ? 15.422 11.828 -8.781 1 96.56 105 ASP B CA 1
ATOM 2719 C C . ASP B 1 105 ? 16.344 10.789 -8.156 1 96.56 105 ASP B C 1
ATOM 2721 O O . ASP B 1 105 ? 16.625 9.758 -8.766 1 96.56 105 ASP B O 1
ATOM 2725 N N . ASP B 1 106 ? 16.734 11.062 -6.965 1 96 106 ASP B N 1
ATOM 2726 C CA . ASP B 1 106 ? 17.672 10.172 -6.293 1 96 106 ASP B CA 1
ATOM 2727 C C . ASP B 1 106 ? 17 8.859 -5.895 1 96 106 ASP B C 1
ATOM 2729 O O . ASP B 1 106 ? 17.688 7.891 -5.543 1 96 106 ASP B O 1
ATOM 2733 N N . PHE B 1 107 ? 15.703 8.812 -6.012 1 96.81 107 PHE B N 1
ATOM 2734 C CA . PHE B 1 107 ? 14.969 7.582 -5.734 1 96.81 107 PHE B CA 1
ATOM 2735 C C . PHE B 1 107 ? 14.844 6.734 -6.992 1 96.81 107 PHE B C 1
ATOM 2737 O O . PHE B 1 107 ? 14.445 5.566 -6.926 1 96.81 107 PHE B O 1
ATOM 2744 N N . LYS B 1 108 ? 15.141 7.293 -8.148 1 97.5 108 LYS B N 1
ATOM 2745 C CA . LYS B 1 108 ? 14.93 6.629 -9.43 1 97.5 108 LYS B CA 1
ATOM 2746 C C . LYS B 1 108 ? 16.219 5.98 -9.93 1 97.5 108 LYS B C 1
ATOM 2748 O O . LYS B 1 108 ? 16.609 6.164 -11.086 1 97.5 108 LYS B O 1
ATOM 2753 N N . LYS B 1 109 ? 16.828 5.27 -8.984 1 96.69 109 LYS B N 1
ATOM 2754 C CA . LYS B 1 109 ? 18.078 4.609 -9.305 1 96.69 109 LYS B CA 1
ATOM 2755 C C . LYS B 1 109 ? 18.172 3.236 -8.641 1 96.69 109 LYS B C 1
ATOM 2757 O O . LYS B 1 109 ? 17.328 2.883 -7.82 1 96.69 109 LYS B O 1
ATOM 2762 N N . HIS B 1 110 ? 19.109 2.402 -9.102 1 97.38 110 HIS B N 1
ATOM 2763 C CA . HIS B 1 110 ? 19.469 1.111 -8.523 1 97.38 110 HIS B CA 1
ATOM 2764 C C . HIS B 1 110 ? 18.375 0.073 -8.766 1 97.38 110 HIS B C 1
ATOM 2766 O O . HIS B 1 110 ? 18.125 -0.783 -7.918 1 97.38 110 HIS B O 1
ATOM 2772 N N . PHE B 1 111 ? 17.594 0.226 -9.773 1 98.06 111 PHE B N 1
ATOM 2773 C CA . PHE B 1 111 ? 16.688 -0.811 -10.25 1 98.06 111 PHE B CA 1
ATOM 2774 C C . PHE B 1 111 ? 16.688 -0.873 -11.773 1 98.06 111 PHE B C 1
ATOM 2776 O O . PHE B 1 111 ? 16.828 0.153 -12.445 1 98.06 111 PHE B O 1
ATOM 2783 N N . PHE B 1 112 ? 16.594 -2.109 -12.281 1 97.94 112 PHE B N 1
ATOM 2784 C CA . PHE B 1 112 ? 16.656 -2.365 -13.711 1 97.94 112 PHE B CA 1
ATOM 2785 C C . PHE B 1 112 ? 15.594 -3.369 -14.141 1 97.94 112 PHE B C 1
ATOM 2787 O O . PHE B 1 112 ? 15.07 -4.117 -13.312 1 97.94 112 PHE B O 1
ATOM 2794 N N . PHE B 1 113 ? 15.281 -3.314 -15.43 1 98.38 113 PHE B N 1
ATOM 2795 C CA . PHE B 1 113 ? 14.25 -4.191 -15.984 1 98.38 113 PHE B CA 1
ATOM 2796 C C . PHE B 1 113 ? 14.859 -5.156 -17 1 98.38 113 PHE B C 1
ATOM 2798 O O . PHE B 1 113 ? 15.766 -4.793 -17.75 1 98.38 113 PHE B O 1
ATOM 2805 N N . THR B 1 114 ? 14.328 -6.367 -16.922 1 97.19 114 THR B N 1
ATOM 2806 C CA . THR B 1 114 ? 14.766 -7.352 -17.906 1 97.19 114 THR B CA 1
ATOM 2807 C C . THR B 1 114 ? 13.625 -8.289 -18.266 1 97.19 114 THR B C 1
ATOM 2809 O O . THR B 1 114 ? 12.633 -8.391 -17.547 1 97.19 114 THR B O 1
ATOM 2812 N N . ASP B 1 115 ? 13.711 -8.922 -19.422 1 94.12 115 ASP B N 1
ATOM 2813 C CA . ASP B 1 115 ? 12.75 -9.93 -19.844 1 94.12 115 ASP B CA 1
ATOM 2814 C C . ASP B 1 115 ? 13.336 -11.336 -19.703 1 94.12 115 ASP B C 1
ATOM 2816 O O . ASP B 1 115 ? 12.656 -12.328 -19.984 1 94.12 115 ASP B O 1
ATOM 2820 N N . ASN B 1 116 ? 14.57 -11.352 -19.281 1 93.62 116 ASN B N 1
ATOM 2821 C CA . ASN B 1 116 ? 15.25 -12.633 -19.125 1 93.62 116 ASN B CA 1
ATOM 2822 C C . ASN B 1 116 ? 16.141 -12.648 -17.891 1 93.62 116 ASN B C 1
ATOM 2824 O O . ASN B 1 116 ? 16.797 -11.648 -17.578 1 93.62 116 ASN B O 1
ATOM 2828 N N . TYR B 1 117 ? 16.047 -13.664 -17.219 1 92.69 117 TYR B N 1
ATOM 2829 C CA . TYR B 1 117 ? 16.891 -13.883 -16.062 1 92.69 117 TYR B CA 1
ATOM 2830 C C . TYR B 1 117 ? 17.344 -15.344 -15.984 1 92.69 117 TYR B C 1
ATOM 2832 O O . TYR B 1 117 ? 16.562 -16.25 -16.297 1 92.69 117 TYR B O 1
ATOM 2840 N N . GLU B 1 118 ? 18.531 -15.484 -15.508 1 92.31 118 GLU B N 1
ATOM 2841 C CA . GLU B 1 118 ? 19.078 -16.844 -15.43 1 92.31 118 GLU B CA 1
ATOM 2842 C C . GLU B 1 118 ? 18.25 -17.719 -14.516 1 92.31 118 GLU B C 1
ATOM 2844 O O . GLU B 1 118 ? 17.781 -17.266 -13.469 1 92.31 118 GLU B O 1
ATOM 2849 N N . ASN B 1 119 ? 17.922 -18.859 -14.875 1 95.56 119 ASN B N 1
ATOM 2850 C CA . ASN B 1 119 ? 17.266 -19.906 -14.109 1 95.56 119 ASN B CA 1
ATOM 2851 C C . ASN B 1 119 ? 15.781 -19.609 -13.898 1 95.56 119 ASN B C 1
ATOM 2853 O O . ASN B 1 119 ? 15.141 -20.188 -13.023 1 95.56 119 ASN B O 1
ATOM 2857 N N . ILE B 1 120 ? 15.281 -18.562 -14.594 1 97.94 120 ILE B N 1
ATOM 2858 C CA . ILE B 1 120 ? 13.852 -18.25 -14.547 1 97.94 120 ILE B CA 1
ATOM 2859 C C . ILE B 1 120 ? 13.242 -18.453 -15.93 1 97.94 120 ILE B C 1
ATOM 2861 O O . ILE B 1 120 ? 13.68 -17.859 -16.906 1 97.94 120 ILE B O 1
ATOM 2865 N N . GLU B 1 121 ? 12.312 -19.312 -16.031 1 98 121 GLU B N 1
ATOM 2866 C CA . GLU B 1 121 ? 11.523 -19.5 -17.234 1 98 121 GLU B CA 1
ATOM 2867 C C . GLU B 1 121 ? 10.133 -18.891 -17.094 1 98 121 GLU B C 1
ATOM 2869 O O . GLU B 1 121 ? 9.523 -18.953 -16.031 1 98 121 GLU B O 1
ATOM 2874 N N . THR B 1 122 ? 9.703 -18.297 -18.172 1 97.5 122 THR B N 1
ATOM 2875 C CA . THR B 1 122 ? 8.398 -17.656 -18.141 1 97.5 122 THR B CA 1
ATOM 2876 C C . THR B 1 122 ? 7.406 -18.391 -19.047 1 97.5 122 THR B C 1
ATOM 2878 O O . THR B 1 122 ? 7.809 -19.094 -19.969 1 97.5 122 THR B O 1
ATOM 2881 N N . GLY B 1 123 ? 6.18 -18.406 -18.688 1 96.75 123 GLY B N 1
ATOM 2882 C CA . GLY B 1 123 ? 5.047 -18.844 -19.484 1 96.75 123 GLY B CA 1
ATOM 2883 C C . GLY B 1 123 ? 3.885 -17.875 -19.469 1 96.75 123 GLY B C 1
ATOM 2884 O O . GLY B 1 123 ? 3.982 -16.797 -18.875 1 96.75 123 GLY B O 1
ATOM 2885 N N . ASN B 1 124 ? 2.836 -18.25 -20.156 1 95.94 124 ASN B N 1
ATOM 2886 C CA . ASN B 1 124 ? 1.658 -17.391 -20.219 1 95.94 124 ASN B CA 1
ATOM 2887 C C . ASN B 1 124 ? 0.493 -17.969 -19.422 1 95.94 124 ASN B C 1
ATOM 2889 O O . ASN B 1 124 ? 0.194 -19.156 -19.531 1 95.94 124 ASN B O 1
ATOM 2893 N N . GLY B 1 125 ? -0.065 -17.125 -18.547 1 96.94 125 GLY B N 1
ATOM 2894 C CA . GLY B 1 125 ? -1.352 -17.469 -17.969 1 96.94 125 GLY B CA 1
ATOM 2895 C C . GLY B 1 125 ? -2.529 -16.969 -18.781 1 96.94 125 GLY B C 1
ATOM 2896 O O . GLY B 1 125 ? -2.352 -16.453 -19.891 1 96.94 125 GLY B O 1
ATOM 2897 N N . ILE B 1 126 ? -3.693 -17.25 -18.375 1 97.75 126 ILE B N 1
ATOM 2898 C CA . ILE B 1 126 ? -4.934 -16.781 -18.969 1 97.75 126 ILE B CA 1
ATOM 2899 C C . ILE B 1 126 ? -5.664 -15.867 -18 1 97.75 126 ILE B C 1
ATOM 2901 O O . ILE B 1 126 ? -6.293 -16.344 -17.047 1 97.75 126 ILE B O 1
ATOM 2905 N N . HIS B 1 127 ? -5.586 -14.602 -18.188 1 97.81 127 HIS B N 1
ATOM 2906 C CA . HIS B 1 127 ? -6.172 -13.57 -17.344 1 97.81 127 HIS B CA 1
ATOM 2907 C C . HIS B 1 127 ? -6.715 -12.414 -18.172 1 97.81 127 HIS B C 1
ATOM 2909 O O . HIS B 1 127 ? -6.621 -12.43 -19.406 1 97.81 127 HIS B O 1
ATOM 2915 N N . THR B 1 128 ? -7.391 -11.477 -17.562 1 96.94 128 THR B N 1
ATOM 2916 C CA . THR B 1 128 ? -8.016 -10.367 -18.266 1 96.94 128 THR B CA 1
ATOM 2917 C C . THR B 1 128 ? -6.961 -9.422 -18.844 1 96.94 128 THR B C 1
ATOM 2919 O O . THR B 1 128 ? -7.254 -8.609 -19.719 1 96.94 128 THR B O 1
ATOM 2922 N N . VAL B 1 129 ? -5.746 -9.492 -18.312 1 97.62 129 VAL B N 1
ATOM 2923 C CA . VAL B 1 129 ? -4.586 -8.766 -18.812 1 97.62 129 VAL B CA 1
ATOM 2924 C C . VAL B 1 129 ? -3.41 -9.719 -18.984 1 97.62 129 VAL B C 1
ATOM 2926 O O . VAL B 1 129 ? -3.477 -10.883 -18.562 1 97.62 129 VAL B O 1
ATOM 2929 N N . GLU B 1 130 ? -2.355 -9.242 -19.688 1 96.75 130 GLU B N 1
ATOM 2930 C CA . GLU B 1 130 ? -1.171 -10.086 -19.812 1 96.75 130 GLU B CA 1
ATOM 2931 C C . GLU B 1 130 ? -0.72 -10.617 -18.469 1 96.75 130 GLU B C 1
ATOM 2933 O O . GLU B 1 130 ? -0.582 -9.859 -17.5 1 96.75 130 GLU B O 1
ATOM 2938 N N . ASP B 1 131 ? -0.61 -11.875 -18.344 1 95.81 131 ASP B N 1
ATOM 2939 C CA . ASP B 1 131 ? -0.189 -12.555 -17.125 1 95.81 131 ASP B CA 1
ATOM 2940 C C . ASP B 1 131 ? 0.977 -13.5 -17.391 1 95.81 131 ASP B C 1
ATOM 2942 O O . ASP B 1 131 ? 0.904 -14.344 -18.297 1 95.81 131 ASP B O 1
ATOM 2946 N N . ILE B 1 132 ? 2 -13.383 -16.688 1 97.56 132 ILE B N 1
ATOM 2947 C CA . ILE B 1 132 ? 3.209 -14.188 -16.828 1 97.56 132 ILE B CA 1
ATOM 2948 C C . ILE B 1 132 ? 3.295 -15.188 -15.68 1 97.56 132 ILE B C 1
ATOM 2950 O O . ILE B 1 132 ? 3.129 -14.828 -14.516 1 97.56 132 ILE B O 1
ATOM 2954 N N . THR B 1 133 ? 3.529 -16.438 -16.016 1 98.56 133 THR B N 1
ATOM 2955 C CA . THR B 1 133 ? 3.887 -17.438 -15.008 1 98.56 133 THR B CA 1
ATOM 2956 C C . THR B 1 133 ? 5.402 -17.547 -14.875 1 98.56 133 THR B C 1
ATOM 2958 O O . THR B 1 133 ? 6.141 -17.203 -15.797 1 98.56 133 THR B O 1
ATOM 2961 N N . TYR B 1 134 ? 5.852 -17.984 -13.703 1 98.69 134 TYR B N 1
ATOM 2962 C CA . TYR B 1 134 ? 7.289 -18.094 -13.469 1 98.69 134 TYR B CA 1
ATOM 2963 C C . TYR B 1 134 ? 7.664 -19.5 -13 1 98.69 134 TYR B C 1
ATOM 2965 O O . TYR B 1 134 ? 6.992 -20.078 -12.141 1 98.69 134 TYR B O 1
ATOM 2973 N N . ARG B 1 135 ? 8.664 -20.062 -13.609 1 98.69 135 ARG B N 1
ATOM 2974 C CA . ARG B 1 135 ? 9.344 -21.281 -13.195 1 98.69 135 ARG B CA 1
ATOM 2975 C C . ARG B 1 135 ? 10.773 -20.984 -12.766 1 98.69 135 ARG B C 1
ATOM 2977 O O . ARG B 1 135 ? 11.617 -20.625 -13.594 1 98.69 135 ARG B O 1
ATOM 2984 N N . ILE B 1 136 ? 11.008 -21.062 -11.453 1 98.31 136 ILE B N 1
ATOM 2985 C CA . ILE B 1 136 ? 12.305 -20.719 -10.875 1 98.31 136 ILE B CA 1
ATOM 2986 C C . ILE B 1 136 ? 13.094 -22 -10.609 1 98.31 136 ILE B C 1
ATOM 2988 O O . ILE B 1 136 ? 12.633 -22.875 -9.867 1 98.31 136 ILE B O 1
ATOM 2992 N N . LYS B 1 137 ? 14.266 -22.047 -11.227 1 96.81 137 LYS B N 1
ATOM 2993 C CA . LYS B 1 137 ? 15.109 -23.234 -11.086 1 96.81 137 LYS B CA 1
ATOM 2994 C C . LYS B 1 137 ? 16.344 -22.938 -10.242 1 96.81 137 LYS B C 1
ATOM 2996 O O . LYS B 1 137 ? 17.203 -22.156 -10.648 1 96.81 137 LYS B O 1
ATOM 3001 N N . SER B 1 138 ? 16.391 -23.422 -9.062 1 93.06 138 SER B N 1
ATOM 3002 C CA . SER B 1 138 ? 17.562 -23.438 -8.203 1 93.06 138 SER B CA 1
ATOM 3003 C C . SER B 1 138 ? 17.906 -24.844 -7.738 1 93.06 138 SER B C 1
ATOM 3005 O O . SER B 1 138 ? 18.203 -25.719 -8.555 1 93.06 138 SER B O 1
ATOM 3007 N N . ASP B 1 139 ? 18.016 -25.078 -6.406 1 93.56 139 ASP B N 1
ATOM 3008 C CA . ASP B 1 139 ? 18.156 -26.438 -5.891 1 93.56 139 ASP B CA 1
ATOM 3009 C C . ASP B 1 139 ? 16.844 -27.203 -6.008 1 93.56 139 ASP B C 1
ATOM 3011 O O . ASP B 1 139 ? 16.828 -28.422 -6.09 1 93.56 139 ASP B O 1
ATOM 3015 N N . LYS B 1 140 ? 15.75 -26.453 -6.004 1 98.06 140 LYS B N 1
ATOM 3016 C CA . LYS B 1 140 ? 14.391 -26.922 -6.23 1 98.06 140 LYS B CA 1
ATOM 3017 C C . LYS B 1 140 ? 13.719 -26.141 -7.355 1 98.06 140 LYS B C 1
ATOM 3019 O O . LYS B 1 140 ? 14.219 -25.078 -7.766 1 98.06 140 LYS B O 1
ATOM 3024 N N . ILE B 1 141 ? 12.688 -26.734 -7.812 1 98.56 141 ILE B N 1
ATOM 3025 C CA . ILE B 1 141 ? 11.93 -26.062 -8.859 1 98.56 141 ILE B CA 1
ATOM 3026 C C . ILE B 1 141 ? 10.625 -25.516 -8.289 1 98.56 141 ILE B C 1
ATOM 3028 O O . ILE B 1 141 ? 9.828 -26.266 -7.719 1 98.56 141 ILE B O 1
ATOM 3032 N N . LEU B 1 142 ? 10.438 -24.219 -8.414 1 98.81 142 LEU B N 1
ATOM 3033 C CA . LEU B 1 142 ? 9.211 -23.547 -7.984 1 98.81 142 LEU B CA 1
ATOM 3034 C C . LEU B 1 142 ? 8.438 -23 -9.18 1 98.81 142 LEU B C 1
ATOM 3036 O O . LEU B 1 142 ? 9.016 -22.328 -10.031 1 98.81 142 LEU B O 1
ATOM 3040 N N . PHE B 1 143 ? 7.188 -23.359 -9.242 1 98.88 143 PHE B N 1
ATOM 3041 C CA . PHE B 1 143 ? 6.289 -22.766 -10.227 1 98.88 143 PHE B CA 1
ATOM 3042 C C . PHE B 1 143 ? 5.312 -21.797 -9.555 1 98.88 143 PHE B C 1
ATOM 3044 O O . PHE B 1 143 ? 4.793 -22.094 -8.477 1 98.88 143 PHE B O 1
ATOM 3051 N N . TYR B 1 144 ? 5.105 -20.672 -10.18 1 98.88 144 TYR B N 1
ATOM 3052 C CA . TYR B 1 144 ? 4.195 -19.641 -9.703 1 98.88 144 TYR B CA 1
ATOM 3053 C C . TYR B 1 144 ? 3.271 -19.172 -10.82 1 98.88 144 TYR B C 1
ATOM 3055 O O . TYR B 1 144 ? 3.725 -18.594 -11.805 1 98.88 144 TYR B O 1
ATOM 3063 N N . SER B 1 145 ? 2.012 -19.344 -10.656 1 98.69 145 SER B N 1
ATOM 3064 C CA . SER B 1 145 ? 1.08 -19.172 -11.766 1 98.69 145 SER B CA 1
ATOM 3065 C C . SER B 1 145 ? 0.7 -17.703 -11.945 1 98.69 145 SER B C 1
ATOM 3067 O O . SER B 1 145 ? 0.346 -17.281 -13.047 1 98.69 145 SER B O 1
ATOM 3069 N N . GLY B 1 146 ? 0.724 -16.906 -10.805 1 98.12 146 GLY B N 1
ATOM 3070 C CA . GLY B 1 146 ? -0.049 -15.68 -10.836 1 98.12 146 GLY B CA 1
ATOM 3071 C C . GLY B 1 146 ? -1.545 -15.914 -10.922 1 98.12 146 GLY B C 1
ATOM 3072 O O . GLY B 1 146 ? -2.053 -16.906 -10.406 1 98.12 146 GLY B O 1
ATOM 3073 N N . ASP B 1 147 ? -2.258 -14.914 -11.445 1 98.69 147 ASP B N 1
ATOM 3074 C CA . ASP B 1 147 ? -3.689 -15.078 -11.68 1 98.69 147 ASP B CA 1
ATOM 3075 C C . ASP B 1 147 ? -3.957 -15.703 -13.047 1 98.69 147 ASP B C 1
ATOM 3077 O O . ASP B 1 147 ? -3.482 -15.195 -14.07 1 98.69 147 ASP B O 1
ATOM 3081 N N . THR B 1 148 ? -4.746 -16.781 -13.031 1 98.62 148 THR B N 1
ATOM 3082 C CA . THR B 1 148 ? -4.973 -17.453 -14.312 1 98.62 148 THR B CA 1
ATOM 3083 C C . THR B 1 148 ? -6.207 -18.359 -14.234 1 98.62 148 THR B C 1
ATOM 3085 O O . THR B 1 148 ? -6.484 -18.953 -13.195 1 98.62 148 THR B O 1
ATOM 3088 N N . SER B 1 149 ? -6.832 -18.484 -15.391 1 98.44 149 SER B N 1
ATOM 3089 C CA . SER B 1 149 ? -7.781 -19.578 -15.578 1 98.44 149 SER B CA 1
ATOM 3090 C C . SER B 1 149 ? -7.066 -20.906 -15.812 1 98.44 149 SER B C 1
ATOM 3092 O O . SER B 1 149 ? -5.863 -20.922 -16.094 1 98.44 149 SER B O 1
ATOM 3094 N N . TYR B 1 150 ? -7.836 -21.953 -15.594 1 97.31 150 TYR B N 1
ATOM 3095 C CA . TYR B 1 150 ? -7.301 -23.281 -15.906 1 97.31 150 TYR B CA 1
ATOM 3096 C C . TYR B 1 150 ? -6.777 -23.328 -17.344 1 97.31 150 TYR B C 1
ATOM 3098 O O . TYR B 1 150 ? -7.453 -22.891 -18.266 1 97.31 150 TYR B O 1
ATOM 3106 N N . SER B 1 151 ? -5.566 -23.766 -17.469 1 95.44 151 SER B N 1
ATOM 3107 C CA . SER B 1 151 ? -4.945 -23.781 -18.781 1 95.44 151 SER B CA 1
ATOM 3108 C C . SER B 1 151 ? -3.902 -24.875 -18.906 1 95.44 151 SER B C 1
ATOM 3110 O O . SER B 1 151 ? -3.119 -25.109 -17.984 1 95.44 151 SER B O 1
ATOM 3112 N N . GLU B 1 152 ? -3.883 -25.484 -20.094 1 95.31 152 GLU B N 1
ATOM 3113 C CA . GLU B 1 152 ? -2.875 -26.5 -20.375 1 95.31 152 GLU B CA 1
ATOM 3114 C C . GLU B 1 152 ? -1.472 -25.891 -20.391 1 95.31 152 GLU B C 1
ATOM 3116 O O . GLU B 1 152 ? -0.504 -26.562 -20 1 95.31 152 GLU B O 1
ATOM 3121 N N . ASP B 1 153 ? -1.381 -24.703 -20.812 1 95.44 153 ASP B N 1
ATOM 3122 C CA . ASP B 1 153 ? -0.093 -24.016 -20.844 1 95.44 153 ASP B CA 1
ATOM 3123 C C . ASP B 1 153 ? 0.477 -23.859 -19.438 1 95.44 153 ASP B C 1
ATOM 3125 O O . ASP B 1 153 ? 1.682 -24.016 -19.234 1 95.44 153 ASP B O 1
ATOM 3129 N N . VAL B 1 154 ? -0.364 -23.484 -18.531 1 96.94 154 VAL B N 1
ATOM 3130 C CA . VAL B 1 154 ? 0.057 -23.328 -17.141 1 96.94 154 VAL B CA 1
ATOM 3131 C C . VAL B 1 154 ? 0.523 -24.656 -16.578 1 96.94 154 VAL B C 1
ATOM 3133 O O . VAL B 1 154 ? 1.538 -24.734 -15.875 1 96.94 154 VAL B O 1
ATOM 3136 N N . ILE B 1 155 ? -0.207 -25.734 -16.938 1 98.06 155 ILE B N 1
ATOM 3137 C CA . ILE B 1 155 ? 0.122 -27.078 -16.484 1 98.06 155 ILE B CA 1
ATOM 3138 C C . ILE B 1 155 ? 1.496 -27.469 -17.016 1 98.06 155 ILE B C 1
ATOM 3140 O O . ILE B 1 155 ? 2.34 -27.969 -16.266 1 98.06 155 ILE B O 1
ATOM 3144 N N . THR B 1 156 ? 1.714 -27.219 -18.266 1 97.94 156 THR B N 1
ATOM 3145 C CA . THR B 1 156 ? 2.975 -27.562 -18.922 1 97.94 156 THR B CA 1
ATOM 3146 C C . THR B 1 156 ? 4.125 -26.75 -18.328 1 97.94 156 THR B C 1
ATOM 3148 O O . THR B 1 156 ? 5.203 -27.297 -18.078 1 97.94 156 THR B O 1
ATOM 3151 N N . SER B 1 157 ? 3.877 -25.484 -18.094 1 97.19 157 SER B N 1
ATOM 3152 C CA . SER B 1 157 ? 4.895 -24.609 -17.516 1 97.19 157 SER B CA 1
ATOM 3153 C C . SER B 1 157 ? 5.277 -25.047 -16.109 1 97.19 157 SER B C 1
ATOM 3155 O O . SER B 1 157 ? 6.426 -24.891 -15.695 1 97.19 157 SER B O 1
ATOM 3157 N N . GLY B 1 158 ? 4.348 -25.594 -15.383 1 98.19 158 GLY B N 1
ATOM 3158 C CA . GLY B 1 158 ? 4.574 -25.984 -14 1 98.19 158 GLY B CA 1
ATOM 3159 C C . GLY B 1 158 ? 4.953 -27.438 -13.836 1 98.19 158 GLY B C 1
ATOM 3160 O O . GLY B 1 158 ? 5.078 -27.922 -12.711 1 98.19 158 GLY B O 1
ATOM 3161 N N . HIS B 1 159 ? 5.148 -28.156 -14.969 1 98.44 159 HIS B N 1
ATOM 3162 C CA . HIS B 1 159 ? 5.332 -29.609 -14.961 1 98.44 159 HIS B CA 1
ATOM 3163 C C . HIS B 1 159 ? 6.52 -30 -14.086 1 98.44 159 HIS B C 1
ATOM 3165 O O . HIS B 1 159 ? 7.586 -29.391 -14.164 1 98.44 159 HIS B O 1
ATOM 3171 N N . ASP B 1 160 ? 6.309 -30.969 -13.211 1 98.56 160 ASP B N 1
ATOM 3172 C CA . ASP B 1 160 ? 7.336 -31.641 -12.422 1 98.56 160 ASP B CA 1
ATOM 3173 C C . ASP B 1 160 ? 8.055 -30.656 -11.508 1 98.56 160 ASP B C 1
ATOM 3175 O O . ASP B 1 160 ? 9.281 -30.703 -11.375 1 98.56 160 ASP B O 1
ATOM 3179 N N . SER B 1 161 ? 7.32 -29.688 -10.977 1 98.75 161 SER B N 1
ATOM 3180 C CA . SER B 1 161 ? 7.906 -28.766 -10.008 1 98.75 161 SER B CA 1
ATOM 3181 C C . SER B 1 161 ? 7.914 -29.359 -8.609 1 98.75 161 SER B C 1
ATOM 3183 O O . SER B 1 161 ? 7.129 -30.266 -8.312 1 98.75 161 SER B O 1
ATOM 3185 N N . ASP B 1 162 ? 8.867 -28.953 -7.809 1 98.81 162 ASP B N 1
ATOM 3186 C CA . ASP B 1 162 ? 8.891 -29.359 -6.41 1 98.81 162 ASP B CA 1
ATOM 3187 C C . ASP B 1 162 ? 7.758 -28.703 -5.625 1 98.81 162 ASP B C 1
ATOM 3189 O O . ASP B 1 162 ? 7.184 -29.328 -4.723 1 98.81 162 ASP B O 1
ATOM 3193 N N . ILE B 1 163 ? 7.484 -27.484 -5.961 1 98.81 163 ILE B N 1
ATOM 3194 C CA . ILE B 1 163 ? 6.359 -26.766 -5.367 1 98.81 163 ILE B CA 1
ATOM 3195 C C . ILE B 1 163 ? 5.586 -26.031 -6.453 1 98.81 163 ILE B C 1
ATOM 3197 O O . ILE B 1 163 ? 6.176 -25.312 -7.27 1 98.81 163 ILE B O 1
ATOM 3201 N N . PHE B 1 164 ? 4.297 -26.25 -6.453 1 98.81 164 PHE B N 1
ATOM 3202 C CA . PHE B 1 164 ? 3.344 -25.688 -7.402 1 98.81 164 PHE B CA 1
ATOM 3203 C C . PHE B 1 164 ? 2.449 -24.656 -6.73 1 98.81 164 PHE B C 1
ATOM 3205 O O . PHE B 1 164 ? 1.426 -25 -6.137 1 98.81 164 PHE B O 1
ATOM 3212 N N . ILE B 1 165 ? 2.869 -23.359 -6.828 1 98.88 165 ILE B N 1
ATOM 3213 C CA . ILE B 1 165 ? 2.066 -22.266 -6.281 1 98.88 165 ILE B CA 1
ATOM 3214 C C . ILE B 1 165 ? 1.059 -21.797 -7.324 1 98.88 165 ILE B C 1
ATOM 3216 O O . ILE B 1 165 ? 1.444 -21.281 -8.375 1 98.88 165 ILE B O 1
ATOM 3220 N N . HIS B 1 166 ? -0.161 -21.969 -7.062 1 98.81 166 HIS B N 1
ATOM 3221 C CA . HIS B 1 166 ? -1.204 -21.703 -8.047 1 98.81 166 HIS B CA 1
ATOM 3222 C C . HIS B 1 166 ? -2.412 -21.047 -7.398 1 98.81 166 HIS B C 1
ATOM 3224 O O . HIS B 1 166 ? -2.809 -21.406 -6.289 1 98.81 166 HIS B O 1
ATOM 3230 N N . GLU B 1 167 ? -3.008 -20.125 -8.109 1 98.75 167 GLU B N 1
ATOM 3231 C CA . GLU B 1 167 ? -4.16 -19.422 -7.543 1 98.75 167 GLU B CA 1
ATOM 3232 C C . GLU B 1 167 ? -5.352 -20.359 -7.387 1 98.75 167 GLU B C 1
ATOM 3234 O O . GLU B 1 167 ? -5.512 -21.312 -8.172 1 98.75 167 GLU B O 1
ATOM 3239 N N . ALA B 1 168 ? -6.059 -20.141 -6.398 1 98.69 168 ALA B N 1
ATOM 3240 C CA . ALA B 1 168 ? -7.328 -20.812 -6.125 1 98.69 168 ALA B CA 1
ATOM 3241 C C . ALA B 1 168 ? -8.367 -19.828 -5.602 1 98.69 168 ALA B C 1
ATOM 3243 O O . ALA B 1 168 ? -8.945 -20.031 -4.535 1 98.69 168 ALA B O 1
ATOM 3244 N N . THR B 1 169 ? -8.695 -18.891 -6.41 1 98.69 169 THR B N 1
ATOM 3245 C CA . THR B 1 169 ? -9.453 -17.703 -6.02 1 98.69 169 THR B CA 1
ATOM 3246 C C . THR B 1 169 ? -10.898 -18.062 -5.711 1 98.69 169 THR B C 1
ATOM 3248 O O . THR B 1 169 ? -11.445 -17.641 -4.691 1 98.69 169 THR B O 1
ATOM 3251 N N . PHE B 1 170 ? -11.539 -18.875 -6.582 1 98.75 170 PHE B N 1
ATOM 3252 C CA . PHE B 1 170 ? -12.953 -19.188 -6.457 1 98.75 170 PHE B CA 1
ATOM 3253 C C . PHE B 1 170 ? -13.148 -20.562 -5.836 1 98.75 170 PHE B C 1
ATOM 3255 O O . PHE B 1 170 ? -12.328 -21.469 -6.039 1 98.75 170 PHE B O 1
ATOM 3262 N N . PRO B 1 171 ? -14.211 -20.734 -5.051 1 98.56 171 PRO B N 1
ATOM 3263 C CA . PRO B 1 171 ? -14.547 -22.109 -4.641 1 98.56 171 PRO B CA 1
ATOM 3264 C C . PRO B 1 171 ? -14.945 -22.984 -5.816 1 98.56 171 PRO B C 1
ATOM 3266 O O . PRO B 1 171 ? -15.336 -22.484 -6.871 1 98.56 171 PRO B O 1
ATOM 3269 N N . SER B 1 172 ? -14.898 -24.25 -5.602 1 98.56 172 SER B N 1
ATOM 3270 C CA . SER B 1 172 ? -15.148 -25.219 -6.66 1 98.56 172 SER B CA 1
ATOM 3271 C C . SER B 1 172 ? -16.531 -25.031 -7.27 1 98.56 172 SER B C 1
ATOM 3273 O O . SER B 1 172 ? -16.719 -25.266 -8.461 1 98.56 172 SER B O 1
ATOM 3275 N N . ARG B 1 173 ? -17.484 -24.609 -6.453 1 98.12 173 ARG B N 1
ATOM 3276 C CA . ARG B 1 173 ? -18.859 -24.469 -6.922 1 98.12 173 ARG B CA 1
ATOM 3277 C C . ARG B 1 173 ? -18.969 -23.391 -7.992 1 98.12 173 ARG B C 1
ATOM 3279 O O . ARG B 1 173 ? -19.953 -23.312 -8.711 1 98.12 173 ARG B O 1
ATOM 3286 N N . LEU B 1 174 ? -17.938 -22.562 -8.164 1 98.31 174 LEU B N 1
ATOM 3287 C CA . LEU B 1 174 ? -17.953 -21.484 -9.148 1 98.31 174 LEU B CA 1
ATOM 3288 C C . LEU B 1 174 ? -16.938 -21.75 -10.258 1 98.31 174 LEU B C 1
ATOM 3290 O O . LEU B 1 174 ? -16.422 -20.812 -10.883 1 98.31 174 LEU B O 1
ATOM 3294 N N . SER B 1 175 ? -16.609 -23 -10.508 1 97.81 175 SER B N 1
ATOM 3295 C CA . SER B 1 175 ? -15.609 -23.391 -11.5 1 97.81 175 SER B CA 1
ATOM 3296 C C . SER B 1 175 ? -16.016 -22.938 -12.898 1 97.81 175 SER B C 1
ATOM 3298 O O . SER B 1 175 ? -15.156 -22.625 -13.727 1 97.81 175 SER B O 1
ATOM 3300 N N . SER B 1 176 ? -17.312 -22.859 -13.211 1 97.5 176 SER B N 1
ATOM 3301 C CA . SER B 1 176 ? -17.781 -22.422 -14.516 1 97.5 176 SER B CA 1
ATOM 3302 C C . SER B 1 176 ? -17.688 -20.906 -14.656 1 97.5 176 SER B C 1
ATOM 3304 O O . SER B 1 176 ? -17.578 -20.375 -15.766 1 97.5 176 SER B O 1
ATOM 3306 N N . GLU B 1 177 ? -17.672 -20.172 -13.523 1 97.75 177 GLU B N 1
ATOM 3307 C CA . GLU B 1 177 ? -17.672 -18.719 -13.516 1 97.75 177 GLU B CA 1
ATOM 3308 C C . GLU B 1 177 ? -16.25 -18.156 -13.453 1 97.75 177 GLU B C 1
ATOM 3310 O O . GLU B 1 177 ? -15.977 -17.094 -14.008 1 97.75 177 GLU B O 1
ATOM 3315 N N . ALA B 1 178 ? -15.391 -18.875 -12.844 1 97.88 178 ALA B N 1
ATOM 3316 C CA . ALA B 1 178 ? -14.039 -18.406 -12.531 1 97.88 178 ALA B CA 1
ATOM 3317 C C . ALA B 1 178 ? -13.312 -17.938 -13.789 1 97.88 178 ALA B C 1
ATOM 3319 O O . ALA B 1 178 ? -12.719 -16.859 -13.812 1 97.88 178 ALA B O 1
ATOM 3320 N N . PRO B 1 179 ? -13.438 -18.734 -14.914 1 97.5 179 PRO B N 1
ATOM 3321 C CA . PRO B 1 179 ? -12.695 -18.344 -16.125 1 97.5 179 PRO B CA 1
ATOM 3322 C C . PRO B 1 179 ? -13.195 -17.047 -16.734 1 97.5 179 PRO B C 1
ATOM 3324 O O . PRO B 1 179 ? -12.438 -16.344 -17.406 1 97.5 179 PRO B O 1
ATOM 3327 N N . LYS B 1 180 ? -14.461 -16.641 -16.5 1 96.56 180 LYS B N 1
ATOM 3328 C CA . LYS B 1 180 ? -15.008 -15.391 -17.016 1 96.56 180 LYS B CA 1
ATOM 3329 C C . LYS B 1 180 ? -14.219 -14.195 -16.484 1 96.56 180 LYS B C 1
ATOM 3331 O O . LYS B 1 180 ? -14.18 -13.141 -17.125 1 96.56 180 LYS B O 1
ATOM 3336 N N . PHE B 1 181 ? -13.602 -14.414 -15.383 1 96.44 181 PHE B N 1
ATOM 3337 C CA . PHE B 1 181 ? -12.844 -13.336 -14.75 1 96.44 181 PHE B CA 1
ATOM 3338 C C . PHE B 1 181 ? -11.344 -13.609 -14.82 1 96.44 181 PHE B C 1
ATOM 3340 O O . PHE B 1 181 ? -10.555 -12.938 -14.164 1 96.44 181 PHE B O 1
ATOM 3347 N N . GLY B 1 182 ? -10.992 -14.648 -15.539 1 98.19 182 GLY B N 1
ATOM 3348 C CA . GLY B 1 182 ? -9.586 -14.977 -15.727 1 98.19 182 GLY B CA 1
ATOM 3349 C C . GLY B 1 182 ? -8.961 -15.633 -14.508 1 98.19 182 GLY B C 1
ATOM 3350 O O . GLY B 1 182 ? -7.781 -15.438 -14.227 1 98.19 182 GLY B O 1
ATOM 3351 N N . HIS B 1 183 ? -9.766 -16.359 -13.75 1 98.75 183 HIS B N 1
ATOM 3352 C CA . HIS B 1 183 ? -9.281 -16.969 -12.516 1 98.75 183 HIS B CA 1
ATOM 3353 C C . HIS B 1 183 ? -9.547 -18.469 -12.508 1 98.75 183 HIS B C 1
ATOM 3355 O O . HIS B 1 183 ? -10.188 -19 -13.422 1 98.75 183 HIS B O 1
ATOM 3361 N N . SER B 1 184 ? -9.039 -19.156 -11.531 1 98.75 184 SER B N 1
ATOM 3362 C CA . SER B 1 184 ? -9.25 -20.578 -11.305 1 98.75 184 SER B CA 1
ATOM 3363 C C . SER B 1 184 ? -10.062 -20.828 -10.039 1 98.75 184 SER B C 1
ATOM 3365 O O . SER B 1 184 ? -10.047 -20 -9.117 1 98.75 184 SER B O 1
ATOM 3367 N N . SER B 1 185 ? -10.773 -21.922 -10.039 1 98.62 185 SER B N 1
ATOM 3368 C CA . SER B 1 185 ? -11.414 -22.422 -8.82 1 98.62 185 SER B CA 1
ATOM 3369 C C . SER B 1 185 ? -10.492 -23.375 -8.07 1 98.62 185 SER B C 1
ATOM 3371 O O . SER B 1 185 ? -9.445 -23.781 -8.586 1 98.62 185 SER B O 1
ATOM 3373 N N . VAL B 1 186 ? -10.883 -23.703 -6.824 1 98.69 186 VAL B N 1
ATOM 3374 C CA . VAL B 1 186 ? -10.156 -24.703 -6.047 1 98.69 186 VAL B CA 1
ATOM 3375 C C . VAL B 1 186 ? -10.047 -26 -6.852 1 98.69 186 VAL B C 1
ATOM 3377 O O . VAL B 1 186 ? -8.961 -26.578 -6.957 1 98.69 186 VAL B O 1
ATOM 3380 N N . LYS B 1 187 ? -11.117 -26.422 -7.449 1 98.25 187 LYS B N 1
ATOM 3381 C CA . LYS B 1 187 ? -11.133 -27.625 -8.273 1 98.25 187 LYS B CA 1
ATOM 3382 C C . LYS B 1 187 ? -10.141 -27.516 -9.43 1 98.25 187 LYS B C 1
ATOM 3384 O O . LYS B 1 187 ? -9.383 -28.453 -9.695 1 98.25 187 LYS B O 1
ATOM 3389 N N . ASP B 1 188 ? -10.203 -26.391 -10.117 1 98.44 188 ASP B N 1
ATOM 3390 C CA . ASP B 1 188 ? -9.297 -26.141 -11.227 1 98.44 188 ASP B CA 1
ATOM 3391 C C . ASP B 1 188 ? -7.836 -26.234 -10.781 1 98.44 188 ASP B C 1
ATOM 3393 O O . ASP B 1 188 ? -7.012 -26.844 -11.453 1 98.44 188 ASP B O 1
ATOM 3397 N N . ALA B 1 189 ? -7.512 -25.578 -9.703 1 98.5 189 ALA B N 1
ATOM 3398 C CA . ALA B 1 189 ? -6.145 -25.5 -9.188 1 98.5 189 ALA B CA 1
ATOM 3399 C C . ALA B 1 189 ? -5.629 -26.891 -8.82 1 98.5 189 ALA B C 1
ATOM 3401 O O . ALA B 1 189 ? -4.488 -27.234 -9.141 1 98.5 189 ALA B O 1
ATOM 3402 N N . ILE B 1 190 ? -6.426 -27.672 -8.156 1 98.25 190 ILE B N 1
ATOM 3403 C CA . ILE B 1 190 ? -6.055 -29.031 -7.766 1 98.25 190 ILE B CA 1
ATOM 3404 C C . ILE B 1 190 ? -5.832 -29.891 -9.008 1 98.25 190 ILE B C 1
ATOM 3406 O O . ILE B 1 190 ? -4.867 -30.656 -9.086 1 98.25 190 ILE B O 1
ATOM 3410 N N . ASN B 1 191 ? -6.727 -29.766 -9.938 1 98.25 191 ASN B N 1
ATOM 3411 C CA . ASN B 1 191 ? -6.57 -30.5 -11.188 1 98.25 191 ASN B CA 1
ATOM 3412 C C . ASN B 1 191 ? -5.27 -30.125 -11.898 1 98.25 191 ASN B C 1
ATOM 3414 O O . ASN B 1 191 ? -4.562 -31 -12.406 1 98.25 191 ASN B O 1
ATOM 3418 N N . ALA B 1 192 ? -5.012 -28.859 -11.977 1 98.62 192 ALA B N 1
ATOM 3419 C CA . ALA B 1 192 ? -3.773 -28.391 -12.602 1 98.62 192 ALA B CA 1
ATOM 3420 C C . ALA B 1 192 ? -2.555 -28.969 -11.883 1 98.62 192 ALA B C 1
ATOM 3422 O O . ALA B 1 192 ? -1.604 -29.422 -12.523 1 98.62 192 ALA B O 1
ATOM 3423 N N . PHE B 1 193 ? -2.584 -28.922 -10.562 1 98.62 193 PHE B N 1
ATOM 3424 C CA . PHE B 1 193 ? -1.505 -29.469 -9.75 1 98.62 193 PHE B CA 1
ATOM 3425 C C . PHE B 1 193 ? -1.286 -30.938 -10.078 1 98.62 193 PHE B C 1
ATOM 3427 O O . PHE B 1 193 ? -0.163 -31.359 -10.367 1 98.62 193 PHE B O 1
ATOM 3434 N N . LYS B 1 194 ? -2.346 -31.734 -10.062 1 98.38 194 LYS B N 1
ATOM 3435 C CA . LYS B 1 194 ? -2.252 -33.156 -10.328 1 98.38 194 LYS B CA 1
ATOM 3436 C C . LYS B 1 194 ? -1.675 -33.438 -11.711 1 98.38 194 LYS B C 1
ATOM 3438 O O . LYS B 1 194 ? -0.762 -34.25 -11.867 1 98.38 194 LYS B O 1
ATOM 3443 N N . LYS B 1 195 ? -2.186 -32.75 -12.672 1 98.62 195 LYS B N 1
ATOM 3444 C CA . LYS B 1 195 ? -1.775 -32.969 -14.055 1 98.62 195 LYS B CA 1
ATOM 3445 C C . LYS B 1 195 ? -0.337 -32.5 -14.281 1 98.62 195 LYS B C 1
ATOM 3447 O O . LYS B 1 195 ? 0.348 -33 -15.172 1 98.62 195 LYS B O 1
ATOM 3452 N N . SER B 1 196 ? 0.126 -31.484 -13.531 1 98.56 196 SER B N 1
ATOM 3453 C CA . SER B 1 196 ? 1.489 -30.984 -13.656 1 98.56 196 SER B CA 1
ATOM 3454 C C . SER B 1 196 ? 2.504 -32 -13.141 1 98.56 196 SER B C 1
ATOM 3456 O O . SER B 1 196 ? 3.701 -31.875 -13.406 1 98.56 196 SER B O 1
ATOM 3458 N N . GLU B 1 197 ? 1.995 -32.969 -12.336 1 98.62 197 GLU B N 1
ATOM 3459 C CA . GLU B 1 197 ? 2.842 -33.969 -11.711 1 98.62 197 GLU B CA 1
ATOM 3460 C C . GLU B 1 197 ? 3.836 -33.344 -10.742 1 98.62 197 GLU B C 1
ATOM 3462 O O . GLU B 1 197 ? 4.969 -33.812 -10.609 1 98.62 197 GLU B O 1
ATOM 3467 N N . SER B 1 198 ? 3.492 -32.219 -10.141 1 98.69 198 SER B N 1
ATOM 3468 C CA . SER B 1 198 ? 4.328 -31.547 -9.156 1 98.69 198 SER B CA 1
ATOM 3469 C C . SER B 1 198 ? 4.234 -32.219 -7.789 1 98.69 198 SER B C 1
ATOM 3471 O O . SER B 1 198 ? 3.383 -33.062 -7.57 1 98.69 198 SER B O 1
ATOM 3473 N N . ARG B 1 199 ? 5.098 -31.875 -6.918 1 98.56 199 ARG B N 1
ATOM 3474 C CA . ARG B 1 199 ? 5.25 -32.625 -5.68 1 98.56 199 ARG B CA 1
ATOM 3475 C C . ARG B 1 199 ? 4.383 -32.031 -4.566 1 98.56 199 ARG B C 1
ATOM 3477 O O . ARG B 1 199 ? 3.746 -32.781 -3.814 1 98.56 199 ARG B O 1
ATOM 3484 N N . ILE B 1 200 ? 4.363 -30.734 -4.379 1 98.62 200 ILE B N 1
ATOM 3485 C CA . ILE B 1 200 ? 3.611 -30.062 -3.328 1 98.62 200 ILE B CA 1
ATOM 3486 C C . ILE B 1 200 ? 2.758 -28.953 -3.934 1 98.62 200 ILE B C 1
ATOM 3488 O O . ILE B 1 200 ? 3.24 -28.156 -4.754 1 98.62 200 ILE B O 1
ATOM 3492 N N . PHE B 1 201 ? 1.495 -28.906 -3.525 1 98.75 201 PHE B N 1
ATOM 3493 C CA . PHE B 1 201 ? 0.577 -27.844 -3.938 1 98.75 201 PHE B CA 1
ATOM 3494 C C . PHE B 1 201 ? 0.488 -26.766 -2.875 1 98.75 201 PHE B C 1
ATOM 3496 O O . PHE B 1 201 ? 0.31 -27.062 -1.69 1 98.75 201 PHE B O 1
ATOM 3503 N N . MET B 1 202 ? 0.673 -25.5 -3.281 1 98.81 202 MET B N 1
ATOM 3504 C CA . MET B 1 202 ? 0.456 -24.359 -2.406 1 98.81 202 MET B CA 1
ATOM 3505 C C . MET B 1 202 ? -0.509 -23.359 -3.043 1 98.81 202 MET B C 1
ATOM 3507 O O . MET B 1 202 ? -0.122 -22.594 -3.922 1 98.81 202 MET B O 1
ATOM 3511 N N . PRO B 1 203 ? -1.78 -23.406 -2.555 1 98.81 203 PRO B N 1
ATOM 3512 C CA . PRO B 1 203 ? -2.752 -22.469 -3.113 1 98.81 203 PRO B CA 1
ATOM 3513 C C . PRO B 1 203 ? -2.52 -21.031 -2.646 1 98.81 203 PRO B C 1
ATOM 3515 O O . PRO B 1 203 ? -2.078 -20.812 -1.517 1 98.81 203 PRO B O 1
ATOM 3518 N N . THR B 1 204 ? -2.859 -20.062 -3.512 1 98.75 204 THR B N 1
ATOM 3519 C CA . THR B 1 204 ? -2.744 -18.641 -3.164 1 98.75 204 THR B CA 1
ATOM 3520 C C . THR B 1 204 ? -3.844 -17.828 -3.84 1 98.75 204 THR B C 1
ATOM 3522 O O . THR B 1 204 ? -4.742 -18.391 -4.469 1 98.75 204 THR B O 1
ATOM 3525 N N . HIS B 1 205 ? -3.783 -16.438 -3.611 1 98.88 205 HIS B N 1
ATOM 3526 C CA . HIS B 1 205 ? -4.805 -15.523 -4.129 1 98.88 205 HIS B CA 1
ATOM 3527 C C . HIS B 1 205 ? -6.199 -15.969 -3.703 1 98.88 205 HIS B C 1
ATOM 3529 O O . HIS B 1 205 ? -7.086 -16.141 -4.543 1 98.88 205 HIS B O 1
ATOM 3535 N N . LEU B 1 206 ? -6.375 -16.219 -2.467 1 98.69 206 LEU B N 1
ATOM 3536 C CA . LEU B 1 206 ? -7.52 -16.922 -1.891 1 98.69 206 LEU B CA 1
ATOM 3537 C C . LEU B 1 206 ? -8.625 -15.938 -1.53 1 98.69 206 LEU B C 1
ATOM 3539 O O . LEU B 1 206 ? -8.375 -14.742 -1.372 1 98.69 206 LEU B O 1
ATOM 3543 N N . SER B 1 207 ? -9.805 -16.406 -1.442 1 98.12 207 SER B N 1
ATOM 3544 C CA . SER B 1 207 ? -10.977 -15.773 -0.842 1 98.12 207 SER B CA 1
ATOM 3545 C C . SER B 1 207 ? -11.461 -16.562 0.375 1 98.12 207 SER B C 1
ATOM 3547 O O . SER B 1 207 ? -10.977 -17.656 0.645 1 98.12 207 SER B O 1
ATOM 3549 N N . GLU B 1 208 ? -12.391 -15.938 1.101 1 97.5 208 GLU B N 1
ATOM 3550 C CA . GLU B 1 208 ? -12.938 -16.625 2.271 1 97.5 208 GLU B CA 1
ATOM 3551 C C . GLU B 1 208 ? -13.531 -17.984 1.893 1 97.5 208 GLU B C 1
ATOM 3553 O O . GLU B 1 208 ? -13.297 -18.969 2.578 1 97.5 208 GLU B O 1
ATOM 3558 N N . PHE B 1 209 ? -14.195 -18.094 0.813 1 97.88 209 PHE B N 1
ATOM 3559 C CA . PHE B 1 209 ? -14.898 -19.297 0.399 1 97.88 209 PHE B CA 1
ATOM 3560 C C . PHE B 1 209 ? -13.914 -20.359 -0.103 1 97.88 209 PHE B C 1
ATOM 3562 O O . PHE B 1 209 ? -14.062 -21.531 0.205 1 97.88 209 PHE B O 1
ATOM 3569 N N . SER B 1 210 ? -12.961 -19.922 -0.887 1 98.56 210 SER B N 1
ATOM 3570 C CA . SER B 1 210 ? -11.984 -20.906 -1.367 1 98.56 210 SER B CA 1
ATOM 3571 C C . SER B 1 210 ? -11.109 -21.406 -0.23 1 98.56 210 SER B C 1
ATOM 3573 O O . SER B 1 210 ? -10.766 -22.594 -0.188 1 98.56 210 SER B O 1
ATOM 3575 N N . TYR B 1 211 ? -10.758 -20.5 0.674 1 98.31 211 TYR B N 1
ATOM 3576 C CA . TYR B 1 211 ? -9.961 -20.875 1.831 1 98.31 211 TYR B CA 1
ATOM 3577 C C . TYR B 1 211 ? -10.672 -21.938 2.666 1 98.31 211 TYR B C 1
ATOM 3579 O O . TYR B 1 211 ? -10.078 -22.938 3.047 1 98.31 211 TYR B O 1
ATOM 3587 N N . ARG B 1 212 ? -11.93 -21.719 2.959 1 97.88 212 ARG B N 1
ATOM 3588 C CA . ARG B 1 212 ? -12.711 -22.641 3.764 1 97.88 212 ARG B CA 1
ATOM 3589 C C . ARG B 1 212 ? -12.805 -24.016 3.092 1 97.88 212 ARG B C 1
ATOM 3591 O O . ARG B 1 212 ? -12.797 -25.047 3.766 1 97.88 212 ARG B O 1
ATOM 3598 N N . GLU B 1 213 ? -12.922 -23.969 1.848 1 98.31 213 GLU B N 1
ATOM 3599 C CA . GLU B 1 213 ? -12.969 -25.219 1.109 1 98.31 213 GLU B CA 1
ATOM 3600 C C . GLU B 1 213 ? -11.641 -25.969 1.188 1 98.31 213 GLU B C 1
ATOM 3602 O O . GLU B 1 213 ? -11.617 -27.188 1.378 1 98.31 213 GLU B O 1
ATOM 3607 N N . LEU B 1 214 ? -10.547 -25.25 1.052 1 98.19 214 LEU B N 1
ATOM 3608 C CA . LEU B 1 214 ? -9.211 -25.844 1.018 1 98.19 214 LEU B CA 1
ATOM 3609 C C . LEU B 1 214 ? -8.859 -26.469 2.363 1 98.19 214 LEU B C 1
ATOM 3611 O O . LEU B 1 214 ? -8.227 -27.531 2.416 1 98.19 214 LEU B O 1
ATOM 3615 N N . ILE B 1 215 ? -9.242 -25.812 3.42 1 96.62 215 ILE B N 1
ATOM 3616 C CA . ILE B 1 215 ? -8.867 -26.297 4.742 1 96.62 215 ILE B CA 1
ATOM 3617 C C . ILE B 1 215 ? -9.578 -27.625 5.02 1 96.62 215 ILE B C 1
ATOM 3619 O O . ILE B 1 215 ? -9.18 -28.375 5.906 1 96.62 215 ILE B O 1
ATOM 3623 N N . LYS B 1 216 ? -10.609 -27.891 4.289 1 94.94 216 LYS B N 1
ATOM 3624 C CA . LYS B 1 216 ? -11.367 -29.125 4.469 1 94.94 216 LYS B CA 1
ATOM 3625 C C . LYS B 1 216 ? -10.914 -30.203 3.479 1 94.94 216 LYS B C 1
ATOM 3627 O O . LYS B 1 216 ? -11.344 -31.344 3.559 1 94.94 216 LYS B O 1
ATOM 3632 N N . ASN B 1 217 ? -10.078 -29.703 2.594 1 88.75 217 ASN B N 1
ATOM 3633 C CA . ASN B 1 217 ? -9.641 -30.609 1.534 1 88.75 217 ASN B CA 1
ATOM 3634 C C . ASN B 1 217 ? -8.383 -31.375 1.934 1 88.75 217 ASN B C 1
ATOM 3636 O O . ASN B 1 217 ? -7.363 -30.766 2.264 1 88.75 217 ASN B O 1
ATOM 3640 N N . ASN B 1 218 ? -8.336 -32.688 1.836 1 86.75 218 ASN B N 1
ATOM 3641 C CA . ASN B 1 218 ? -7.191 -33.5 2.223 1 86.75 218 ASN B CA 1
ATOM 3642 C C . ASN B 1 218 ? -6.828 -34.5 1.127 1 86.75 218 ASN B C 1
ATOM 3644 O O . ASN B 1 218 ? -6.168 -35.5 1.394 1 86.75 218 ASN B O 1
ATOM 3648 N N . ASN B 1 219 ? -7.062 -34.188 -0.059 1 88.81 219 ASN B N 1
ATOM 3649 C CA . ASN B 1 219 ? -6.961 -35.188 -1.115 1 88.81 219 ASN B CA 1
ATOM 3650 C C . ASN B 1 219 ? -5.621 -35.125 -1.838 1 88.81 219 ASN B C 1
ATOM 3652 O O . ASN B 1 219 ? -5.297 -35.969 -2.654 1 88.81 219 ASN B O 1
ATOM 3656 N N . VAL B 1 220 ? -4.934 -34.062 -1.637 1 94.25 220 VAL B N 1
ATOM 3657 C CA . VAL B 1 220 ? -3.65 -33.938 -2.312 1 94.25 220 VAL B CA 1
ATOM 3658 C C . VAL B 1 220 ? -2.594 -33.469 -1.313 1 94.25 220 VAL B C 1
ATOM 3660 O O . VAL B 1 220 ? -2.924 -33 -0.218 1 94.25 220 VAL B O 1
ATOM 3663 N N . ASN B 1 221 ? -1.283 -33.688 -1.701 1 97.44 221 ASN B N 1
ATOM 3664 C CA . ASN B 1 221 ? -0.184 -33.125 -0.924 1 97.44 221 ASN B CA 1
ATOM 3665 C C . ASN B 1 221 ? -0.148 -31.594 -1.021 1 97.44 221 ASN B C 1
ATOM 3667 O O . ASN B 1 221 ? 0.382 -31.047 -1.987 1 97.44 221 ASN B O 1
ATOM 3671 N N . MET B 1 222 ? -0.712 -31 -0.015 1 97.81 222 MET B N 1
ATOM 3672 C CA . MET B 1 222 ? -0.938 -29.547 -0.076 1 97.81 222 MET B CA 1
ATOM 3673 C C . MET B 1 222 ? -0.465 -28.875 1.205 1 97.81 222 MET B C 1
ATOM 3675 O O . MET B 1 222 ? -0.606 -29.438 2.295 1 97.81 222 MET B O 1
ATOM 3679 N N . ILE B 1 223 ? 0.136 -27.719 1.09 1 97.75 223 ILE B N 1
ATOM 3680 C CA . ILE B 1 223 ? 0.408 -26.797 2.184 1 97.75 223 ILE B CA 1
ATOM 3681 C C . ILE B 1 223 ? -0.422 -25.531 2.004 1 97.75 223 ILE B C 1
ATOM 3683 O O . ILE B 1 223 ? -0.235 -24.797 1.034 1 97.75 223 ILE B O 1
ATOM 3687 N N . ILE B 1 224 ? -1.318 -25.297 2.879 1 98 224 ILE B N 1
ATOM 3688 C CA . ILE B 1 224 ? -2.041 -24.031 2.863 1 98 224 ILE B CA 1
ATOM 3689 C C . ILE B 1 224 ? -1.207 -22.953 3.551 1 98 224 ILE B C 1
ATOM 3691 O O . ILE B 1 224 ? -1.008 -23 4.766 1 98 224 ILE B O 1
ATOM 3695 N N . PRO B 1 225 ? -0.801 -22.016 2.785 1 97.5 225 PRO B N 1
ATOM 3696 C CA . PRO B 1 225 ? 0.142 -21.062 3.379 1 97.5 225 PRO B CA 1
ATOM 3697 C C . PRO B 1 225 ? -0.516 -20.141 4.398 1 97.5 225 PRO B C 1
ATOM 3699 O O . PRO B 1 225 ? -1.664 -19.734 4.215 1 97.5 225 PRO B O 1
ATOM 3702 N N . GLU B 1 226 ? 0.223 -19.875 5.406 1 97.19 226 GLU B N 1
ATOM 3703 C CA . GLU B 1 226 ? -0.155 -18.891 6.41 1 97.19 226 GLU B CA 1
ATOM 3704 C C . GLU B 1 226 ? 0.716 -17.641 6.312 1 97.19 226 GLU B C 1
ATOM 3706 O O . GLU B 1 226 ? 1.943 -17.734 6.242 1 97.19 226 GLU B O 1
ATOM 3711 N N . GLU B 1 227 ? 0.077 -16.5 6.309 1 96.81 227 GLU B N 1
ATOM 3712 C CA . GLU B 1 227 ? 0.813 -15.242 6.195 1 96.81 227 GLU B CA 1
ATOM 3713 C C . GLU B 1 227 ? 1.843 -15.102 7.316 1 96.81 227 GLU B C 1
ATOM 3715 O O . GLU B 1 227 ? 1.581 -15.484 8.461 1 96.81 227 GLU B O 1
ATOM 3720 N N . ASN B 1 228 ? 3.02 -14.578 6.988 1 96.25 228 ASN B N 1
ATOM 3721 C CA . ASN B 1 228 ? 4.145 -14.312 7.883 1 96.25 228 ASN B CA 1
ATOM 3722 C C . ASN B 1 228 ? 4.828 -15.602 8.328 1 96.25 228 ASN B C 1
ATOM 3724 O O . ASN B 1 228 ? 5.594 -15.594 9.297 1 96.25 228 ASN B O 1
ATOM 3728 N N . SER B 1 229 ? 4.531 -16.719 7.629 1 97.81 229 SER B N 1
ATOM 3729 C CA . SER B 1 229 ? 5.168 -18 7.926 1 97.81 229 SER B CA 1
ATOM 3730 C C . SER B 1 229 ? 6.277 -18.312 6.926 1 97.81 229 SER B C 1
ATOM 3732 O O . SER B 1 229 ? 6.332 -17.719 5.848 1 97.81 229 SER B O 1
ATOM 3734 N N . LEU B 1 230 ? 7.156 -19.188 7.34 1 98.12 230 LEU B N 1
ATOM 3735 C CA . LEU B 1 230 ? 8.258 -19.688 6.52 1 98.12 230 LEU B CA 1
ATOM 3736 C C . LEU B 1 230 ? 8.125 -21.188 6.273 1 98.12 230 LEU B C 1
ATOM 3738 O O . LEU B 1 230 ? 7.891 -21.953 7.207 1 98.12 230 LEU B O 1
ATOM 3742 N N . TYR B 1 231 ? 8.195 -21.594 5.043 1 98.31 231 TYR B N 1
ATOM 3743 C CA . TYR B 1 231 ? 8.18 -23 4.66 1 98.31 231 TYR B CA 1
ATOM 3744 C C . TYR B 1 231 ? 9.492 -23.391 3.982 1 98.31 231 TYR B C 1
ATOM 3746 O O . TYR B 1 231 ? 9.977 -22.672 3.1 1 98.31 231 TYR B O 1
ATOM 3754 N N . ARG B 1 232 ? 10.102 -24.562 4.414 1 97.44 232 ARG B N 1
ATOM 3755 C CA . ARG B 1 232 ? 11.297 -25.125 3.795 1 97.44 232 ARG B CA 1
ATOM 3756 C C . ARG B 1 232 ? 10.969 -26.391 3.01 1 97.44 232 ARG B C 1
ATOM 3758 O O . ARG B 1 232 ? 10.414 -27.344 3.562 1 97.44 232 ARG B O 1
ATOM 3765 N N . ILE B 1 233 ? 11.328 -26.266 1.725 1 95.38 233 ILE B N 1
ATOM 3766 C CA . ILE B 1 233 ? 11.039 -27.453 0.925 1 95.38 233 ILE B CA 1
ATOM 3767 C C . ILE B 1 233 ? 12.336 -28 0.325 1 95.38 233 ILE B C 1
ATOM 3769 O O . ILE B 1 233 ? 13.273 -27.25 0.059 1 95.38 233 ILE B O 1
#

Nearest PDB structures (foldseek):
  1y44-assembly1_A  TM=8.987E-01  e=1.640E-20  Bacillus subtilis
  4gcw-assembly1_A  TM=8.960E-01  e=5.616E-20  Bacillus subtilis subsp. subtilis str. 168
  2cbn-assembly1_A-2  TM=8.997E-01  e=2.121E-18  Escherichia coli
  9ey0-assembly1_E  TM=8.435E-01  e=1.849E-15  Homo sapiens
  9ey2-assembly1_E  TM=8.597E-01  e=4.951E-15  Homo sapiens

Sequence (466 aa):
MDIKVIGTWSAKIEKNRKNTSFLIDDHILLDCGPHTAESIIDNGIKLEKIDLVLITHMHLDHFSGLPDLLWQRALRNIDGDITIMGPRNIEKSVFTLLDIFNSPDDFKKHFFFTDNYENIETGNGIHTVEDITYRIKSDKILFYSGDTSYSEDVITSGHDSDIFIHEATFPSRLSSEAPKFGHSSVKDAINAFKKSESRIFMPTHLSEFSYRELIKNNNVNMIIPEENSLYRIMDIKVIGTWSAKIEKNRKNTSFLIDDHILLDCGPHTAESIIDNGIKLEKIDLVLITHMHLDHFSGLPDLLWQRALRNIDGDITIMGPRNIEKSVFTLLDIFNSPDDFKKHFFFTDNYENIETGNGIHTVEDITYRIKSDKILFYSGDTSYSEDVITSGHDSDIFIHEATFPSRLSSEAPKFGHSSVKDAINAFKKSESRIFMPTHLSEFSYRELIKNNNVNMIIPEENSLYRI

pLDDT: mean 97.68, std 1.7, range [86.62, 98.94]

Foldseek 3Di:
DKKAWAAFAAPDADVVGAFGWIDDPLAEIEFFAQCRLVSCVVLVRDLLNHAEYEAFACDRRRHVNVLVSLQVCLVVVRQAAHEYEYDPCSVVVSVVSCVVVVPDPSSVDRYYYDNDDPQWDWWFAFAPDTGIWIWHDDVFTETAGPFAQQDPRSLCSLAAGQEYEFEAAAAPVCQVPQVVGGHHHLVSQVVSCVSSVYNEYEYGNYDPRRVVVVVPDDPHRYDDDDHRDMDDD/DKKAWAAFAAPDADVVGAFGWIDDPLAEIEFFAQCRQVSCVVLVRDLLNHAEYEAFACDRRRHVNVLVSLQVCLVVVRQAAHEYEYDPCSVVVSVVSCVVVVPDPSSVDRYYYDNDDPQWDWWFAFAPDTGIWIWHDDVFTETAGPFAQQDPRSLCSLAAGQEYEFEAAAAPVCQVPQVVGGHHHLVSQVVSCVSSVYNEYEYGNYDPRRVVVVVPDDPHRYDDDDHRDMDDD